Protein AF-A0AAV7DP08-F1 (afdb_monomer)

Structure (mmCIF, N/CA/C/O backbone):
data_AF-A0AAV7DP08-F1
#
_entry.id   AF-A0AAV7DP08-F1
#
loop_
_atom_site.group_PDB
_atom_site.id
_atom_site.type_symbol
_atom_site.label_atom_id
_atom_site.label_alt_id
_atom_site.label_comp_id
_atom_site.label_asym_id
_atom_site.label_entity_id
_atom_site.label_seq_id
_atom_site.pdbx_PDB_ins_code
_atom_site.Cartn_x
_atom_site.Cartn_y
_atom_site.Cartn_z
_atom_site.occupancy
_atom_site.B_iso_or_equiv
_atom_site.auth_seq_id
_atom_site.auth_comp_id
_atom_site.auth_asym_id
_atom_site.auth_atom_id
_atom_site.pdbx_PDB_model_num
ATOM 1 N N . MET A 1 1 ? 11.111 9.403 -28.050 1.00 85.44 1 MET A N 1
ATOM 2 C CA . MET A 1 1 ? 10.026 8.425 -28.291 1.00 85.44 1 MET A CA 1
ATOM 3 C C . MET A 1 1 ? 9.177 9.009 -29.398 1.00 85.44 1 MET A C 1
ATOM 5 O O . MET A 1 1 ? 9.051 10.222 -29.423 1.00 85.44 1 MET A O 1
ATOM 9 N N . TRP A 1 2 ? 8.645 8.198 -30.306 1.00 89.56 2 TRP A N 1
ATOM 10 C CA . TRP A 1 2 ? 7.842 8.691 -31.428 1.00 89.56 2 TRP A CA 1
ATOM 11 C C . TRP A 1 2 ? 6.466 8.032 -31.406 1.00 89.56 2 TRP A C 1
ATOM 13 O O . TRP A 1 2 ? 6.357 6.869 -31.017 1.00 89.56 2 TRP A O 1
ATOM 23 N N . THR A 1 3 ? 5.433 8.765 -31.807 1.00 89.81 3 THR A N 1
ATOM 24 C CA . THR A 1 3 ? 4.057 8.268 -31.930 1.00 89.81 3 THR A CA 1
ATOM 25 C C . THR A 1 3 ? 3.490 8.597 -33.301 1.00 89.81 3 THR A C 1
ATOM 27 O O . THR A 1 3 ? 3.960 9.516 -33.962 1.00 89.81 3 THR A O 1
ATOM 30 N N . ILE A 1 4 ? 2.492 7.838 -33.735 1.00 91.38 4 ILE A N 1
ATOM 31 C CA . ILE A 1 4 ? 1.750 8.084 -34.968 1.00 91.38 4 ILE A CA 1
ATOM 32 C C . ILE A 1 4 ? 0.279 7.757 -34.718 1.00 91.38 4 ILE A C 1
ATOM 34 O O . ILE A 1 4 ? -0.051 6.688 -34.198 1.00 91.38 4 ILE A O 1
ATOM 38 N N . SER A 1 5 ? -0.615 8.684 -35.062 1.00 84.81 5 SER A N 1
ATOM 39 C CA . SER A 1 5 ? -2.055 8.447 -34.948 1.00 84.81 5 SER A CA 1
ATOM 40 C C . SER A 1 5 ? -2.521 7.511 -36.060 1.00 84.81 5 SER A C 1
ATOM 42 O O . SER A 1 5 ? -2.269 7.757 -37.235 1.00 84.81 5 SER A O 1
ATOM 44 N N . LEU A 1 6 ? -3.228 6.440 -35.694 1.00 86.62 6 LEU A N 1
ATOM 45 C CA . LEU A 1 6 ? -3.835 5.508 -36.653 1.00 86.62 6 LEU A CA 1
ATOM 46 C C . LEU A 1 6 ? -5.314 5.820 -36.942 1.00 86.62 6 LEU A C 1
ATOM 48 O O . LEU A 1 6 ? -5.953 5.070 -37.682 1.00 86.62 6 LEU A O 1
ATOM 52 N N . GLN A 1 7 ? -5.869 6.882 -36.342 1.00 82.50 7 GLN A N 1
ATOM 53 C CA . GLN A 1 7 ? -7.281 7.258 -36.502 1.00 82.50 7 GLN A CA 1
ATOM 54 C C . GLN A 1 7 ? -7.562 7.873 -37.875 1.00 82.50 7 GLN A C 1
ATOM 56 O O . GLN A 1 7 ? -8.582 7.557 -38.482 1.00 82.50 7 GLN A O 1
ATOM 61 N N . ASP A 1 8 ? -6.643 8.700 -38.374 1.00 80.56 8 ASP A N 1
ATOM 62 C CA . ASP A 1 8 ? -6.724 9.304 -39.698 1.00 80.56 8 ASP A CA 1
ATOM 63 C C . ASP A 1 8 ? -5.521 8.864 -40.535 1.00 80.56 8 ASP A C 1
ATOM 65 O O . ASP A 1 8 ? -4.389 9.302 -40.333 1.00 80.56 8 ASP A O 1
ATOM 69 N N . ARG A 1 9 ? -5.767 7.935 -41.461 1.00 74.62 9 ARG A N 1
ATOM 70 C CA . ARG A 1 9 ? -4.716 7.325 -42.286 1.00 74.62 9 ARG A CA 1
ATOM 71 C C . ARG A 1 9 ? -4.170 8.269 -43.354 1.00 74.62 9 ARG A C 1
ATOM 73 O O . ARG A 1 9 ? -3.110 7.977 -43.897 1.00 74.62 9 ARG A O 1
ATOM 80 N N . GLU A 1 10 ? -4.873 9.356 -43.666 1.00 78.62 10 GLU A N 1
ATOM 81 C CA . GLU A 1 10 ? -4.465 10.296 -44.716 1.00 78.62 10 GLU A CA 1
ATOM 82 C C . GLU A 1 10 ? -3.517 11.385 -44.189 1.00 78.62 10 GLU A C 1
ATOM 84 O O . GLU A 1 10 ? -2.723 11.925 -44.958 1.00 78.62 10 GLU A O 1
ATOM 89 N N . SER A 1 11 ? -3.538 11.656 -42.878 1.00 78.31 11 SER A N 1
ATOM 90 C CA . SER A 1 11 ? -2.729 12.692 -42.217 1.00 78.31 11 SER A CA 1
ATOM 91 C C . SER A 1 11 ? -1.743 12.154 -41.167 1.00 78.31 11 SER A C 1
ATOM 93 O O . SER A 1 11 ? -1.091 12.932 -40.473 1.00 78.31 11 SER A O 1
ATOM 95 N N . ALA A 1 12 ? -1.595 10.831 -41.051 1.00 84.62 12 ALA A N 1
ATOM 96 C CA . ALA A 1 12 ? -0.745 10.192 -40.051 1.00 84.62 12 ALA A CA 1
ATOM 97 C C . ALA A 1 12 ? 0.746 10.548 -40.223 1.00 84.62 12 ALA A C 1
ATOM 99 O O . ALA A 1 12 ? 1.442 9.997 -41.080 1.00 84.62 12 ALA A O 1
ATOM 100 N N . THR A 1 13 ? 1.262 11.430 -39.366 1.00 88.62 13 THR A N 1
ATOM 101 C CA . THR A 1 13 ? 2.693 11.749 -39.280 1.00 88.62 13 THR A CA 1
ATOM 102 C C . THR A 1 13 ? 3.298 11.240 -37.981 1.00 88.62 13 THR A C 1
ATOM 104 O O . THR A 1 13 ? 2.627 11.150 -36.955 1.00 88.62 13 THR A O 1
ATOM 107 N N . TRP A 1 14 ? 4.585 10.896 -38.029 1.00 91.88 14 TRP A N 1
ATOM 108 C CA . TRP A 1 14 ? 5.342 10.587 -36.822 1.00 91.88 14 TRP A CA 1
ATOM 109 C C . TRP A 1 14 ? 5.627 11.873 -36.052 1.00 91.88 14 TRP A C 1
ATOM 111 O O . TRP A 1 14 ? 6.213 12.808 -36.594 1.00 91.88 14 TRP A O 1
ATOM 121 N N . GLU A 1 15 ? 5.246 11.893 -34.783 1.00 90.75 15 GLU A N 1
ATOM 122 C CA . GLU A 1 15 ? 5.460 13.007 -33.869 1.00 90.75 15 GLU A CA 1
ATOM 123 C C . GLU A 1 15 ? 6.422 12.588 -32.762 1.00 90.75 15 GLU A C 1
ATOM 125 O O . GLU A 1 15 ? 6.305 11.497 -32.191 1.00 90.75 15 GLU A O 1
ATOM 130 N N . GLU A 1 16 ? 7.385 13.452 -32.456 1.00 92.12 16 GLU A N 1
ATOM 131 C CA . GLU A 1 16 ? 8.279 13.233 -31.328 1.00 92.12 16 GLU A CA 1
ATOM 132 C C . GLU A 1 16 ? 7.552 13.562 -30.022 1.00 92.12 16 GLU A C 1
ATOM 134 O O . GLU A 1 16 ? 6.975 14.635 -29.852 1.00 92.12 16 GLU A O 1
ATOM 139 N N . ILE A 1 17 ? 7.588 12.626 -29.077 1.00 90.56 17 ILE A N 1
ATOM 140 C CA . ILE A 1 17 ? 7.079 12.834 -27.726 1.00 90.56 17 ILE A CA 1
ATOM 141 C C . ILE A 1 17 ? 8.211 13.394 -26.869 1.00 90.56 17 ILE A C 1
ATOM 143 O O . ILE A 1 17 ? 9.210 12.708 -26.618 1.00 90.56 17 ILE A O 1
ATOM 147 N N . GLU A 1 18 ? 8.005 14.608 -26.360 1.00 90.44 18 GLU A N 1
ATOM 148 C CA . GLU A 1 18 ? 8.796 15.164 -25.265 1.00 90.44 18 GLU A CA 1
ATOM 149 C C . GLU A 1 18 ? 8.591 14.322 -24.002 1.00 90.44 18 GLU A C 1
ATOM 151 O O . GLU A 1 18 ? 7.468 14.106 -23.546 1.00 90.44 18 GLU A O 1
ATOM 156 N N . GLN A 1 19 ? 9.693 13.807 -23.461 1.00 90.12 19 GLN A N 1
ATOM 157 C CA . GLN 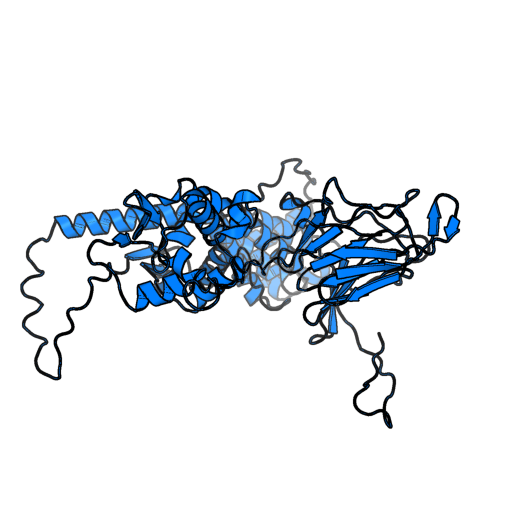A 1 19 ? 9.707 12.911 -22.308 1.00 90.12 19 GLN A CA 1
ATOM 158 C C . GLN A 1 19 ? 10.452 13.580 -21.156 1.00 90.12 19 GLN A C 1
ATOM 160 O O . GLN A 1 19 ? 11.451 14.264 -21.376 1.00 90.12 19 GLN A O 1
ATOM 165 N N . SER A 1 20 ? 10.022 13.319 -19.925 1.00 88.81 20 SER A N 1
ATOM 166 C CA . SER A 1 20 ? 10.685 13.814 -18.712 1.00 88.81 20 SER A CA 1
ATOM 167 C C . SER A 1 20 ? 10.831 12.712 -17.650 1.00 88.81 20 SER A C 1
ATOM 169 O O . SER A 1 20 ? 10.338 11.600 -17.836 1.00 88.81 20 SER A O 1
ATOM 171 N N . GLY A 1 21 ? 11.539 12.987 -16.549 1.00 88.94 21 GLY A N 1
ATOM 172 C CA . GLY A 1 21 ? 11.733 12.040 -15.439 1.00 88.94 21 GLY A CA 1
ATOM 173 C C . GLY A 1 21 ? 12.957 11.122 -15.572 1.00 88.94 21 GLY A C 1
ATOM 174 O O . GLY A 1 21 ? 13.981 11.502 -16.139 1.00 88.94 21 GLY A O 1
ATOM 175 N N . GLU A 1 22 ? 12.870 9.912 -15.010 1.00 85.31 22 GLU A N 1
ATOM 176 C CA . GLU A 1 22 ? 13.949 8.908 -14.982 1.00 85.31 22 GLU A CA 1
ATOM 177 C C . GLU A 1 22 ? 13.991 8.089 -16.281 1.00 85.31 22 GLU A C 1
ATOM 179 O O . GLU A 1 22 ? 13.632 6.911 -16.309 1.00 85.31 22 GLU A O 1
ATOM 184 N N . ILE A 1 23 ? 14.407 8.731 -17.374 1.00 87.44 23 ILE A N 1
ATOM 185 C CA . ILE A 1 23 ? 14.426 8.125 -18.713 1.00 87.44 23 ILE A CA 1
ATOM 186 C C . ILE A 1 23 ? 15.332 6.871 -18.726 1.00 87.44 23 ILE A C 1
ATOM 188 O O . ILE A 1 23 ? 16.482 6.948 -18.274 1.00 87.44 23 ILE A O 1
ATOM 192 N N . PRO A 1 24 ? 14.855 5.720 -19.249 1.00 86.00 24 PRO A N 1
ATOM 193 C CA . PRO A 1 24 ? 15.665 4.513 -19.373 1.00 86.00 24 PRO A CA 1
ATOM 194 C C . PRO A 1 24 ? 16.935 4.759 -20.202 1.00 86.00 24 PRO A C 1
ATOM 196 O O . PRO A 1 24 ? 16.914 5.552 -21.146 1.00 86.00 24 PRO A O 1
ATOM 199 N N . PRO A 1 25 ? 18.045 4.059 -19.909 1.00 81.81 25 PRO A N 1
ATOM 200 C CA . PRO A 1 25 ? 19.247 4.142 -20.732 1.00 81.81 25 PRO A CA 1
ATOM 201 C C . PRO A 1 25 ? 18.988 3.634 -22.159 1.00 81.81 25 PRO A C 1
ATOM 203 O O . PRO A 1 25 ? 18.040 2.888 -22.411 1.00 81.81 25 PRO A O 1
ATOM 206 N N . SER A 1 26 ? 19.857 4.013 -23.099 1.00 78.38 26 SER A N 1
ATOM 207 C CA . SER A 1 26 ? 19.799 3.564 -24.492 1.00 78.38 26 SER A CA 1
ATOM 208 C C . SER A 1 26 ? 20.088 2.062 -24.607 1.00 78.38 26 SER A C 1
ATOM 210 O O . SER A 1 26 ? 21.228 1.629 -24.771 1.00 78.38 26 SER A O 1
ATOM 212 N N . CYS A 1 27 ? 19.033 1.255 -24.510 1.00 76.56 27 CYS A N 1
ATOM 213 C CA . CYS A 1 27 ? 19.101 -0.200 -24.580 1.00 76.56 27 CYS A CA 1
ATOM 214 C C . CYS A 1 27 ? 18.697 -0.743 -25.965 1.00 76.56 27 CYS A C 1
ATOM 216 O O . CYS A 1 27 ? 18.077 -0.059 -26.775 1.00 76.56 27 CYS A O 1
ATOM 218 N N . CYS A 1 28 ? 19.005 -2.010 -26.221 1.00 80.31 28 CYS A N 1
ATOM 219 C CA . CYS A 1 28 ? 18.411 -2.856 -27.251 1.00 80.31 28 CYS A CA 1
ATOM 220 C C . CYS A 1 28 ? 18.081 -4.237 -26.652 1.00 80.31 28 CYS A C 1
ATOM 222 O O . CYS A 1 28 ? 18.471 -4.543 -25.520 1.00 80.31 28 CYS A O 1
ATOM 224 N N . ASN A 1 29 ? 17.343 -5.071 -27.394 1.00 82.50 29 ASN A N 1
ATOM 225 C CA . ASN A 1 29 ? 16.948 -6.422 -26.964 1.00 82.50 29 ASN A CA 1
ATOM 226 C C . ASN A 1 29 ? 16.178 -6.459 -25.626 1.00 82.50 29 ASN A C 1
ATOM 228 O O . ASN A 1 29 ? 16.321 -7.413 -24.853 1.00 82.50 29 ASN A O 1
ATOM 232 N N . PHE A 1 30 ? 15.385 -5.416 -25.363 1.00 83.31 30 PHE A N 1
ATOM 233 C CA . PHE A 1 30 ? 14.438 -5.338 -24.256 1.00 83.31 30 PHE A CA 1
ATOM 234 C C . PHE A 1 30 ? 13.005 -5.455 -24.790 1.00 83.31 30 PHE A C 1
ATOM 236 O O . PHE A 1 30 ? 12.717 -4.947 -25.878 1.00 83.31 30 PHE A O 1
ATOM 243 N N . PRO A 1 31 ? 12.098 -6.102 -24.054 1.00 89.25 31 PRO A N 1
ATOM 244 C CA . PRO A 1 31 ? 10.690 -6.107 -24.385 1.00 89.25 31 PRO A CA 1
ATOM 245 C C . PRO A 1 31 ? 9.984 -4.870 -23.820 1.00 89.25 31 PRO A C 1
ATOM 247 O O . PRO A 1 31 ? 10.416 -4.253 -22.842 1.00 89.25 31 PRO A O 1
ATOM 250 N N . VAL A 1 32 ? 8.851 -4.548 -24.434 1.00 91.94 32 VAL A N 1
ATOM 251 C CA . VAL A 1 32 ? 7.924 -3.512 -23.985 1.00 91.94 32 VAL A CA 1
ATOM 252 C C . VAL A 1 32 ? 6.563 -4.160 -23.798 1.00 91.94 32 VAL A C 1
ATOM 254 O O . VAL A 1 32 ? 6.129 -4.928 -24.653 1.00 91.94 32 VAL A O 1
ATOM 257 N N . ALA A 1 33 ? 5.880 -3.837 -22.704 1.00 94.50 33 ALA A N 1
ATOM 258 C CA . ALA A 1 33 ? 4.500 -4.252 -22.488 1.00 94.50 33 ALA A CA 1
ATOM 259 C C . ALA A 1 33 ? 3.672 -3.067 -21.991 1.00 94.50 33 ALA A C 1
ATOM 261 O O . ALA A 1 33 ? 4.155 -2.248 -21.210 1.00 94.50 33 ALA A O 1
ATOM 262 N N . VAL A 1 34 ? 2.424 -2.974 -22.444 1.00 93.81 34 VAL A N 1
ATOM 263 C CA . VAL A 1 34 ? 1.481 -1.949 -21.989 1.00 93.81 34 VAL A CA 1
ATOM 264 C C . VAL A 1 34 ? 0.489 -2.592 -21.034 1.00 93.81 34 VAL A C 1
ATOM 266 O O . VAL A 1 34 ? -0.143 -3.590 -21.370 1.00 93.81 34 VAL A O 1
ATOM 269 N N . CYS A 1 35 ? 0.355 -2.018 -19.844 1.00 90.25 35 CYS A N 1
ATOM 270 C CA . CYS A 1 35 ? -0.582 -2.460 -18.820 1.00 90.25 35 CYS A CA 1
ATOM 271 C C . CYS A 1 35 ? -1.224 -1.228 -18.172 1.00 90.25 35 CYS A C 1
ATOM 273 O O . CYS A 1 35 ? -0.515 -0.314 -17.759 1.00 90.25 35 CYS A O 1
ATOM 275 N N . ARG A 1 36 ? -2.564 -1.196 -18.102 1.00 83.62 36 ARG A N 1
ATOM 276 C CA . ARG A 1 36 ? -3.361 -0.130 -17.457 1.00 83.62 36 ARG A CA 1
ATOM 277 C C . ARG A 1 36 ? -2.908 1.299 -17.797 1.00 83.62 36 ARG A C 1
ATOM 279 O O . ARG A 1 36 ? -2.656 2.099 -16.900 1.00 83.62 36 ARG A O 1
ATOM 286 N N . ASP A 1 37 ? -2.798 1.595 -19.089 1.00 86.81 37 ASP A N 1
ATOM 287 C CA . ASP A 1 37 ? -2.401 2.921 -19.594 1.00 86.81 37 ASP A CA 1
ATOM 288 C C . ASP A 1 37 ? -0.988 3.370 -19.169 1.00 86.81 37 ASP A C 1
ATOM 290 O O . ASP A 1 37 ? -0.661 4.554 -19.074 1.00 86.81 37 ASP A O 1
ATOM 294 N N . LYS A 1 38 ? -0.115 2.395 -18.905 1.00 92.19 38 LYS A N 1
ATOM 295 C CA . LYS A 1 38 ? 1.304 2.607 -18.632 1.00 92.19 38 LYS A CA 1
ATOM 296 C C . LYS A 1 38 ? 2.129 1.658 -19.477 1.00 92.19 38 LYS A C 1
ATOM 298 O O . LYS A 1 38 ? 1.760 0.500 -19.683 1.00 92.19 38 LYS A O 1
ATOM 303 N N . MET A 1 39 ? 3.257 2.148 -19.967 1.00 93.81 39 MET A N 1
ATOM 304 C CA . MET A 1 39 ? 4.207 1.344 -20.724 1.00 93.81 39 MET A CA 1
ATOM 305 C C . MET A 1 39 ? 5.363 0.932 -19.822 1.00 93.81 39 MET A C 1
ATOM 307 O O . MET A 1 39 ? 5.987 1.773 -19.184 1.00 93.81 39 MET A O 1
ATOM 311 N N . PHE A 1 40 ? 5.665 -0.359 -19.796 1.00 93.62 40 PHE A N 1
ATOM 312 C CA . PHE A 1 40 ? 6.718 -0.938 -18.977 1.00 93.62 40 PHE A CA 1
ATOM 313 C C . PHE A 1 40 ? 7.868 -1.420 -19.848 1.00 93.62 40 PHE A C 1
ATOM 315 O O . PHE A 1 40 ? 7.659 -2.032 -20.898 1.00 93.62 40 PHE A O 1
ATOM 322 N N . VAL A 1 41 ? 9.084 -1.160 -19.377 1.00 92.69 41 VAL A N 1
ATOM 323 C CA . VAL A 1 41 ? 10.333 -1.573 -20.015 1.00 92.69 41 VAL A CA 1
ATOM 324 C C . VAL A 1 41 ? 11.198 -2.254 -18.975 1.00 92.69 41 VAL A C 1
ATOM 326 O O . VAL A 1 41 ? 11.496 -1.663 -17.936 1.00 92.69 41 VAL A O 1
ATOM 329 N N . PHE A 1 42 ? 11.614 -3.487 -19.251 1.00 91.50 42 PHE A N 1
ATOM 330 C CA . PHE A 1 42 ? 12.413 -4.271 -18.320 1.00 91.50 42 PHE A CA 1
ATOM 331 C C . PHE A 1 42 ? 13.739 -4.705 -18.936 1.00 91.50 42 PHE A C 1
ATOM 333 O O . PHE A 1 42 ? 13.773 -5.304 -20.009 1.00 91.50 42 PHE A O 1
ATOM 340 N N . SER A 1 43 ? 14.826 -4.465 -18.199 1.00 89.38 43 SER A N 1
ATOM 341 C CA . SER A 1 43 ? 16.160 -4.987 -18.507 1.00 89.38 43 SER A CA 1
ATOM 342 C C . SER A 1 43 ? 16.624 -4.660 -19.946 1.00 89.38 43 SER A C 1
ATOM 344 O O . SER A 1 43 ? 16.253 -3.630 -20.509 1.00 89.38 43 SER A O 1
ATOM 346 N N . GLY A 1 44 ? 17.513 -5.470 -20.526 1.00 85.31 44 GLY A N 1
ATOM 347 C CA . GLY A 1 44 ? 18.093 -5.253 -21.855 1.00 85.31 44 GLY A CA 1
ATOM 348 C C . GLY A 1 44 ? 19.539 -4.761 -21.848 1.00 85.31 44 GLY A C 1
ATOM 349 O O . GLY A 1 44 ? 20.165 -4.571 -20.800 1.00 85.31 44 GLY A O 1
ATOM 350 N N . GLN A 1 45 ? 20.076 -4.585 -23.054 1.00 81.19 45 GLN A N 1
ATOM 351 C CA . GLN A 1 45 ? 21.495 -4.349 -23.305 1.00 81.19 45 GLN A CA 1
ATOM 352 C C . GLN A 1 45 ? 21.757 -2.903 -23.738 1.00 81.19 45 GLN A C 1
ATOM 354 O O . GLN A 1 45 ? 21.327 -2.488 -24.804 1.00 81.19 45 GLN A O 1
ATOM 359 N N . SER A 1 46 ? 22.520 -2.151 -22.947 1.00 78.81 46 SER A N 1
ATOM 360 C CA . SER A 1 46 ? 23.005 -0.802 -23.259 1.00 78.81 46 SER A CA 1
ATOM 361 C C . SER A 1 46 ? 24.511 -0.855 -23.525 1.00 78.81 46 SER A C 1
ATOM 363 O O . SER A 1 46 ? 25.332 -0.772 -22.604 1.00 78.81 46 SER A O 1
ATOM 365 N N . GLY A 1 47 ? 24.898 -1.030 -24.790 1.00 75.88 47 GLY A N 1
ATOM 366 C CA . GLY A 1 47 ? 26.296 -1.253 -25.173 1.00 75.88 47 GLY A CA 1
ATOM 367 C C . GLY A 1 47 ? 26.847 -2.550 -24.565 1.00 75.88 47 GLY A C 1
ATOM 368 O O . GLY A 1 47 ? 26.326 -3.633 -24.827 1.00 75.88 47 GLY A O 1
ATOM 369 N N . ALA A 1 48 ? 27.891 -2.446 -23.734 1.00 67.88 48 ALA A N 1
ATOM 370 C CA . ALA A 1 48 ? 28.482 -3.588 -23.023 1.00 67.88 48 ALA A CA 1
ATOM 371 C C . ALA A 1 48 ? 27.820 -3.895 -21.662 1.00 67.88 48 ALA A C 1
ATOM 373 O O . ALA A 1 48 ? 28.207 -4.852 -20.996 1.00 67.88 48 ALA A O 1
ATOM 374 N N . LYS A 1 49 ? 26.853 -3.081 -21.209 1.00 75.75 49 LYS A N 1
ATOM 375 C CA . LYS A 1 49 ? 26.200 -3.244 -19.901 1.00 75.75 49 LYS A CA 1
ATOM 376 C C . LYS A 1 49 ? 24.781 -3.775 -20.066 1.00 75.75 49 LYS A C 1
ATOM 378 O O . LYS A 1 49 ? 24.017 -3.259 -20.874 1.00 75.75 49 LYS A O 1
ATOM 383 N N . ILE A 1 50 ? 24.412 -4.761 -19.253 1.00 77.06 50 ILE A N 1
ATOM 384 C CA . ILE A 1 50 ? 23.036 -5.259 -19.150 1.00 77.06 50 ILE A CA 1
ATOM 385 C C . ILE A 1 50 ? 22.407 -4.645 -17.899 1.00 77.06 50 ILE A C 1
ATOM 387 O O . ILE A 1 50 ? 23.015 -4.653 -16.826 1.00 77.06 50 ILE A O 1
ATOM 391 N N . THR A 1 51 ? 21.207 -4.089 -18.035 1.00 80.12 51 THR A N 1
ATOM 392 C CA . THR A 1 51 ? 20.484 -3.459 -16.920 1.00 80.12 51 THR A CA 1
ATOM 393 C C . THR A 1 51 ? 19.542 -4.457 -16.244 1.00 80.12 51 THR A C 1
ATOM 395 O O . THR A 1 51 ? 19.129 -5.432 -16.862 1.00 80.12 51 THR A O 1
ATOM 398 N N . ASN A 1 52 ? 19.188 -4.240 -14.977 1.00 85.31 52 ASN A N 1
ATOM 399 C CA . ASN A 1 52 ? 18.172 -5.032 -14.261 1.00 85.31 52 ASN A CA 1
ATOM 400 C C . ASN A 1 52 ? 16.934 -4.196 -13.889 1.00 85.31 52 ASN A C 1
ATOM 402 O O . ASN A 1 52 ? 16.060 -4.639 -13.160 1.00 85.31 52 ASN A O 1
ATOM 406 N N . ASN A 1 53 ? 16.863 -2.955 -14.359 1.00 87.12 53 ASN A N 1
ATOM 407 C CA . ASN A 1 53 ? 15.857 -2.021 -13.880 1.00 87.12 53 ASN A CA 1
ATOM 408 C C . ASN A 1 53 ? 14.538 -2.208 -14.638 1.00 87.12 53 ASN A C 1
ATOM 410 O O . ASN A 1 53 ? 14.538 -2.437 -15.851 1.00 87.12 53 ASN A O 1
ATOM 414 N N . LEU A 1 54 ? 13.431 -2.065 -13.912 1.00 90.06 54 LEU A N 1
ATOM 415 C CA . LEU A 1 54 ? 12.090 -1.933 -14.466 1.00 90.06 54 LEU A CA 1
ATOM 416 C C . LEU A 1 54 ? 11.733 -0.445 -14.505 1.00 90.06 54 LEU A C 1
ATOM 418 O O . LEU A 1 54 ? 11.819 0.248 -13.492 1.00 90.06 54 LEU A O 1
ATOM 422 N N . PHE A 1 55 ? 11.342 0.046 -15.670 1.00 91.19 55 PHE A N 1
ATOM 423 C CA . PHE A 1 55 ? 10.881 1.413 -15.868 1.00 91.19 55 PHE A CA 1
ATOM 424 C C . PHE A 1 55 ? 9.415 1.407 -16.278 1.00 91.19 55 PHE A C 1
ATOM 426 O O . PHE A 1 55 ? 8.972 0.505 -16.990 1.00 91.19 55 PHE A O 1
ATOM 433 N N . GLN A 1 56 ? 8.686 2.436 -15.858 1.00 92.69 56 GLN A N 1
ATOM 434 C CA . GLN A 1 56 ? 7.325 2.707 -16.301 1.00 92.69 56 GLN A CA 1
ATOM 435 C C . GLN A 1 56 ? 7.234 4.105 -16.913 1.00 92.69 56 GLN A C 1
ATOM 437 O O . GLN A 1 56 ? 7.847 5.051 -16.418 1.00 92.69 56 GLN A O 1
ATOM 442 N N . PHE A 1 57 ? 6.442 4.226 -17.968 1.00 93.56 57 PHE A N 1
ATOM 443 C CA . PHE A 1 57 ? 6.090 5.475 -18.623 1.00 93.56 57 PHE A CA 1
ATOM 444 C C . PHE A 1 57 ? 4.586 5.689 -18.509 1.00 93.56 57 PHE A C 1
ATOM 446 O O . PHE A 1 57 ? 3.803 4.812 -18.882 1.00 93.56 57 PHE A O 1
ATOM 453 N N . GLU A 1 58 ? 4.189 6.842 -17.983 1.00 91.50 58 GLU A N 1
ATOM 454 C CA . GLU A 1 58 ? 2.786 7.239 -17.864 1.00 91.50 58 GLU A CA 1
ATOM 455 C C . GLU A 1 58 ? 2.384 8.066 -19.086 1.00 91.50 58 GLU A C 1
ATOM 457 O O . GLU A 1 58 ? 2.960 9.127 -19.328 1.00 91.50 58 GLU A O 1
ATOM 462 N N . PHE A 1 59 ? 1.415 7.583 -19.873 1.00 89.50 59 PHE A N 1
ATOM 463 C CA . PHE A 1 59 ? 1.049 8.231 -21.139 1.00 89.50 59 PHE A CA 1
ATOM 464 C C . PHE A 1 59 ? 0.440 9.623 -20.944 1.00 89.50 59 PHE A C 1
ATOM 466 O O . PHE A 1 59 ? 0.722 10.517 -21.741 1.00 89.50 59 PHE A O 1
ATOM 473 N N . ALA A 1 60 ? -0.350 9.814 -19.881 1.00 88.25 60 ALA A N 1
ATOM 474 C CA . ALA A 1 60 ? -1.009 11.085 -19.582 1.00 88.25 60 ALA A CA 1
ATOM 475 C C . ALA A 1 60 ? -0.003 12.215 -19.298 1.00 88.25 60 ALA A C 1
ATOM 477 O O . ALA A 1 60 ? -0.070 13.276 -19.914 1.00 88.25 60 ALA A O 1
ATOM 478 N N . GLU A 1 61 ? 0.958 11.961 -18.407 1.00 86.62 61 GLU A N 1
ATOM 479 C CA . GLU A 1 61 ? 1.935 12.962 -17.954 1.00 86.62 61 GLU A CA 1
ATOM 480 C C . GLU A 1 61 ? 3.217 12.979 -18.805 1.00 86.62 61 GLU A C 1
ATOM 482 O O . GLU A 1 61 ? 4.007 13.917 -18.727 1.00 86.62 61 GLU A O 1
ATOM 487 N N . LYS A 1 62 ? 3.450 11.943 -19.624 1.00 90.81 62 LYS A N 1
ATOM 488 C CA . LYS A 1 62 ? 4.672 11.748 -20.429 1.00 90.81 62 LYS A CA 1
ATOM 489 C C . LYS A 1 62 ? 5.954 11.698 -19.580 1.00 90.81 62 LYS A C 1
ATOM 491 O O . LYS A 1 62 ? 7.035 12.122 -20.006 1.00 90.81 62 LYS A O 1
ATOM 496 N N . VAL A 1 63 ? 5.839 11.148 -18.370 1.00 89.62 63 VAL A N 1
ATOM 497 C CA . VAL A 1 63 ? 6.928 11.030 -17.390 1.00 89.62 63 VAL A CA 1
ATOM 498 C C . VAL A 1 63 ? 7.386 9.578 -17.273 1.00 89.62 63 VAL A C 1
ATOM 500 O O . VAL A 1 63 ? 6.577 8.656 -17.152 1.00 89.62 63 VAL A O 1
ATOM 503 N N . TRP A 1 64 ? 8.703 9.383 -17.253 1.00 90.38 64 TRP A N 1
ATOM 504 C CA . TRP A 1 64 ? 9.348 8.129 -16.889 1.00 90.38 64 TRP A CA 1
ATOM 505 C C . TRP A 1 64 ? 9.626 8.053 -15.392 1.00 90.38 64 TRP A C 1
ATOM 507 O O . TRP A 1 64 ? 10.147 8.988 -14.781 1.00 90.38 64 TRP A O 1
ATOM 517 N N . MET A 1 65 ? 9.350 6.890 -14.814 1.00 87.06 65 MET A N 1
ATOM 518 C CA . MET A 1 65 ? 9.707 6.555 -13.443 1.00 87.06 65 MET A CA 1
ATOM 519 C C . MET A 1 65 ? 10.404 5.202 -13.412 1.00 87.06 65 MET A C 1
ATOM 521 O O . MET A 1 65 ? 9.936 4.232 -14.015 1.00 87.06 65 MET A O 1
ATOM 525 N N . ARG A 1 66 ? 11.508 5.110 -12.673 1.00 87.81 66 ARG A N 1
ATOM 526 C CA . ARG A 1 66 ? 12.125 3.823 -12.366 1.00 87.81 66 ARG A CA 1
ATOM 527 C C . ARG A 1 66 ? 11.375 3.188 -11.205 1.00 87.81 66 ARG A C 1
ATOM 529 O O . ARG A 1 66 ? 11.179 3.822 -10.172 1.00 87.81 66 ARG A O 1
ATOM 536 N N . ILE A 1 67 ? 10.981 1.931 -11.363 1.00 84.44 67 ILE A N 1
ATOM 537 C CA . ILE A 1 67 ? 10.368 1.166 -10.283 1.00 84.44 67 ILE A CA 1
ATOM 538 C C . ILE A 1 67 ? 11.491 0.650 -9.376 1.00 84.44 67 ILE A C 1
ATOM 540 O O . ILE A 1 67 ? 12.357 -0.093 -9.851 1.00 84.44 67 ILE A O 1
ATOM 544 N N . PRO A 1 68 ? 11.520 1.045 -8.092 1.00 72.31 68 PRO A N 1
ATOM 545 C CA . PRO A 1 68 ? 12.571 0.624 -7.183 1.00 72.31 68 PRO A CA 1
ATOM 546 C C . PRO A 1 68 ? 12.430 -0.858 -6.807 1.00 72.31 68 PRO A C 1
ATOM 548 O O . PRO A 1 68 ? 11.336 -1.420 -6.735 1.00 72.31 68 PRO A O 1
ATOM 551 N N . THR A 1 69 ? 13.557 -1.503 -6.515 1.00 65.69 69 THR A N 1
ATOM 552 C CA . THR A 1 69 ? 13.639 -2.920 -6.115 1.00 65.69 69 THR A CA 1
ATOM 553 C C . THR A 1 69 ? 13.244 -3.178 -4.654 1.00 65.69 69 THR A C 1
ATOM 555 O O . THR A 1 69 ? 13.492 -4.245 -4.104 1.00 65.69 69 THR A O 1
ATOM 558 N N . GLU A 1 70 ? 12.613 -2.204 -4.004 1.00 55.03 70 GLU A N 1
ATOM 559 C CA . GLU A 1 70 ? 12.294 -2.187 -2.571 1.00 55.03 70 GLU A CA 1
ATOM 560 C C . GLU A 1 70 ? 11.244 -3.225 -2.153 1.00 55.03 70 GLU A C 1
ATOM 562 O O . GLU A 1 70 ? 11.109 -3.527 -0.969 1.00 55.03 70 GLU A O 1
ATOM 567 N N . HIS A 1 71 ? 10.536 -3.842 -3.103 1.00 57.66 71 HIS A N 1
ATOM 568 C CA . HIS A 1 71 ? 9.681 -5.002 -2.835 1.00 57.66 71 HIS A CA 1
ATOM 569 C C . HIS A 1 71 ? 10.445 -6.189 -2.231 1.00 57.66 71 HIS A C 1
ATOM 571 O O . HIS A 1 71 ? 9.843 -6.994 -1.525 1.00 57.66 71 HIS A O 1
ATOM 577 N N . LEU A 1 72 ? 11.768 -6.262 -2.423 1.00 51.00 72 LEU A N 1
ATOM 578 C CA . LEU A 1 72 ? 12.651 -7.218 -1.747 1.00 51.00 72 LEU A CA 1
ATOM 579 C C . LEU A 1 72 ? 12.533 -7.149 -0.214 1.00 51.00 72 LEU A C 1
ATOM 581 O O . LEU A 1 72 ? 12.648 -8.164 0.467 1.00 51.00 72 LEU A O 1
ATOM 585 N N . LEU A 1 73 ? 12.228 -5.969 0.337 1.00 44.84 73 LEU A N 1
ATOM 586 C CA . LEU A 1 73 ? 12.032 -5.754 1.774 1.00 44.84 73 LEU A CA 1
ATOM 587 C C . LEU A 1 73 ? 10.687 -6.311 2.279 1.00 44.84 73 LEU A C 1
ATOM 589 O O . LEU A 1 73 ? 10.474 -6.440 3.478 1.00 44.84 73 LEU A O 1
ATOM 593 N N . ARG A 1 74 ? 9.764 -6.689 1.385 1.00 51.00 74 ARG A N 1
ATOM 594 C CA . ARG A 1 74 ? 8.469 -7.306 1.736 1.00 51.00 74 ARG A CA 1
ATOM 595 C C . ARG A 1 74 ? 8.533 -8.838 1.793 1.00 51.00 74 ARG A C 1
ATOM 597 O O . ARG A 1 74 ? 7.487 -9.481 1.845 1.00 51.00 74 ARG A O 1
ATOM 604 N N . GLY A 1 75 ? 9.735 -9.424 1.742 1.00 53.09 75 GLY A N 1
ATOM 605 C CA . GLY A 1 75 ? 9.933 -10.874 1.633 1.00 53.09 75 GLY A CA 1
ATOM 606 C C . GLY A 1 75 ? 9.516 -11.443 0.272 1.00 53.09 75 GLY A C 1
ATOM 607 O O . GLY A 1 75 ? 9.347 -12.653 0.139 1.00 53.09 75 GLY A O 1
ATOM 608 N N . SER A 1 76 ? 9.313 -10.580 -0.728 1.00 62.25 76 SER A N 1
ATOM 609 C CA . SER A 1 76 ? 8.986 -10.993 -2.090 1.00 62.25 76 SER A CA 1
ATOM 610 C C . SER A 1 76 ? 10.235 -11.527 -2.806 1.00 62.25 76 SER A C 1
ATOM 612 O O . SER A 1 76 ? 11.330 -11.005 -2.572 1.00 62.25 76 SER A O 1
ATOM 614 N N . PRO A 1 77 ? 10.093 -12.534 -3.686 1.00 71.38 77 PRO A N 1
ATOM 615 C CA . PRO A 1 77 ? 11.172 -12.998 -4.550 1.00 71.38 77 PRO A CA 1
ATOM 616 C C . PRO A 1 77 ? 11.882 -11.852 -5.289 1.00 71.38 77 PRO A C 1
ATOM 618 O O . PRO A 1 77 ? 11.247 -10.845 -5.619 1.00 71.38 77 PRO A O 1
ATOM 621 N N . PRO A 1 78 ? 13.191 -11.987 -5.566 1.00 76.88 78 PRO A N 1
ATOM 622 C CA . PRO A 1 78 ? 13.922 -10.983 -6.321 1.00 76.88 78 PRO A CA 1
ATOM 623 C C . PRO A 1 78 ? 13.419 -10.849 -7.759 1.00 76.88 78 PRO A C 1
ATOM 625 O O . PRO A 1 78 ? 12.875 -11.809 -8.315 1.00 76.88 78 PRO A O 1
ATOM 628 N N . PRO A 1 79 ? 13.632 -9.676 -8.390 1.00 85.06 79 PRO A N 1
ATOM 629 C CA . PRO A 1 79 ? 13.372 -9.530 -9.812 1.00 85.06 79 PRO A CA 1
ATOM 630 C C . PRO A 1 79 ? 14.209 -10.538 -10.617 1.00 85.06 79 PRO A C 1
ATOM 632 O O . PRO A 1 79 ? 15.283 -10.961 -10.166 1.00 85.06 79 PRO A O 1
ATOM 635 N N . PRO A 1 80 ? 13.771 -10.881 -11.841 1.00 88.31 80 PRO A N 1
ATOM 636 C CA . PRO A 1 80 ? 14.558 -11.694 -12.751 1.00 88.31 80 PRO A CA 1
ATOM 637 C C . PRO A 1 80 ? 15.963 -11.114 -12.894 1.00 88.31 80 PRO A C 1
ATOM 639 O O . PRO A 1 80 ? 16.124 -9.902 -13.024 1.00 88.31 80 PRO A O 1
ATOM 642 N N . GLN A 1 81 ? 16.987 -11.970 -12.933 1.00 88.00 81 GLN A N 1
ATOM 643 C CA . GLN A 1 81 ? 18.363 -11.532 -13.197 1.00 88.00 81 GLN A CA 1
ATOM 644 C C . GLN A 1 81 ? 18.469 -10.714 -14.495 1.00 88.00 81 GLN A C 1
ATOM 646 O O . GLN A 1 81 ? 17.665 -10.885 -15.416 1.00 88.00 81 GLN A O 1
ATOM 651 N N . ARG A 1 82 ? 19.480 -9.835 -14.568 1.00 88.88 82 ARG A N 1
ATOM 652 C CA . ARG A 1 82 ? 19.745 -8.978 -15.736 1.00 88.88 82 ARG A CA 1
ATOM 653 C C . ARG A 1 82 ? 19.858 -9.843 -16.995 1.00 88.88 82 ARG A C 1
ATOM 655 O O . ARG A 1 82 ? 20.600 -10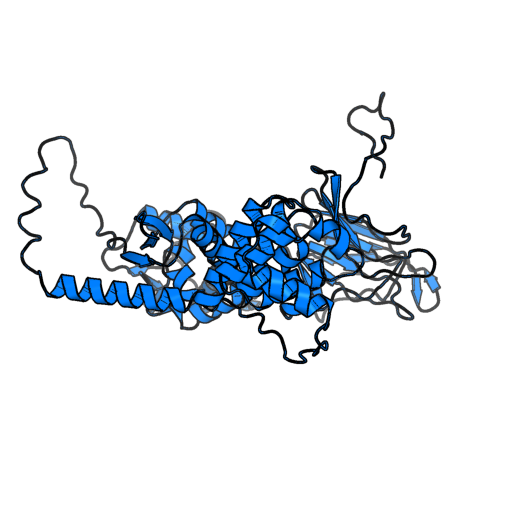.822 -16.998 1.00 88.88 82 ARG A O 1
ATOM 662 N N . ARG A 1 83 ? 19.113 -9.501 -18.045 1.00 90.69 83 ARG A N 1
ATOM 663 C CA . ARG A 1 83 ? 18.991 -10.349 -19.234 1.00 90.69 83 ARG A CA 1
ATOM 664 C C . ARG A 1 83 ? 18.693 -9.562 -20.502 1.00 90.69 83 ARG A C 1
ATOM 666 O O . ARG A 1 83 ? 18.210 -8.435 -20.459 1.00 90.69 83 ARG A O 1
ATOM 673 N N . TYR A 1 84 ? 18.949 -10.171 -21.652 1.00 91.56 84 TYR A N 1
ATOM 674 C CA . TYR A 1 84 ? 18.582 -9.625 -22.961 1.00 91.56 84 TYR A CA 1
ATOM 675 C C . TYR A 1 84 ? 17.949 -10.703 -23.844 1.00 91.56 84 TYR A C 1
ATOM 677 O O . TYR A 1 84 ? 18.096 -11.897 -23.582 1.00 91.56 84 TYR A O 1
ATOM 685 N N . GLY A 1 85 ? 17.197 -10.281 -24.863 1.00 90.31 85 GLY A N 1
ATOM 686 C CA . GLY A 1 85 ? 16.522 -11.203 -25.785 1.00 90.31 85 GLY A CA 1
ATOM 687 C C . GLY A 1 85 ? 15.405 -12.023 -25.127 1.00 90.31 85 GLY A C 1
ATOM 688 O O . GLY A 1 85 ? 15.077 -13.105 -25.607 1.00 90.31 85 GLY A O 1
ATOM 689 N N . HIS A 1 86 ? 14.863 -11.536 -24.012 1.00 94.44 86 HIS A N 1
ATOM 690 C CA . HIS A 1 86 ? 13.703 -12.103 -23.328 1.00 94.44 86 HIS A CA 1
ATOM 691 C C . HIS A 1 86 ? 12.415 -11.475 -23.864 1.00 94.44 86 HIS A C 1
ATOM 693 O O . HIS A 1 86 ? 12.452 -10.425 -24.509 1.00 94.44 86 HIS A O 1
ATOM 699 N N . THR A 1 87 ? 11.277 -12.092 -23.562 1.00 94.81 87 THR A N 1
ATOM 700 C CA . THR A 1 87 ? 9.965 -11.507 -23.848 1.00 94.81 87 THR A CA 1
ATOM 701 C C . THR A 1 87 ? 9.298 -11.042 -22.564 1.00 94.81 87 THR A C 1
ATOM 703 O O . THR A 1 87 ? 9.560 -11.565 -21.479 1.00 94.81 87 THR A O 1
ATOM 706 N N . MET A 1 88 ? 8.451 -10.025 -22.698 1.00 95.38 88 MET A N 1
ATOM 707 C CA . MET A 1 88 ? 7.567 -9.564 -21.639 1.00 95.38 88 MET A CA 1
ATOM 708 C C . MET A 1 88 ? 6.186 -9.361 -22.235 1.00 95.38 88 MET A C 1
ATOM 710 O O . MET A 1 88 ? 6.049 -8.683 -23.253 1.00 95.38 88 MET A O 1
ATOM 714 N N . VAL A 1 89 ? 5.176 -9.944 -21.604 1.00 95.25 89 VAL A N 1
ATOM 715 C CA . VAL A 1 89 ? 3.779 -9.775 -22.002 1.00 95.25 89 VAL A CA 1
ATOM 716 C C . VAL A 1 89 ? 2.958 -9.263 -20.828 1.00 95.25 89 VAL A C 1
ATOM 718 O O . VAL A 1 89 ? 3.251 -9.577 -19.676 1.00 95.25 89 VAL A O 1
ATOM 721 N N . ALA A 1 90 ? 1.932 -8.468 -21.118 1.00 93.38 90 ALA A N 1
ATOM 722 C CA . ALA A 1 90 ? 0.976 -8.009 -20.119 1.00 93.38 90 ALA A CA 1
ATOM 723 C C . ALA A 1 90 ? -0.309 -8.833 -20.212 1.00 93.38 90 ALA A C 1
ATOM 725 O O . ALA A 1 90 ? -0.845 -9.031 -21.303 1.00 93.38 90 ALA A O 1
ATOM 726 N N . PHE A 1 91 ? -0.818 -9.270 -19.063 1.00 88.38 91 PHE A N 1
ATOM 727 C CA . PHE A 1 91 ? -2.156 -9.835 -18.947 1.00 88.38 91 PHE A CA 1
ATOM 728 C C . PHE A 1 91 ? -2.797 -9.379 -17.632 1.00 88.38 91 PHE A C 1
ATOM 730 O O . PHE A 1 91 ? -2.230 -9.554 -16.552 1.00 88.38 91 PHE A O 1
ATOM 737 N N . ASP A 1 92 ? -3.974 -8.757 -17.743 1.00 81.94 92 ASP A N 1
ATOM 738 C CA . ASP A 1 92 ? -4.675 -8.066 -16.653 1.00 81.94 92 ASP A CA 1
ATOM 739 C C . ASP A 1 92 ? -3.786 -7.042 -15.915 1.00 81.94 92 ASP A C 1
ATOM 741 O O . ASP A 1 92 ? -3.524 -5.958 -16.437 1.00 81.94 92 ASP A O 1
ATOM 745 N N . ARG A 1 93 ? -3.318 -7.371 -14.705 1.00 80.12 93 ARG A N 1
ATOM 746 C CA . ARG A 1 93 ? -2.475 -6.516 -13.854 1.00 80.12 93 ARG A CA 1
ATOM 747 C C . ARG A 1 93 ? -1.021 -6.967 -13.769 1.00 80.12 93 ARG A C 1
ATOM 749 O O . ARG A 1 93 ? -0.237 -6.347 -13.054 1.00 80.12 93 ARG A O 1
ATOM 756 N N . HIS A 1 94 ? -0.687 -8.066 -14.434 1.00 87.12 94 HIS A N 1
ATOM 757 C CA . HIS A 1 94 ? 0.594 -8.732 -14.286 1.00 87.12 94 HIS A CA 1
ATOM 758 C C . HIS A 1 94 ? 1.437 -8.577 -15.550 1.00 87.12 94 HIS A C 1
ATOM 760 O O . HIS A 1 94 ? 0.928 -8.628 -16.675 1.00 87.12 94 HIS A O 1
ATOM 766 N N . LEU A 1 95 ? 2.741 -8.409 -15.354 1.00 92.62 95 LEU A N 1
ATOM 767 C CA . LEU A 1 95 ? 3.740 -8.506 -16.410 1.00 92.62 95 LEU A CA 1
ATOM 768 C C . LEU A 1 95 ? 4.451 -9.848 -16.272 1.00 92.62 95 LEU A C 1
ATOM 770 O O . LEU A 1 95 ? 5.015 -10.149 -15.223 1.00 92.62 95 LEU A O 1
ATOM 774 N N . TYR A 1 96 ? 4.440 -10.642 -17.332 1.00 92.44 96 TYR A N 1
ATOM 775 C CA . TYR A 1 96 ? 5.083 -11.948 -17.370 1.00 92.44 96 TYR A CA 1
ATOM 776 C C . TYR A 1 96 ? 6.371 -11.854 -18.170 1.00 92.44 96 TYR A C 1
ATOM 778 O O . TYR A 1 96 ? 6.342 -11.440 -19.328 1.00 92.44 96 TYR A O 1
ATOM 786 N N . VAL A 1 97 ? 7.488 -12.237 -17.556 1.00 94.31 97 VAL A N 1
ATOM 787 C CA . VAL A 1 97 ? 8.826 -12.224 -18.151 1.00 94.31 97 VAL A CA 1
ATOM 788 C C . VAL A 1 97 ? 9.323 -13.652 -18.297 1.00 94.31 97 VAL A C 1
ATOM 790 O O . VAL A 1 97 ? 9.418 -14.382 -17.309 1.00 94.31 97 VAL A O 1
ATOM 793 N N . PHE A 1 98 ? 9.680 -14.032 -19.523 1.00 93.81 98 PHE A N 1
ATOM 794 C CA . PHE A 1 98 ? 10.157 -15.375 -19.834 1.00 93.81 98 PHE A CA 1
ATOM 795 C C . PHE A 1 98 ? 11.443 -15.357 -20.666 1.00 93.81 98 PHE A C 1
ATOM 797 O O . PHE A 1 98 ? 11.614 -14.552 -21.589 1.00 93.81 98 PHE A O 1
ATOM 804 N N . GLY A 1 99 ? 12.341 -16.292 -20.348 1.00 92.88 99 GLY A N 1
ATOM 805 C CA . GLY A 1 99 ? 13.551 -16.561 -21.116 1.00 92.88 99 GLY A CA 1
ATOM 806 C C . GLY A 1 99 ? 14.585 -15.433 -21.089 1.00 92.88 99 GLY A C 1
ATOM 807 O O . GLY A 1 99 ? 14.701 -14.676 -20.119 1.00 92.88 99 GLY A O 1
ATOM 808 N N . GLY A 1 100 ? 15.338 -15.340 -22.183 1.00 92.56 100 GLY A N 1
ATOM 809 C CA . GLY A 1 100 ? 16.489 -14.461 -22.372 1.00 92.56 100 GLY A CA 1
ATOM 810 C C . GLY A 1 100 ? 17.817 -15.140 -22.060 1.00 92.56 100 GLY A C 1
ATOM 811 O O . GLY A 1 100 ? 17.861 -16.296 -21.653 1.00 92.56 100 GLY A O 1
ATOM 812 N N . ALA A 1 101 ? 18.903 -14.399 -22.256 1.00 90.94 101 ALA A N 1
ATOM 813 C CA . ALA A 1 101 ? 20.233 -14.772 -21.788 1.00 90.94 101 ALA A CA 1
ATOM 814 C C . ALA A 1 101 ? 20.582 -13.948 -20.544 1.00 90.94 101 ALA A C 1
ATOM 816 O O . ALA A 1 101 ? 20.597 -12.714 -20.609 1.00 90.94 101 ALA A O 1
ATOM 817 N N . ALA A 1 102 ? 20.836 -14.630 -19.427 1.00 89.25 102 ALA A N 1
ATOM 818 C CA . ALA A 1 102 ? 21.278 -14.041 -18.168 1.00 89.25 102 ALA A CA 1
ATOM 819 C C . ALA A 1 102 ? 22.704 -14.519 -17.872 1.00 89.25 102 ALA A C 1
ATOM 821 O O . ALA A 1 102 ? 22.934 -15.703 -17.612 1.00 89.25 102 ALA A O 1
ATOM 822 N N . ASP A 1 103 ? 23.664 -13.597 -17.954 1.00 83.81 103 ASP A N 1
ATOM 823 C CA . ASP A 1 103 ? 25.098 -13.893 -17.905 1.00 83.81 103 ASP A CA 1
ATOM 824 C C . ASP A 1 103 ? 25.474 -15.045 -18.875 1.00 83.81 103 ASP A C 1
ATOM 826 O O . ASP A 1 103 ? 25.366 -14.864 -20.087 1.00 83.81 103 ASP A O 1
ATOM 830 N N . ASN A 1 104 ? 25.866 -16.224 -18.370 1.00 82.38 104 ASN A N 1
ATOM 831 C CA . ASN A 1 104 ? 26.230 -17.406 -19.176 1.00 82.38 104 ASN A CA 1
ATOM 832 C C . ASN A 1 104 ? 25.135 -18.492 -19.215 1.00 82.38 104 ASN A C 1
ATOM 834 O O . ASN A 1 104 ? 25.425 -19.645 -19.529 1.00 82.38 104 ASN A O 1
ATOM 838 N N . THR A 1 105 ? 23.896 -18.156 -18.855 1.00 89.06 105 THR A N 1
ATOM 839 C CA . THR A 1 105 ? 22.795 -19.123 -18.727 1.00 89.06 105 THR A CA 1
ATOM 840 C C . THR A 1 105 ? 21.562 -18.706 -19.521 1.00 89.06 105 THR A C 1
ATOM 842 O O . THR A 1 105 ? 21.324 -17.517 -19.760 1.00 89.06 105 THR A O 1
ATOM 845 N N . LEU A 1 106 ? 20.762 -19.700 -19.911 1.00 90.31 106 LEU A N 1
ATOM 846 C CA . LEU A 1 106 ? 19.439 -19.514 -20.499 1.00 90.31 106 LEU A CA 1
ATOM 847 C C . LEU A 1 106 ? 18.371 -19.858 -19.450 1.00 90.31 106 LEU A C 1
ATOM 849 O O . LEU A 1 106 ? 18.011 -21.027 -19.313 1.00 90.31 106 LEU A O 1
ATOM 853 N N . PRO A 1 107 ? 17.870 -18.879 -18.678 1.00 90.44 107 PRO A N 1
ATOM 854 C CA . PRO A 1 107 ? 16.788 -19.118 -17.731 1.00 90.44 107 PRO A CA 1
ATOM 855 C C . PRO A 1 107 ? 15.512 -19.594 -18.438 1.00 90.44 107 PRO A C 1
ATOM 857 O O . PRO A 1 107 ? 15.150 -19.095 -19.503 1.00 90.44 107 PRO A O 1
ATOM 860 N N . ASN A 1 108 ? 14.806 -20.529 -17.808 1.00 89.75 108 ASN A N 1
ATOM 861 C CA . ASN A 1 108 ? 13.491 -21.034 -18.220 1.00 89.75 108 ASN A CA 1
ATOM 862 C C . ASN A 1 108 ? 12.396 -20.770 -17.172 1.00 89.75 108 ASN A C 1
ATOM 864 O O . ASN A 1 108 ? 11.295 -21.304 -17.270 1.00 89.75 108 ASN A O 1
ATOM 868 N N . GLU A 1 109 ? 12.699 -19.954 -16.166 1.00 89.88 109 GLU A N 1
ATOM 869 C CA . GLU A 1 109 ? 11.743 -19.527 -15.150 1.00 89.88 109 GLU A CA 1
ATOM 870 C C . GLU A 1 109 ? 10.781 -18.480 -15.723 1.00 89.88 109 GLU A C 1
ATOM 872 O O . GLU A 1 109 ? 11.187 -17.577 -16.467 1.00 89.88 109 GLU A O 1
ATOM 877 N N . LEU A 1 110 ? 9.504 -18.588 -15.348 1.00 90.19 110 LEU A N 1
ATOM 878 C CA . LEU A 1 110 ? 8.499 -17.573 -15.631 1.00 90.19 110 LEU A CA 1
ATOM 879 C C . LEU A 1 110 ? 8.352 -16.661 -14.416 1.00 90.19 110 LEU A C 1
ATOM 881 O O . LEU A 1 110 ? 7.873 -17.076 -13.360 1.00 90.19 110 LEU A O 1
ATOM 885 N N . HIS A 1 111 ? 8.732 -15.402 -14.587 1.00 91.00 111 HIS A N 1
ATOM 886 C CA . HIS A 1 111 ? 8.564 -14.394 -13.552 1.00 91.00 111 HIS A CA 1
ATOM 887 C C . HIS A 1 111 ? 7.296 -13.587 -13.804 1.00 91.00 111 HIS A C 1
ATOM 889 O O . HIS A 1 111 ? 7.012 -13.199 -14.936 1.00 91.00 111 HIS A O 1
ATOM 895 N N . CYS A 1 112 ? 6.565 -13.301 -12.738 1.00 89.25 112 CYS A N 1
ATOM 896 C CA . CYS A 1 112 ? 5.367 -12.481 -12.738 1.00 89.25 112 CYS A CA 1
ATOM 897 C C . CYS A 1 112 ? 5.627 -11.233 -11.894 1.00 89.25 112 CYS A C 1
ATOM 899 O O . CYS A 1 112 ? 6.082 -11.342 -10.758 1.00 89.25 112 CYS A O 1
ATOM 901 N N . TYR A 1 113 ? 5.351 -10.055 -12.439 1.00 88.31 113 TYR A N 1
ATOM 902 C CA . TYR A 1 113 ? 5.367 -8.796 -11.707 1.00 88.31 113 TYR A CA 1
ATOM 903 C C . TYR A 1 113 ? 3.943 -8.267 -11.569 1.00 88.31 113 TYR A C 1
ATOM 905 O O . TYR A 1 113 ? 3.289 -7.980 -12.573 1.00 88.31 113 TYR A O 1
ATOM 913 N N . ASP A 1 114 ? 3.466 -8.121 -10.335 1.00 83.25 114 ASP A N 1
ATOM 914 C CA . ASP A 1 114 ? 2.167 -7.519 -10.033 1.00 83.25 114 ASP A CA 1
ATOM 915 C C . ASP A 1 114 ? 2.318 -5.992 -9.940 1.00 83.25 114 ASP A C 1
ATOM 917 O O . ASP A 1 114 ? 3.036 -5.468 -9.085 1.00 83.25 114 ASP A O 1
ATOM 921 N N . VAL A 1 115 ? 1.635 -5.265 -10.831 1.00 83.75 115 VAL A N 1
ATOM 922 C CA . VAL A 1 115 ? 1.700 -3.797 -10.911 1.00 83.75 115 VAL A CA 1
ATOM 923 C C . VAL A 1 115 ? 1.065 -3.120 -9.684 1.00 83.75 115 VAL A C 1
ATOM 925 O O . VAL A 1 115 ? 1.466 -2.012 -9.323 1.00 83.75 115 VAL A O 1
ATOM 928 N N . ASP A 1 116 ? 0.113 -3.772 -9.008 1.00 74.38 116 ASP A N 1
ATOM 929 C CA . ASP A 1 116 ? -0.602 -3.216 -7.853 1.00 74.38 116 ASP A CA 1
ATOM 930 C C . ASP A 1 116 ? 0.198 -3.334 -6.558 1.00 74.38 116 ASP A C 1
ATOM 932 O O . ASP A 1 116 ? 0.286 -2.368 -5.786 1.00 74.38 116 ASP A O 1
ATOM 936 N N . SER A 1 117 ? 0.750 -4.518 -6.289 1.00 69.75 117 SER A N 1
ATOM 937 C CA . SER A 1 117 ? 1.591 -4.764 -5.109 1.00 69.75 117 SER A CA 1
ATOM 938 C C . SER A 1 117 ? 3.048 -4.358 -5.329 1.00 69.75 117 SER A C 1
ATOM 940 O O . SER A 1 117 ? 3.783 -4.214 -4.348 1.00 69.75 117 SER A O 1
ATOM 942 N N . GLN A 1 118 ? 3.440 -4.140 -6.588 1.00 77.69 118 GLN A N 1
ATOM 943 C CA . GLN A 1 118 ? 4.804 -3.867 -7.036 1.00 77.69 118 GLN A CA 1
ATOM 944 C C . GLN A 1 118 ? 5.795 -4.967 -6.641 1.00 77.69 118 GLN A C 1
ATOM 946 O O . GLN A 1 118 ? 6.939 -4.680 -6.305 1.00 77.69 118 GLN A O 1
ATOM 951 N N . SER A 1 119 ? 5.361 -6.228 -6.650 1.00 77.81 119 SER A N 1
ATOM 952 C CA . SER A 1 119 ? 6.167 -7.375 -6.217 1.00 77.81 119 SER A CA 1
ATOM 953 C C . SER A 1 119 ? 6.371 -8.389 -7.335 1.00 77.81 119 SER A C 1
ATOM 955 O O . SER A 1 119 ? 5.482 -8.596 -8.161 1.00 77.81 119 SER A O 1
ATOM 957 N N . TRP A 1 120 ? 7.526 -9.053 -7.316 1.00 84.19 120 TRP A N 1
ATOM 958 C CA . TRP A 1 120 ? 7.814 -10.188 -8.187 1.00 84.19 120 TRP A CA 1
ATOM 959 C C . TRP A 1 120 ? 7.430 -11.512 -7.537 1.00 84.19 120 TRP A C 1
ATOM 961 O O . TRP A 1 120 ? 7.496 -11.665 -6.320 1.00 84.19 120 TRP A O 1
ATOM 971 N N . GLU A 1 121 ? 7.090 -12.478 -8.377 1.00 83.25 121 GLU A N 1
ATOM 972 C CA . GLU A 1 121 ? 6.860 -13.872 -8.032 1.00 83.25 121 GLU A CA 1
ATOM 973 C C . GLU A 1 121 ? 7.460 -14.768 -9.122 1.00 83.25 121 GLU A C 1
ATOM 975 O O . GLU A 1 121 ? 7.480 -14.402 -10.300 1.00 83.25 121 GLU A O 1
ATOM 980 N N . VAL A 1 122 ? 7.961 -15.943 -8.738 1.00 86.19 122 VAL A N 1
ATOM 981 C CA . VAL A 1 122 ? 8.339 -16.996 -9.689 1.00 86.19 122 VAL A CA 1
ATOM 982 C C . VAL A 1 122 ? 7.185 -17.980 -9.763 1.00 86.19 122 VAL A C 1
ATOM 984 O O . VAL A 1 122 ? 6.854 -18.620 -8.765 1.00 86.19 122 VAL A O 1
ATOM 987 N N . ILE A 1 123 ? 6.580 -18.098 -10.942 1.00 83.38 123 ILE A N 1
ATOM 988 C CA . ILE A 1 123 ? 5.453 -18.999 -11.145 1.00 83.38 123 ILE A CA 1
ATOM 989 C C . ILE A 1 123 ? 5.962 -20.437 -11.147 1.00 83.38 123 ILE A C 1
ATOM 991 O O . ILE A 1 123 ? 6.786 -20.812 -11.981 1.00 83.38 123 ILE A O 1
ATOM 995 N N . GLN A 1 124 ? 5.441 -21.239 -10.220 1.00 78.00 124 GLN A N 1
ATOM 996 C CA . GLN A 1 124 ? 5.736 -22.664 -10.143 1.00 78.00 124 GLN A CA 1
ATOM 997 C C . GLN A 1 124 ? 4.771 -23.437 -11.056 1.00 78.00 124 GLN A C 1
ATOM 999 O O . GLN A 1 124 ? 3.558 -23.391 -10.836 1.00 78.00 124 GLN A O 1
ATOM 1004 N N . PRO A 1 125 ? 5.271 -24.120 -12.097 1.00 71.44 125 PRO A N 1
ATOM 1005 C CA . PRO A 1 125 ? 4.441 -24.920 -12.990 1.00 71.44 125 PRO A CA 1
ATOM 1006 C C . PRO A 1 125 ? 3.931 -26.192 -12.296 1.00 71.44 125 PRO A C 1
ATOM 1008 O O . PRO A 1 125 ? 4.550 -26.694 -11.357 1.00 71.44 125 PRO A O 1
ATOM 1011 N N . SER A 1 126 ? 2.807 -26.735 -12.779 1.00 69.38 126 SER A N 1
ATOM 1012 C CA . SER A 1 126 ? 2.300 -28.031 -12.306 1.00 69.38 126 SER A CA 1
ATOM 1013 C C . SER A 1 126 ? 3.310 -29.154 -12.606 1.00 69.38 126 SER A C 1
ATOM 1015 O O . SER A 1 126 ? 3.928 -29.107 -13.672 1.00 69.38 126 SER A O 1
ATOM 1017 N N . PRO A 1 127 ? 3.450 -30.186 -11.747 1.00 68.44 127 PRO A N 1
ATOM 1018 C CA . PRO A 1 127 ? 4.322 -31.338 -12.005 1.00 68.44 127 PRO A CA 1
ATOM 1019 C C . PRO A 1 127 ? 4.074 -32.031 -13.354 1.00 68.44 127 PRO A C 1
ATOM 1021 O O . PRO A 1 127 ? 5.002 -32.593 -13.926 1.00 68.44 127 PRO A O 1
ATOM 1024 N N . ASP A 1 128 ? 2.848 -31.945 -13.878 1.00 72.81 128 ASP A N 1
ATOM 1025 C CA . ASP A 1 128 ? 2.442 -32.550 -15.154 1.00 72.81 128 ASP A CA 1
ATOM 1026 C C . ASP A 1 128 ? 2.724 -31.653 -16.382 1.00 72.81 128 ASP A C 1
ATOM 1028 O O . ASP A 1 128 ? 2.304 -31.968 -17.494 1.00 72.81 128 ASP A O 1
ATOM 1032 N N . SER A 1 129 ? 3.381 -30.502 -16.199 1.00 74.69 129 SER A N 1
ATOM 1033 C CA . SER A 1 129 ? 3.612 -29.512 -17.262 1.00 74.69 129 SER A CA 1
ATOM 1034 C C . SER A 1 129 ? 4.865 -29.794 -18.089 1.00 74.69 129 SER A C 1
ATOM 1036 O O . SER A 1 129 ? 5.946 -30.017 -17.544 1.00 74.69 129 SER A O 1
ATOM 1038 N N . GLU A 1 130 ? 4.764 -29.639 -19.412 1.00 80.50 130 GLU A N 1
ATOM 1039 C CA . GLU A 1 130 ? 5.934 -29.614 -20.295 1.00 80.50 130 GLU A CA 1
ATOM 1040 C C . GLU A 1 130 ? 6.549 -28.211 -20.344 1.00 80.50 130 GLU A C 1
ATOM 1042 O O . GLU A 1 130 ? 6.011 -27.283 -20.955 1.00 80.50 130 GLU A O 1
ATOM 1047 N N . LEU A 1 131 ? 7.693 -28.042 -19.680 1.00 81.94 131 LEU A N 1
ATOM 1048 C CA . LEU A 1 131 ? 8.358 -26.746 -19.591 1.00 81.94 131 LEU A CA 1
ATOM 1049 C C . LEU A 1 131 ? 9.189 -26.441 -20.843 1.00 81.94 131 LEU A C 1
ATOM 1051 O O . LEU A 1 131 ? 10.030 -27.259 -21.228 1.00 81.94 131 LEU A O 1
ATOM 1055 N N . PRO A 1 132 ? 9.049 -25.242 -21.441 1.00 86.56 132 PRO A N 1
ATOM 1056 C CA . PRO A 1 132 ? 9.983 -24.795 -22.460 1.00 86.56 132 PRO A CA 1
ATOM 1057 C C . PRO A 1 132 ? 11.400 -24.737 -21.887 1.00 86.56 132 PRO A C 1
ATOM 1059 O O . PRO A 1 132 ? 11.640 -24.173 -20.820 1.00 86.56 132 PRO A O 1
ATOM 1062 N N . SER A 1 133 ? 12.365 -25.274 -22.631 1.00 88.75 133 SER A N 1
ATOM 1063 C CA . SER A 1 133 ? 13.784 -25.073 -22.328 1.00 88.75 133 SER A CA 1
ATOM 1064 C C . SER A 1 133 ? 14.156 -23.585 -22.346 1.00 88.75 133 SER A C 1
ATOM 1066 O O . SER A 1 133 ? 13.509 -22.778 -23.032 1.00 88.75 133 SER A O 1
ATOM 1068 N N . GLY A 1 134 ? 15.243 -23.244 -21.649 1.00 90.00 134 GLY A N 1
ATOM 1069 C CA . GLY A 1 134 ? 15.823 -21.904 -21.666 1.00 90.00 134 GLY A CA 1
ATOM 1070 C C . GLY A 1 134 ? 16.085 -21.433 -23.094 1.00 90.00 134 GLY A C 1
ATOM 1071 O O . GLY A 1 134 ? 16.594 -22.193 -23.923 1.00 90.00 134 GLY A O 1
ATOM 1072 N N . ARG A 1 135 ? 15.676 -20.198 -23.406 1.00 93.12 135 ARG A N 1
ATOM 1073 C CA . ARG A 1 135 ? 15.722 -19.662 -24.774 1.00 93.12 135 ARG A CA 1
ATOM 1074 C C . ARG A 1 135 ? 15.785 -18.144 -24.824 1.00 93.12 135 ARG A C 1
ATOM 1076 O O . ARG A 1 135 ? 15.155 -17.468 -24.013 1.00 93.12 135 ARG A O 1
ATOM 1083 N N . LEU A 1 136 ? 16.442 -17.599 -25.844 1.00 93.25 136 LEU A N 1
ATOM 1084 C CA . LEU A 1 136 ? 16.447 -16.164 -26.157 1.00 93.25 136 LEU A CA 1
ATOM 1085 C C . LEU A 1 136 ? 15.971 -15.887 -27.591 1.00 93.25 136 LEU A C 1
ATOM 1087 O O . LEU A 1 136 ? 15.885 -16.800 -28.407 1.00 93.25 136 LEU A O 1
ATOM 1091 N N . PHE A 1 137 ? 15.646 -14.629 -27.896 1.00 92.38 137 PHE A N 1
ATOM 1092 C CA . PHE A 1 137 ? 15.139 -14.177 -29.202 1.00 92.38 137 PHE A CA 1
ATOM 1093 C C . PHE A 1 137 ? 13.894 -14.942 -29.691 1.00 92.38 137 PHE A C 1
ATOM 1095 O O . PHE A 1 137 ? 13.687 -15.115 -30.892 1.00 92.38 137 PHE A O 1
ATOM 1102 N N . HIS A 1 138 ? 13.075 -15.422 -28.755 1.00 94.38 138 HIS A N 1
ATOM 1103 C CA . HIS A 1 138 ? 11.769 -16.011 -29.035 1.00 94.38 138 HIS A CA 1
ATOM 1104 C C . HIS A 1 138 ? 10.706 -14.911 -29.149 1.00 94.38 138 HIS A C 1
ATOM 1106 O O . HIS A 1 138 ? 10.904 -13.792 -28.673 1.00 94.38 138 HIS A O 1
ATOM 1112 N N . ALA A 1 139 ? 9.571 -15.237 -29.763 1.00 93.94 139 ALA A N 1
ATOM 1113 C CA . ALA A 1 139 ? 8.396 -14.374 -29.765 1.00 93.94 139 ALA A CA 1
ATOM 1114 C C . ALA A 1 139 ? 7.417 -14.828 -28.680 1.00 93.94 139 ALA A C 1
ATOM 1116 O O . ALA A 1 139 ? 7.300 -16.027 -28.415 1.00 93.94 139 ALA A O 1
ATOM 1117 N N . ALA A 1 140 ? 6.698 -13.879 -28.083 1.00 94.75 140 ALA A N 1
ATOM 1118 C CA . ALA A 1 140 ? 5.580 -14.185 -27.207 1.00 94.75 140 ALA A CA 1
ATOM 1119 C C . ALA A 1 140 ? 4.396 -13.259 -27.475 1.00 94.75 140 ALA A C 1
ATOM 1121 O O . ALA A 1 140 ? 4.580 -12.072 -27.747 1.00 94.75 140 ALA A O 1
ATOM 1122 N N . ALA A 1 141 ? 3.188 -13.806 -27.392 1.00 94.88 141 ALA A N 1
ATOM 1123 C CA . ALA A 1 141 ? 1.947 -13.062 -27.561 1.00 94.88 141 ALA A CA 1
ATOM 1124 C C . ALA A 1 141 ? 0.871 -13.591 -26.615 1.00 94.88 141 ALA A C 1
ATOM 1126 O O . ALA A 1 141 ? 0.850 -14.774 -26.280 1.00 94.88 141 ALA A O 1
ATOM 1127 N N . VAL A 1 142 ? -0.036 -12.709 -26.205 1.00 92.94 142 VAL A N 1
ATOM 1128 C CA . VAL A 1 142 ? -1.204 -13.074 -25.400 1.00 92.94 142 VAL A CA 1
ATOM 1129 C C . VAL A 1 142 ? -2.409 -13.195 -26.312 1.00 92.94 142 VAL A C 1
ATOM 1131 O O . VAL A 1 142 ? -2.716 -12.273 -27.065 1.00 92.94 142 VAL A O 1
ATOM 1134 N N . ILE A 1 143 ? -3.089 -14.334 -26.235 1.00 87.25 143 ILE A N 1
ATOM 1135 C CA . ILE A 1 143 ? -4.345 -14.580 -26.936 1.00 87.25 143 ILE A CA 1
ATOM 1136 C C . ILE A 1 143 ? -5.347 -15.065 -25.896 1.00 87.25 143 ILE A C 1
ATOM 1138 O O . ILE A 1 143 ? -5.144 -16.108 -25.276 1.00 87.25 143 ILE A O 1
ATOM 1142 N N . ALA A 1 144 ? -6.424 -14.295 -25.726 1.00 83.75 144 ALA A N 1
ATOM 1143 C CA . ALA A 1 144 ? -7.411 -14.493 -24.671 1.00 83.75 144 ALA A CA 1
ATOM 1144 C C . ALA A 1 144 ? -6.742 -14.576 -23.287 1.00 83.75 144 ALA A C 1
ATOM 1146 O O . ALA A 1 144 ? -6.194 -13.584 -22.819 1.00 83.75 144 ALA A O 1
ATOM 1147 N N . ASP A 1 145 ? -6.786 -15.740 -22.654 1.00 79.12 145 ASP A N 1
ATOM 1148 C CA . ASP A 1 145 ? -6.310 -16.039 -21.307 1.00 79.12 145 ASP A CA 1
ATOM 1149 C C . ASP A 1 145 ? -5.040 -16.906 -21.297 1.00 79.12 145 ASP A C 1
ATOM 1151 O O . ASP A 1 145 ? -4.707 -17.518 -20.283 1.00 79.12 145 ASP A O 1
ATOM 1155 N N . ALA A 1 146 ? -4.293 -16.938 -22.403 1.00 86.31 146 ALA A N 1
ATOM 1156 C CA . ALA A 1 146 ? -3.035 -17.668 -22.488 1.00 86.31 146 ALA A CA 1
ATOM 1157 C C . ALA A 1 146 ? -1.925 -16.869 -23.184 1.00 86.31 146 ALA A C 1
ATOM 1159 O O . ALA A 1 146 ? -2.154 -16.105 -24.125 1.00 86.31 146 ALA A O 1
ATOM 1160 N N . MET A 1 147 ? -0.694 -17.099 -22.736 1.00 91.44 147 MET A N 1
ATOM 1161 C CA . MET A 1 147 ? 0.534 -16.685 -23.402 1.00 91.44 147 MET A CA 1
ATOM 1162 C C . MET A 1 147 ? 1.010 -17.799 -24.329 1.00 91.44 147 MET A C 1
ATOM 1164 O O . MET A 1 147 ? 1.098 -18.958 -23.934 1.00 91.44 147 MET A O 1
ATOM 1168 N N . TYR A 1 148 ? 1.373 -17.435 -25.549 1.00 92.81 148 TYR A N 1
ATOM 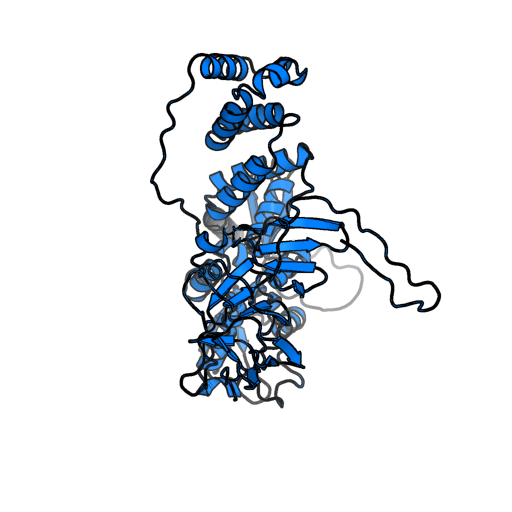1169 C CA . TYR A 1 148 ? 1.994 -18.321 -26.521 1.00 92.81 148 TYR A CA 1
ATOM 1170 C C . TYR A 1 148 ? 3.443 -17.903 -26.695 1.00 92.81 148 TYR A C 1
ATOM 1172 O O . TYR A 1 148 ? 3.712 -16.726 -26.926 1.00 92.81 148 TYR A O 1
ATOM 1180 N N . ILE A 1 149 ? 4.363 -18.856 -26.592 1.00 94.00 149 ILE A N 1
ATOM 1181 C CA . ILE A 1 149 ? 5.796 -18.673 -26.827 1.00 94.00 149 ILE A CA 1
ATOM 1182 C C . ILE A 1 149 ? 6.155 -19.461 -28.077 1.00 94.00 149 ILE A C 1
ATOM 1184 O O . ILE A 1 149 ? 5.859 -20.649 -28.155 1.00 94.00 149 ILE A O 1
ATOM 1188 N N . PHE A 1 150 ? 6.802 -18.819 -29.045 1.00 94.50 150 PHE A N 1
ATOM 1189 C CA . PHE A 1 150 ? 7.184 -19.463 -30.296 1.00 94.50 150 PHE A CA 1
ATOM 1190 C C . PHE A 1 150 ? 8.660 -19.249 -30.625 1.00 94.50 150 PHE A C 1
ATOM 1192 O O . PHE A 1 150 ? 9.175 -18.125 -30.626 1.00 94.50 150 PHE A O 1
ATOM 1199 N N . GLY A 1 151 ? 9.319 -20.360 -30.944 1.00 93.50 151 GLY A N 1
ATOM 1200 C CA . GLY A 1 151 ? 10.679 -20.419 -31.450 1.00 93.50 151 GLY A CA 1
ATOM 1201 C C . GLY A 1 151 ? 11.748 -19.941 -30.466 1.00 93.50 151 GLY A C 1
ATOM 1202 O O . GLY A 1 151 ? 11.690 -20.231 -29.267 1.00 93.50 151 GLY A O 1
ATOM 1203 N N . GLY A 1 152 ? 12.746 -19.235 -31.000 1.00 93.00 152 GLY A N 1
ATOM 1204 C CA . GLY A 1 152 ? 13.927 -18.755 -30.280 1.00 93.00 152 GLY A CA 1
ATOM 1205 C C . GLY A 1 152 ? 15.159 -19.642 -30.447 1.00 93.00 152 GLY A C 1
ATOM 1206 O O . GLY A 1 152 ? 15.142 -20.661 -31.140 1.00 93.00 152 GLY A O 1
ATOM 1207 N N . THR A 1 153 ? 16.242 -19.221 -29.806 1.00 93.12 153 THR A N 1
ATOM 1208 C CA . THR A 1 153 ? 17.523 -19.924 -29.766 1.00 93.12 153 THR A CA 1
ATOM 1209 C C . THR A 1 153 ? 17.690 -20.580 -28.402 1.00 93.12 153 THR A C 1
ATOM 1211 O O . THR A 1 153 ? 17.616 -19.890 -27.383 1.00 93.12 153 THR A O 1
ATOM 1214 N N . VAL A 1 154 ? 17.897 -21.894 -28.396 1.00 89.94 154 VAL A N 1
ATOM 1215 C CA . VAL A 1 154 ? 18.180 -22.706 -27.201 1.00 89.94 154 VAL A CA 1
ATOM 1216 C C . VAL A 1 154 ? 19.684 -23.001 -27.108 1.00 89.94 154 VAL A C 1
ATOM 1218 O O . VAL A 1 154 ? 20.473 -22.467 -27.897 1.00 89.94 154 VAL A O 1
ATOM 1221 N N . ASP A 1 155 ? 20.094 -23.842 -26.156 1.00 85.25 155 ASP A N 1
ATOM 1222 C CA . ASP A 1 155 ? 21.495 -24.236 -25.971 1.00 85.25 155 ASP A CA 1
ATOM 1223 C C . ASP A 1 155 ? 22.171 -24.688 -27.276 1.00 85.25 155 ASP A C 1
ATOM 1225 O O . ASP A 1 155 ? 21.545 -25.221 -28.196 1.00 85.25 155 ASP A O 1
ATOM 1229 N N . ASN A 1 156 ? 23.484 -24.452 -27.361 1.00 81.88 156 ASN A N 1
ATOM 1230 C CA . ASN A 1 156 ? 24.304 -24.698 -28.553 1.00 81.88 156 ASN A CA 1
ATOM 1231 C C . ASN A 1 156 ? 23.851 -23.930 -29.810 1.00 81.88 156 ASN A C 1
ATOM 1233 O O . ASN A 1 156 ? 24.116 -24.362 -30.932 1.00 81.88 156 ASN A O 1
ATOM 1237 N N . ASN A 1 157 ? 23.194 -22.776 -29.636 1.00 83.88 157 ASN A N 1
ATOM 1238 C CA . ASN A 1 157 ? 22.704 -21.919 -30.721 1.00 83.88 157 ASN A CA 1
ATOM 1239 C C . ASN A 1 157 ? 21.716 -22.613 -31.677 1.00 83.88 157 ASN A C 1
ATOM 1241 O O . ASN A 1 157 ? 21.587 -22.227 -32.844 1.00 83.88 157 ASN A O 1
ATOM 1245 N N . VAL A 1 158 ? 20.990 -23.624 -31.196 1.00 91.06 158 VAL A N 1
ATOM 1246 C CA . VAL A 1 158 ? 19.976 -24.313 -31.999 1.00 91.06 158 VAL A CA 1
ATOM 1247 C C . VAL A 1 158 ? 18.724 -23.442 -32.090 1.00 91.06 158 VAL A C 1
ATOM 1249 O O . VAL A 1 158 ? 18.199 -22.972 -31.082 1.00 91.06 158 VAL A O 1
ATOM 1252 N N . ARG A 1 159 ? 18.225 -23.222 -33.311 1.00 92.44 159 ARG A N 1
ATOM 1253 C CA . ARG A 1 159 ? 16.968 -22.497 -33.546 1.00 92.44 159 ARG A CA 1
ATOM 1254 C C . ARG A 1 159 ? 15.806 -23.474 -33.408 1.00 92.44 159 ARG A C 1
ATOM 1256 O O . ARG A 1 159 ? 15.742 -24.452 -34.148 1.00 92.44 159 ARG A O 1
ATOM 1263 N N . SER A 1 160 ? 14.906 -23.210 -32.470 1.00 90.06 160 SER A N 1
ATOM 1264 C CA . SER A 1 160 ? 13.714 -24.025 -32.241 1.00 90.06 160 SER A CA 1
ATOM 1265 C C . SER A 1 160 ? 12.531 -23.496 -33.057 1.00 90.06 160 SER A C 1
ATOM 1267 O O . SER A 1 160 ? 12.394 -22.288 -33.250 1.00 90.06 160 SER A O 1
ATOM 1269 N N . GLY A 1 161 ? 11.684 -24.408 -33.538 1.00 89.94 161 GLY A N 1
ATOM 1270 C CA . GLY A 1 161 ? 10.376 -24.113 -34.139 1.00 89.94 161 GLY A CA 1
ATOM 1271 C C . GLY A 1 161 ? 9.206 -24.506 -33.235 1.00 89.94 161 GLY A C 1
ATOM 1272 O O . GLY A 1 161 ? 8.076 -24.591 -33.702 1.00 89.94 161 GLY A O 1
ATOM 1273 N N . GLU A 1 162 ? 9.480 -24.810 -31.967 1.00 91.19 162 GLU A N 1
ATOM 1274 C CA . GLU A 1 162 ? 8.462 -25.239 -31.011 1.00 91.19 162 GLU A CA 1
ATOM 1275 C C . GLU A 1 162 ? 7.562 -24.075 -30.590 1.00 91.19 162 GLU A C 1
ATOM 1277 O O . GLU A 1 162 ? 8.010 -22.928 -30.469 1.00 91.19 162 GLU A O 1
ATOM 1282 N N . MET A 1 163 ? 6.302 -24.404 -30.320 1.00 91.12 163 MET A N 1
ATOM 1283 C CA . MET A 1 163 ? 5.330 -23.519 -29.701 1.00 91.12 163 MET A CA 1
ATOM 1284 C C . MET A 1 163 ? 5.024 -24.044 -28.302 1.00 91.12 163 MET A C 1
ATOM 1286 O O . MET A 1 163 ? 5.012 -25.245 -28.086 1.00 91.12 163 MET A O 1
ATOM 1290 N N . TYR A 1 164 ? 4.797 -23.145 -27.357 1.00 90.94 164 TYR A N 1
ATOM 1291 C CA . TYR A 1 164 ? 4.344 -23.491 -26.018 1.00 90.94 164 TYR A CA 1
ATOM 1292 C C . TYR A 1 164 ? 3.179 -22.587 -25.661 1.00 90.94 164 TYR A C 1
ATOM 1294 O O . TYR A 1 164 ? 3.218 -21.384 -25.936 1.00 90.94 164 TYR A O 1
ATOM 1302 N N . ARG A 1 165 ? 2.152 -23.155 -25.036 1.00 88.44 165 ARG A N 1
ATOM 1303 C CA . ARG A 1 165 ? 1.020 -22.410 -24.491 1.00 88.44 165 ARG A CA 1
ATOM 1304 C C . ARG A 1 165 ? 1.087 -22.438 -22.975 1.00 88.44 165 ARG A C 1
ATOM 1306 O O . ARG A 1 165 ? 0.980 -23.498 -22.368 1.00 88.44 165 ARG A O 1
ATOM 1313 N N . PHE A 1 166 ? 1.195 -21.261 -22.382 1.00 83.88 166 PHE A N 1
ATOM 1314 C CA . PHE A 1 166 ? 1.078 -21.032 -20.955 1.00 83.88 166 PHE A CA 1
ATOM 1315 C C . PHE A 1 166 ? -0.306 -20.457 -20.646 1.00 83.88 166 PHE A C 1
ATOM 1317 O O . PHE A 1 166 ? -0.628 -19.340 -21.052 1.00 83.88 166 PHE A O 1
ATOM 1324 N N . GLN A 1 167 ? -1.140 -21.220 -19.943 1.00 81.25 167 GLN A N 1
ATOM 1325 C CA . GLN A 1 167 ? -2.446 -20.749 -19.491 1.00 81.25 167 GLN A CA 1
ATOM 1326 C C . GLN A 1 167 ? -2.272 -19.790 -18.308 1.00 81.25 167 GLN A C 1
ATOM 1328 O O . GLN A 1 167 ? -1.717 -20.177 -17.279 1.00 81.25 167 GLN A O 1
ATOM 1333 N N . PHE A 1 168 ? -2.779 -18.560 -18.417 1.00 77.75 168 PHE A N 1
ATOM 1334 C CA . PHE A 1 168 ? -2.826 -17.679 -17.259 1.00 77.75 168 PHE A CA 1
ATOM 1335 C C . PHE A 1 168 ? -3.864 -18.202 -16.272 1.00 77.75 168 PHE A C 1
ATOM 1337 O O . PHE A 1 168 ? -5.015 -18.471 -16.630 1.00 77.75 168 PHE A O 1
ATOM 1344 N N . SER A 1 169 ? -3.491 -18.276 -14.999 1.00 59.69 169 SER A N 1
ATOM 1345 C CA . SER A 1 169 ? -4.482 -18.274 -13.933 1.00 59.69 169 SER A CA 1
ATOM 1346 C C . SER A 1 169 ? -5.217 -16.935 -14.008 1.00 59.69 169 SER A C 1
ATOM 1348 O O . SER A 1 169 ? -4.607 -15.879 -13.821 1.00 59.69 169 SER A O 1
ATOM 1350 N N . CYS A 1 170 ? -6.522 -16.946 -14.288 1.00 47.03 170 CYS A N 1
ATOM 1351 C CA . CYS A 1 170 ? -7.358 -15.772 -14.058 1.00 47.03 170 CYS A CA 1
ATOM 1352 C C . CYS A 1 170 ? -7.464 -15.561 -12.549 1.00 47.03 170 CYS A C 1
ATOM 1354 O O . CYS A 1 170 ? -8.450 -15.957 -11.932 1.00 47.03 170 CYS A O 1
ATOM 1356 N N . TYR A 1 171 ? -6.448 -14.949 -11.944 1.00 49.31 171 TYR A N 1
ATOM 1357 C CA . TYR A 1 171 ? -6.602 -14.427 -10.603 1.00 49.31 171 TYR A CA 1
ATOM 1358 C C . TYR A 1 171 ? -7.663 -13.327 -10.699 1.00 49.31 171 TYR A C 1
ATOM 1360 O O . TYR A 1 171 ? -7.432 -12.347 -11.414 1.00 49.31 171 TYR A O 1
ATOM 1368 N N . PRO A 1 172 ? -8.828 -13.435 -10.031 1.00 48.34 172 PRO A N 1
ATOM 1369 C CA . PRO A 1 172 ? -9.562 -12.222 -9.692 1.00 48.34 172 PRO A CA 1
ATOM 1370 C C . PRO A 1 172 ? -8.571 -11.191 -9.169 1.00 48.34 172 PRO A C 1
ATOM 1372 O O . PRO A 1 172 ? -7.738 -11.514 -8.316 1.00 48.34 172 PRO A O 1
ATOM 1375 N N . LYS A 1 173 ? -8.686 -9.947 -9.633 1.00 50.34 173 LYS A N 1
ATOM 1376 C CA . LYS A 1 173 ? -8.003 -8.826 -8.999 1.00 50.34 173 LYS A CA 1
ATOM 1377 C C . LYS A 1 173 ? -8.243 -8.937 -7.489 1.00 50.34 173 LYS A C 1
ATOM 1379 O O . LYS A 1 173 ? -9.383 -8.850 -7.036 1.00 50.34 173 LYS A O 1
ATOM 1384 N N . CYS A 1 174 ? -7.198 -9.194 -6.699 1.00 60.59 174 CYS A N 1
ATOM 1385 C CA . CYS A 1 174 ? -7.316 -9.093 -5.251 1.00 60.59 174 CYS A CA 1
ATOM 1386 C C . CYS A 1 174 ? -7.461 -7.606 -4.939 1.00 60.59 174 CYS A C 1
ATOM 1388 O O . CYS A 1 174 ? -6.479 -6.875 -4.832 1.00 60.59 174 CYS A O 1
ATOM 1390 N N . THR A 1 175 ? -8.707 -7.149 -4.863 1.00 72.12 175 THR A N 1
ATOM 1391 C CA . THR A 1 175 ? -9.060 -5.754 -4.612 1.00 72.12 175 THR A CA 1
ATOM 1392 C C . THR A 1 175 ? -8.976 -5.402 -3.131 1.00 72.12 175 THR A C 1
ATOM 1394 O O . THR A 1 175 ? -9.486 -4.366 -2.753 1.00 72.12 175 THR A O 1
ATOM 1397 N N . LEU A 1 176 ? -8.333 -6.207 -2.271 1.00 82.69 176 LEU A N 1
ATOM 1398 C CA . LEU A 1 176 ? -8.328 -6.009 -0.812 1.00 82.69 176 LEU A CA 1
ATOM 1399 C C . LEU A 1 176 ? -8.018 -4.556 -0.408 1.00 82.69 176 LEU A C 1
ATOM 1401 O O . LEU A 1 176 ? -8.799 -3.924 0.297 1.00 82.69 176 LEU A O 1
ATOM 1405 N N . HIS A 1 177 ? -6.904 -4.017 -0.910 1.00 84.94 177 HIS A N 1
ATOM 1406 C CA . HIS A 1 177 ? -6.466 -2.647 -0.628 1.00 84.94 177 HIS A CA 1
ATOM 1407 C C . HIS A 1 177 ? -7.444 -1.598 -1.185 1.00 84.94 177 HIS A C 1
ATOM 1409 O O . HIS A 1 177 ? -7.660 -0.559 -0.567 1.00 84.94 177 HIS A O 1
ATOM 1415 N N . GLU A 1 178 ? -8.038 -1.863 -2.350 1.00 83.69 178 GLU A N 1
ATOM 1416 C CA . GLU A 1 178 ? -8.997 -0.965 -3.003 1.00 83.69 178 GLU A CA 1
ATOM 1417 C C . GLU A 1 178 ? -10.363 -1.000 -2.319 1.00 83.69 178 GLU A C 1
ATOM 1419 O O . GLU A 1 178 ? -10.995 0.033 -2.165 1.00 83.69 178 GLU A O 1
ATOM 1424 N N . ASP A 1 179 ? -10.814 -2.164 -1.867 1.00 86.69 179 ASP A N 1
ATOM 1425 C CA . ASP A 1 179 ? -12.093 -2.374 -1.200 1.00 86.69 179 ASP A CA 1
ATOM 1426 C C . ASP A 1 179 ? -12.093 -1.751 0.189 1.00 86.69 179 ASP A C 1
ATOM 1428 O O . ASP A 1 179 ? -13.040 -1.053 0.543 1.00 86.69 179 ASP A O 1
ATOM 1432 N N . TYR A 1 180 ? -11.011 -1.919 0.953 1.00 91.38 180 TYR A N 1
ATOM 1433 C CA . TYR A 1 180 ? -10.846 -1.191 2.210 1.00 91.38 180 TYR A CA 1
ATOM 1434 C C . TYR A 1 180 ? -10.659 0.311 1.969 1.00 91.38 180 TYR A C 1
ATOM 1436 O O . TYR A 1 180 ? -11.238 1.113 2.699 1.00 91.38 180 TYR A O 1
ATOM 1444 N N . GLY A 1 181 ? -9.941 0.717 0.917 1.00 89.56 181 GLY A N 1
ATOM 1445 C CA . GLY A 1 181 ? -9.879 2.123 0.507 1.00 89.56 181 GLY A CA 1
ATOM 1446 C C . GLY A 1 181 ? -11.266 2.717 0.224 1.00 89.56 181 GLY A C 1
ATOM 1447 O O . GLY A 1 181 ? -11.619 3.747 0.792 1.00 89.56 181 GLY A O 1
ATOM 1448 N N . ARG A 1 182 ? -12.090 2.023 -0.572 1.00 88.69 182 ARG A N 1
ATOM 1449 C CA . ARG A 1 182 ? -13.479 2.407 -0.875 1.00 88.69 182 ARG A CA 1
ATOM 1450 C C . ARG A 1 182 ? -14.358 2.430 0.371 1.00 88.69 182 ARG A C 1
ATOM 1452 O O . ARG A 1 182 ? -15.183 3.327 0.508 1.00 88.69 182 ARG A O 1
ATOM 1459 N N . LEU A 1 183 ? -14.184 1.477 1.289 1.00 91.88 183 LEU A N 1
ATOM 1460 C CA . LEU A 1 183 ? -14.901 1.464 2.566 1.00 91.88 183 LEU A CA 1
ATOM 1461 C C . LEU A 1 183 ? -14.600 2.732 3.383 1.00 91.88 183 LEU A C 1
ATOM 1463 O O . LEU A 1 183 ? -15.518 3.327 3.945 1.00 91.88 183 LEU A O 1
ATOM 1467 N N . PHE A 1 184 ? -13.334 3.157 3.432 1.00 92.56 184 PHE A N 1
ATOM 1468 C CA . PHE A 1 184 ? -12.939 4.390 4.113 1.00 92.56 184 PHE A CA 1
ATOM 1469 C C . PHE A 1 184 ? -13.532 5.636 3.441 1.00 92.56 184 PHE A C 1
ATOM 1471 O O . PHE A 1 184 ? -14.106 6.479 4.124 1.00 92.56 184 PHE A O 1
ATOM 1478 N N . GLU A 1 185 ? -13.454 5.723 2.111 1.00 90.56 185 GLU A N 1
ATOM 1479 C CA . GLU A 1 185 ? -13.979 6.858 1.338 1.00 90.56 185 GLU A CA 1
ATOM 1480 C C . GLU A 1 185 ? -15.511 6.982 1.451 1.00 90.56 185 GLU A C 1
ATOM 1482 O O . GLU A 1 185 ? -16.035 8.085 1.591 1.00 90.56 185 GLU A O 1
ATOM 1487 N N . ASN A 1 186 ? -16.234 5.858 1.469 1.00 88.94 186 ASN A N 1
ATOM 1488 C CA . ASN A 1 186 ? -17.698 5.843 1.540 1.00 88.94 186 ASN A CA 1
ATOM 1489 C C . ASN A 1 186 ? -18.262 6.021 2.960 1.00 88.94 186 ASN A C 1
ATOM 1491 O O . ASN A 1 186 ? -19.463 6.253 3.100 1.00 88.94 186 ASN A O 1
ATOM 1495 N N . GLN A 1 187 ? -17.436 5.867 4.004 1.00 89.12 187 GLN A N 1
ATOM 1496 C CA . GLN A 1 187 ? -17.816 5.987 5.423 1.00 89.12 187 GLN A CA 1
ATOM 1497 C C . GLN A 1 187 ? -19.026 5.126 5.852 1.00 89.12 187 GLN A C 1
ATOM 1499 O O . GLN A 1 187 ? -19.772 5.465 6.775 1.00 89.12 187 GLN A O 1
ATOM 1504 N N . GLN A 1 188 ? -19.257 4.003 5.174 1.00 86.19 188 GLN A N 1
ATOM 1505 C CA . GLN A 1 188 ? -20.378 3.109 5.465 1.00 86.19 188 GLN A CA 1
ATOM 1506 C C . GLN A 1 188 ? -20.015 2.139 6.576 1.00 86.19 188 GLN A C 1
ATOM 1508 O O . GLN A 1 188 ? -18.961 1.529 6.516 1.00 86.19 188 GLN A O 1
ATOM 1513 N N . PHE A 1 189 ? -20.933 1.922 7.521 1.00 87.31 189 PHE A N 1
ATOM 1514 C CA . PHE A 1 189 ? -20.723 1.056 8.691 1.00 87.31 189 PHE A CA 1
ATOM 1515 C C . PHE A 1 189 ? -19.653 1.556 9.674 1.00 87.31 189 PHE A C 1
ATOM 1517 O O . PHE A 1 189 ? -19.158 0.761 10.471 1.00 87.31 189 PHE A O 1
ATOM 1524 N N . CYS A 1 190 ? -19.319 2.853 9.660 1.00 92.75 190 CYS A N 1
ATOM 1525 C CA . CYS A 1 190 ? -18.442 3.434 10.676 1.00 92.75 190 CYS A CA 1
ATOM 1526 C C . CYS A 1 190 ? -19.041 3.267 12.078 1.00 92.75 190 CYS A C 1
ATOM 1528 O O . CYS A 1 190 ? -20.218 3.546 12.304 1.00 92.75 190 CYS A O 1
ATOM 1530 N N . ASP A 1 191 ? -18.206 2.829 13.011 1.00 92.69 191 ASP A N 1
ATOM 1531 C CA . ASP A 1 191 ? -18.554 2.491 14.394 1.00 92.69 191 ASP A CA 1
ATOM 1532 C C . ASP A 1 191 ? -17.702 3.272 15.417 1.00 92.69 191 ASP A C 1
ATOM 1534 O O . ASP A 1 191 ? -17.895 3.138 16.627 1.00 92.69 191 ASP A O 1
ATOM 1538 N N . VAL A 1 192 ? -16.787 4.125 14.941 1.00 95.00 192 VAL A N 1
ATOM 1539 C CA . VAL A 1 192 ? -15.947 5.006 15.760 1.00 95.00 192 VAL A CA 1
ATOM 1540 C C . VAL A 1 192 ? -15.749 6.374 15.103 1.00 95.00 192 VAL A C 1
ATOM 1542 O O . VAL A 1 192 ? -15.552 6.475 13.888 1.00 95.00 192 VAL A O 1
ATOM 1545 N N . GLU A 1 193 ? -15.751 7.423 15.923 1.00 95.44 193 GLU A N 1
ATOM 1546 C CA . GLU A 1 193 ? -15.407 8.796 15.553 1.00 95.44 193 GLU A CA 1
ATOM 1547 C C . GLU A 1 193 ? -14.238 9.283 16.425 1.00 95.44 193 GLU A C 1
ATOM 1549 O O . GLU A 1 193 ? -14.272 9.218 17.656 1.00 95.44 193 GLU A O 1
ATOM 1554 N N . PHE A 1 194 ? -13.161 9.736 15.784 1.00 95.94 194 PHE A N 1
ATOM 1555 C CA . PHE A 1 194 ? -12.006 10.314 16.463 1.00 95.94 194 PHE A CA 1
ATOM 1556 C C . PHE A 1 194 ? -12.146 11.824 16.528 1.00 95.94 194 PHE A C 1
ATOM 1558 O O . PHE A 1 194 ? -12.298 12.462 15.491 1.00 95.94 194 PHE A O 1
ATOM 1565 N N . ILE A 1 195 ? -12.048 12.379 17.734 1.00 94.88 195 ILE A N 1
ATOM 1566 C CA . ILE A 1 195 ? -12.067 13.821 17.986 1.00 94.88 195 ILE A CA 1
ATOM 1567 C C . ILE A 1 195 ? -10.619 14.278 18.177 1.00 94.88 195 ILE A C 1
ATOM 1569 O O . ILE A 1 195 ? -9.937 13.821 19.104 1.00 94.88 195 ILE A O 1
ATOM 1573 N N . LEU A 1 196 ? -10.151 15.135 17.271 1.00 94.69 196 LEU A N 1
ATOM 1574 C CA . LEU A 1 196 ? -8.743 15.451 17.054 1.00 94.69 196 LEU A CA 1
ATOM 1575 C C . LEU A 1 196 ? -8.418 16.910 17.383 1.00 94.69 196 LEU A C 1
ATOM 1577 O O . LEU A 1 196 ? -9.154 17.831 17.020 1.00 94.69 196 LEU A O 1
ATOM 1581 N N . GLY A 1 197 ? -7.268 17.101 18.031 1.00 88.69 197 GLY A N 1
ATOM 1582 C CA . GLY A 1 197 ? -6.708 18.414 18.341 1.00 88.69 197 GLY A CA 1
ATOM 1583 C C . GLY A 1 197 ? -7.584 19.276 19.255 1.00 88.69 197 GLY A C 1
ATOM 1584 O O . GLY A 1 197 ? -8.565 18.827 19.846 1.00 88.69 197 GLY A O 1
ATOM 1585 N N . GLU A 1 198 ? -7.216 20.552 19.372 1.00 84.38 198 GLU A N 1
ATOM 1586 C CA . GLU A 1 198 ? -7.990 21.554 20.124 1.00 84.38 198 GLU A CA 1
ATOM 1587 C C . GLU A 1 198 ? -9.218 22.054 19.353 1.00 84.38 198 GLU A C 1
ATOM 1589 O O . GLU A 1 198 ? -10.153 22.584 19.944 1.00 84.38 198 GLU A O 1
ATOM 1594 N N . LYS A 1 199 ? -9.218 21.875 18.026 1.00 86.06 199 LYS A N 1
ATOM 1595 C CA . LYS A 1 199 ? -10.313 22.276 17.133 1.00 86.06 199 LYS A CA 1
ATOM 1596 C C . LYS A 1 199 ? -11.467 21.268 17.096 1.00 86.06 199 LYS A C 1
ATOM 1598 O O . LYS A 1 199 ? -12.448 21.522 16.407 1.00 86.06 199 LYS A O 1
ATOM 1603 N N . GLU A 1 200 ? -11.337 20.147 17.811 1.00 89.75 200 GLU A N 1
ATOM 1604 C CA . GLU A 1 200 ? -12.317 19.054 17.870 1.00 89.75 200 GLU A CA 1
ATOM 1605 C C . GLU A 1 200 ? -12.767 18.560 16.485 1.00 89.75 200 GLU A C 1
ATOM 1607 O O . GLU A 1 200 ? -13.936 18.242 16.254 1.00 89.75 200 GLU A O 1
ATOM 1612 N N . GLU A 1 201 ? -11.824 18.484 15.545 1.00 94.25 201 GLU A N 1
ATOM 1613 C CA . GLU A 1 201 ? -12.088 17.960 14.206 1.00 94.25 201 GLU A CA 1
ATOM 1614 C C . GLU A 1 201 ? -12.380 16.457 14.274 1.00 94.25 201 GLU A C 1
ATOM 1616 O O . GLU A 1 201 ? -11.805 15.734 15.090 1.00 94.25 201 GLU A O 1
ATOM 1621 N N . ARG A 1 202 ? -13.295 15.977 13.427 1.00 93.50 202 ARG A N 1
ATOM 1622 C CA . ARG A 1 202 ? -13.846 14.620 13.523 1.00 93.50 202 ARG A CA 1
ATOM 1623 C C . ARG A 1 202 ? -13.448 13.772 12.329 1.00 93.50 202 ARG A C 1
ATOM 1625 O O . ARG A 1 202 ? -13.747 14.132 11.194 1.00 93.50 202 ARG A O 1
ATOM 1632 N N . VAL A 1 203 ? -12.846 12.615 12.595 1.00 94.50 203 VAL A N 1
ATOM 1633 C CA . VAL A 1 203 ? -12.503 11.616 11.571 1.00 94.50 203 VAL A CA 1
ATOM 1634 C C . VAL A 1 203 ? -13.174 10.293 11.908 1.00 94.50 203 VAL A C 1
ATOM 1636 O O . VAL A 1 203 ? -12.961 9.730 12.981 1.00 94.50 203 VAL A O 1
ATOM 1639 N N . ARG A 1 204 ? -13.986 9.777 10.985 1.00 95.19 204 ARG A N 1
ATOM 1640 C CA . ARG A 1 204 ? -14.710 8.511 11.157 1.00 95.19 204 ARG A CA 1
ATOM 1641 C C . ARG A 1 204 ? -13.887 7.316 10.702 1.00 95.19 204 ARG A C 1
ATOM 1643 O O . ARG A 1 204 ? -13.014 7.427 9.842 1.00 95.19 204 ARG A O 1
ATOM 1650 N N . GLY A 1 205 ? -14.182 6.150 11.264 1.00 94.69 205 GLY A N 1
ATOM 1651 C CA . GLY A 1 205 ? -13.553 4.910 10.838 1.00 94.69 205 GLY A CA 1
ATOM 1652 C C . GLY A 1 205 ? -14.239 3.653 11.355 1.00 94.69 205 GLY A C 1
ATOM 1653 O O . GLY A 1 205 ? -15.349 3.694 11.881 1.00 94.69 205 GLY A O 1
ATOM 1654 N N . HIS A 1 206 ? -13.535 2.536 11.181 1.00 95.56 206 HIS A N 1
ATOM 1655 C CA . HIS A 1 206 ? -13.989 1.190 11.495 1.00 95.56 206 HIS A CA 1
ATOM 1656 C C . HIS A 1 206 ? -13.059 0.567 12.535 1.00 95.56 206 HIS A C 1
ATOM 1658 O O . HIS A 1 206 ? -11.874 0.347 12.261 1.00 95.56 206 HIS A O 1
ATOM 1664 N N . ILE A 1 207 ? -13.585 0.249 13.717 1.00 95.44 207 ILE A N 1
ATOM 1665 C CA . ILE A 1 207 ? -12.845 -0.347 14.833 1.00 95.44 207 ILE A CA 1
ATOM 1666 C C . ILE A 1 207 ? -12.122 -1.611 14.368 1.00 95.44 207 ILE A C 1
ATOM 1668 O O . ILE A 1 207 ? -10.945 -1.790 14.678 1.00 95.44 207 ILE A O 1
ATOM 1672 N N . SER A 1 208 ? -12.788 -2.460 13.584 1.00 94.44 208 SER A N 1
ATOM 1673 C CA . SER A 1 208 ? -12.211 -3.708 13.067 1.00 94.44 208 SER A CA 1
ATOM 1674 C C . SER A 1 208 ? -10.888 -3.488 12.320 1.00 94.44 208 SER A C 1
ATOM 1676 O O . SER A 1 208 ? -9.875 -4.093 12.666 1.00 94.44 208 SER A O 1
ATOM 1678 N N . ILE A 1 209 ? -10.850 -2.555 11.365 1.00 95.00 209 ILE A N 1
ATOM 1679 C CA . ILE A 1 209 ? -9.646 -2.278 10.567 1.00 95.00 209 ILE A CA 1
ATOM 1680 C C . ILE A 1 209 ? -8.580 -1.563 11.401 1.00 95.00 209 ILE A C 1
ATOM 1682 O O . ILE A 1 209 ? -7.405 -1.925 11.371 1.00 95.00 209 ILE A O 1
ATOM 1686 N N . ILE A 1 210 ? -8.979 -0.577 12.201 1.00 96.31 210 ILE A N 1
ATOM 1687 C CA . ILE A 1 210 ? -8.040 0.238 12.980 1.00 96.31 210 ILE A CA 1
ATOM 1688 C C . ILE A 1 210 ? -7.342 -0.597 14.055 1.00 96.31 210 ILE A C 1
ATOM 1690 O O . ILE A 1 210 ? -6.130 -0.487 14.244 1.00 96.31 210 ILE A O 1
ATOM 1694 N N . THR A 1 211 ? -8.089 -1.440 14.766 1.00 95.94 211 THR A N 1
ATOM 1695 C CA . THR A 1 211 ? -7.538 -2.258 15.855 1.00 95.94 211 THR A CA 1
ATOM 1696 C C . THR A 1 211 ? -6.692 -3.423 15.359 1.00 95.94 211 THR A C 1
ATOM 1698 O O . THR A 1 211 ? -5.808 -3.861 16.098 1.00 95.94 211 THR A O 1
ATOM 1701 N N . ALA A 1 212 ? -6.914 -3.880 14.121 1.00 95.00 212 ALA A N 1
ATOM 1702 C CA . ALA A 1 212 ? -6.038 -4.832 13.447 1.00 95.00 212 ALA A CA 1
ATOM 1703 C C . ALA A 1 212 ? -4.669 -4.212 13.130 1.00 95.00 212 ALA A C 1
ATOM 1705 O O . ALA A 1 212 ? -3.640 -4.844 13.347 1.00 95.00 212 ALA A O 1
ATOM 1706 N N . ARG A 1 213 ? -4.656 -2.959 12.658 1.00 94.94 213 ARG A N 1
ATOM 1707 C CA . ARG A 1 213 ? -3.461 -2.314 12.089 1.00 94.94 213 ARG A CA 1
ATOM 1708 C C . ARG A 1 213 ? -2.684 -1.428 13.061 1.00 94.94 213 ARG A C 1
ATOM 1710 O O . ARG A 1 213 ? -1.503 -1.174 12.853 1.00 94.94 213 ARG A O 1
ATOM 1717 N N . CYS A 1 214 ? -3.319 -0.925 14.120 1.00 95.69 214 CYS A N 1
ATOM 1718 C CA . CYS A 1 214 ? -2.696 0.029 15.034 1.00 95.69 214 CYS A CA 1
ATOM 1719 C C . CYS A 1 214 ? -2.913 -0.347 16.505 1.00 95.69 214 CYS A C 1
ATOM 1721 O O . CYS A 1 214 ? -3.975 -0.130 17.094 1.00 95.69 214 CYS A O 1
ATOM 1723 N N . LYS A 1 215 ? -1.847 -0.839 17.150 1.00 94.00 215 LYS A N 1
ATOM 1724 C CA . LYS A 1 215 ? -1.856 -1.211 18.577 1.00 94.00 215 LYS A CA 1
ATOM 1725 C C . LYS A 1 215 ? -2.146 -0.022 19.499 1.00 94.00 215 LYS A C 1
ATOM 1727 O O . LYS A 1 215 ? -2.790 -0.202 20.533 1.00 94.00 215 LYS A O 1
ATOM 1732 N N . TYR A 1 216 ? -1.672 1.179 19.155 1.00 95.56 216 TYR A N 1
ATOM 1733 C CA . TYR A 1 216 ? -1.951 2.396 19.923 1.00 95.56 216 TYR A CA 1
ATOM 1734 C C . TYR A 1 216 ? -3.449 2.726 19.907 1.00 95.56 216 TYR A C 1
ATOM 1736 O O . TYR A 1 216 ? -4.067 2.846 20.968 1.00 95.56 216 TYR A O 1
ATOM 1744 N N . LEU A 1 217 ? -4.053 2.783 18.715 1.00 95.88 217 LEU A N 1
ATOM 1745 C CA . LEU A 1 217 ? -5.480 3.069 18.562 1.00 95.88 217 LEU A CA 1
ATOM 1746 C C . LEU A 1 217 ? -6.349 1.946 19.144 1.00 95.88 217 LEU A C 1
ATOM 1748 O O . LEU A 1 217 ? -7.355 2.248 19.781 1.00 95.88 217 LEU A O 1
ATOM 1752 N N . ARG A 1 218 ? -5.917 0.676 19.067 1.00 95.69 218 ARG A N 1
ATOM 1753 C CA . ARG A 1 218 ? -6.550 -0.444 19.794 1.00 95.69 218 ARG A CA 1
ATOM 1754 C C . ARG A 1 218 ? -6.692 -0.146 21.280 1.00 95.69 218 ARG A C 1
ATOM 1756 O O . ARG A 1 218 ? -7.788 -0.268 21.814 1.00 95.69 218 ARG A O 1
ATOM 1763 N N . LYS A 1 219 ? -5.620 0.299 21.943 1.00 95.50 219 LYS A N 1
ATOM 1764 C CA . LYS A 1 219 ? -5.668 0.654 23.373 1.00 95.50 219 LYS A CA 1
ATOM 1765 C C . LYS A 1 219 ? -6.628 1.814 23.645 1.00 95.50 219 LYS A C 1
ATOM 1767 O O . LYS A 1 219 ? -7.385 1.747 24.609 1.00 95.50 219 LYS A O 1
ATOM 1772 N N . LYS A 1 220 ? -6.623 2.854 22.803 1.00 95.25 220 LYS A N 1
ATOM 1773 C CA . LYS A 1 220 ? -7.523 4.013 22.944 1.00 95.25 220 LYS A CA 1
ATOM 1774 C C . LYS A 1 220 ? -8.996 3.626 22.787 1.00 95.25 220 LYS A C 1
ATOM 1776 O O . LYS A 1 220 ? -9.813 4.036 23.605 1.00 95.25 220 LYS A O 1
ATOM 1781 N N . ILE A 1 221 ? -9.315 2.787 21.802 1.00 95.38 221 ILE A N 1
ATOM 1782 C CA . ILE A 1 221 ? -10.668 2.261 21.577 1.00 95.38 221 ILE A CA 1
ATOM 1783 C C . ILE A 1 221 ? -11.114 1.391 22.758 1.00 95.38 221 ILE A C 1
ATOM 1785 O O . ILE A 1 221 ? -12.227 1.561 23.252 1.00 95.38 221 ILE A O 1
ATOM 1789 N N . THR A 1 222 ? -10.256 0.493 23.258 1.00 94.62 222 THR A N 1
ATOM 1790 C CA . THR A 1 222 ? -10.576 -0.329 24.438 1.00 94.62 222 THR A CA 1
ATOM 1791 C C . THR A 1 222 ? -10.889 0.545 25.657 1.00 94.62 222 THR A C 1
ATOM 1793 O O . THR A 1 222 ? -11.918 0.346 26.296 1.00 94.62 222 THR A O 1
ATOM 1796 N N . GLN A 1 223 ? -10.074 1.571 25.923 1.00 94.12 223 GLN A N 1
ATOM 1797 C CA . GLN A 1 223 ? -10.308 2.521 27.019 1.00 94.12 223 GLN A CA 1
ATOM 1798 C C . GLN A 1 223 ? -11.616 3.308 26.852 1.00 94.12 223 GLN A C 1
ATOM 1800 O O . GLN A 1 223 ? -12.322 3.547 27.830 1.00 94.12 223 GLN A O 1
ATOM 1805 N N . ALA A 1 224 ? -11.953 3.724 25.629 1.00 93.06 224 ALA A N 1
ATOM 1806 C CA . ALA A 1 224 ? -13.205 4.425 25.354 1.00 93.06 224 ALA A CA 1
ATOM 1807 C C . ALA A 1 224 ? -14.427 3.519 25.593 1.00 93.06 224 ALA A C 1
ATOM 1809 O O . ALA A 1 224 ? -15.356 3.929 26.291 1.00 93.06 224 ALA A O 1
ATOM 1810 N N . ARG A 1 225 ? -14.387 2.260 25.125 1.00 91.50 225 ARG A N 1
ATOM 1811 C CA . ARG A 1 225 ? -15.445 1.262 25.381 1.00 91.50 225 ARG A CA 1
ATOM 1812 C C . ARG A 1 225 ? -15.639 0.989 26.874 1.00 91.50 225 ARG A C 1
ATOM 1814 O O . ARG A 1 225 ? -16.770 0.867 27.336 1.00 91.50 225 ARG A O 1
ATOM 1821 N N . GLU A 1 226 ? -14.555 0.898 27.644 1.00 90.69 226 GLU A N 1
ATOM 1822 C CA . GLU A 1 226 ? -14.624 0.705 29.100 1.00 90.69 226 GLU A CA 1
ATOM 1823 C C . GLU A 1 226 ? -15.295 1.886 29.809 1.00 90.69 226 GLU A C 1
ATOM 1825 O O . GLU A 1 226 ? -16.158 1.678 30.661 1.00 90.69 226 GLU A O 1
ATOM 1830 N N . ARG A 1 227 ? -14.955 3.123 29.424 1.00 89.69 227 ARG A N 1
ATOM 1831 C CA . ARG A 1 227 ? -15.580 4.339 29.973 1.00 89.69 227 ARG A CA 1
ATOM 1832 C C . ARG A 1 227 ? -17.068 4.413 29.649 1.00 89.69 227 ARG A C 1
ATOM 1834 O O . ARG A 1 227 ? -17.853 4.780 30.516 1.00 89.69 227 ARG A O 1
ATOM 1841 N N . GLN A 1 228 ? -17.455 4.047 28.429 1.00 87.12 228 GLN A N 1
ATOM 1842 C CA . GLN A 1 228 ? -18.860 4.009 28.026 1.00 87.12 228 GLN A CA 1
ATOM 1843 C C . GLN A 1 228 ? -19.655 3.000 28.868 1.00 87.12 228 GLN A C 1
ATOM 1845 O O . GLN A 1 228 ? -20.669 3.362 29.455 1.00 87.12 228 GLN A O 1
ATOM 1850 N N . ARG A 1 229 ? -19.124 1.782 29.054 1.00 85.56 229 ARG A N 1
ATOM 1851 C CA . ARG A 1 229 ? -19.738 0.759 29.922 1.00 85.56 229 ARG A CA 1
ATOM 1852 C C . ARG A 1 229 ? -19.838 1.179 31.391 1.00 85.56 229 ARG A C 1
ATOM 1854 O O . ARG A 1 229 ? -20.716 0.698 32.099 1.00 85.56 229 ARG A O 1
ATOM 1861 N N . GLN A 1 230 ? -18.913 2.002 31.887 1.00 84.44 230 GLN A N 1
ATOM 1862 C CA . GLN A 1 230 ? -18.975 2.528 33.257 1.00 84.44 230 GLN A CA 1
ATOM 1863 C C . GLN A 1 230 ? -20.078 3.578 33.413 1.00 84.44 230 GLN A C 1
ATOM 1865 O O . GLN A 1 230 ? -20.791 3.536 34.411 1.00 84.44 230 GLN A O 1
ATOM 1870 N N . LYS A 1 231 ? -20.257 4.458 32.418 1.00 81.50 231 LYS A N 1
ATOM 1871 C CA . LYS A 1 231 ? -21.350 5.443 32.395 1.00 81.50 231 LYS A CA 1
ATOM 1872 C C . LYS A 1 231 ? -22.724 4.770 32.347 1.00 81.50 231 LYS A C 1
ATOM 1874 O O . LYS A 1 231 ? -23.575 5.083 33.166 1.00 81.50 231 LYS A O 1
ATOM 1879 N N . GLU A 1 232 ? -22.897 3.764 31.488 1.00 77.44 232 GLU A N 1
ATOM 1880 C CA . GLU A 1 232 ? -24.148 2.986 31.382 1.00 77.44 232 GLU A CA 1
ATOM 1881 C C . GLU A 1 232 ? -24.525 2.253 32.683 1.00 77.44 232 GLU A C 1
ATOM 1883 O O . GLU A 1 232 ? -25.693 1.966 32.925 1.00 77.44 232 GLU A O 1
ATOM 1888 N N . LYS A 1 233 ? -23.546 1.938 33.541 1.00 72.88 233 LYS A N 1
ATOM 1889 C CA . LYS A 1 233 ? -23.787 1.309 34.850 1.00 72.88 233 LYS A CA 1
ATOM 1890 C C . LYS A 1 233 ? -24.093 2.309 35.968 1.00 72.88 233 LYS A C 1
ATOM 1892 O O . LYS A 1 233 ? -24.546 1.872 37.023 1.00 72.88 233 LYS A O 1
ATOM 1897 N N . GLN A 1 234 ? -23.791 3.594 35.779 1.00 62.44 234 GLN A N 1
ATOM 1898 C CA . GLN A 1 234 ? -23.976 4.639 36.790 1.00 62.44 234 GLN A CA 1
ATOM 1899 C C . GLN A 1 234 ? -25.303 5.396 36.633 1.00 62.44 234 GLN A C 1
ATOM 1901 O O . GLN A 1 234 ? -25.823 5.831 37.654 1.00 62.44 234 GLN A O 1
ATOM 1906 N N . ASP A 1 235 ? -25.899 5.436 35.433 1.00 53.12 235 ASP A N 1
ATOM 1907 C CA . ASP A 1 235 ? -27.201 6.079 35.173 1.00 53.12 235 ASP A CA 1
ATOM 1908 C C . ASP A 1 235 ? -28.238 5.111 34.553 1.00 53.12 235 ASP A C 1
ATOM 1910 O O . ASP A 1 235 ? -28.406 5.083 33.333 1.00 53.12 235 ASP A O 1
ATOM 1914 N N . PRO A 1 236 ? -28.976 4.309 35.349 1.00 52.72 236 PRO A N 1
ATOM 1915 C CA . PRO A 1 236 ? -30.077 3.490 34.832 1.00 52.72 236 PRO A CA 1
ATOM 1916 C C . PRO A 1 236 ? -31.402 4.257 34.631 1.00 52.72 236 PRO A C 1
ATOM 1918 O O . PRO A 1 236 ? -32.320 3.698 34.033 1.00 52.72 236 PRO A O 1
ATOM 1921 N N . GLU A 1 237 ? -31.550 5.484 35.158 1.00 44.38 237 GLU A N 1
ATOM 1922 C CA . GLU A 1 237 ? -32.870 6.121 35.368 1.00 44.38 237 GLU A CA 1
ATOM 1923 C C . GLU A 1 237 ? -33.236 7.311 34.452 1.00 44.38 237 GLU A C 1
ATOM 1925 O O . GLU A 1 237 ? -34.405 7.695 34.438 1.00 44.38 237 GLU A O 1
ATOM 1930 N N . GLU A 1 238 ? -32.344 7.868 33.623 1.00 40.53 238 GLU A N 1
ATOM 1931 C CA . GLU A 1 238 ? -32.715 9.034 32.782 1.00 40.53 238 GLU A CA 1
ATOM 1932 C C . GLU A 1 238 ? -33.316 8.692 31.402 1.00 40.53 238 GLU A C 1
ATOM 1934 O O . GLU A 1 238 ? -33.943 9.545 30.766 1.00 40.53 238 GLU A O 1
ATOM 1939 N N . ASP A 1 239 ? -33.244 7.437 30.948 1.00 39.50 239 ASP A N 1
ATOM 1940 C CA . ASP A 1 239 ? -33.667 7.066 29.584 1.00 39.50 239 ASP A CA 1
ATOM 1941 C C . ASP A 1 239 ? -35.193 6.870 29.415 1.00 39.50 239 ASP A C 1
ATOM 1943 O O . ASP A 1 239 ? -35.680 6.608 28.314 1.00 39.50 239 ASP A O 1
ATOM 1947 N N . CYS A 1 240 ? -35.987 7.026 30.485 1.00 35.66 240 CYS A N 1
ATOM 1948 C CA . CYS A 1 240 ? -37.454 6.915 30.423 1.00 35.66 240 CYS A CA 1
ATOM 1949 C C . CYS A 1 240 ? -38.214 8.251 30.343 1.00 35.66 240 CYS A C 1
ATOM 1951 O O . CYS A 1 240 ? -39.428 8.222 30.145 1.00 35.66 240 CYS A O 1
ATOM 1953 N N . GLN A 1 241 ? -37.560 9.415 30.461 1.00 35.06 241 GLN A N 1
ATOM 1954 C CA . GLN A 1 241 ? -38.273 10.710 30.477 1.00 35.06 241 GLN A CA 1
ATOM 1955 C C . GLN A 1 241 ? -37.925 11.673 29.333 1.00 35.06 241 GLN A C 1
ATOM 1957 O O . GLN A 1 241 ? -38.661 12.632 29.109 1.00 35.06 241 GLN A O 1
ATOM 1962 N N . SER A 1 242 ? -36.902 11.400 28.519 1.00 32.44 242 SER A N 1
ATOM 1963 C CA . SER A 1 242 ? -36.551 12.252 27.369 1.00 32.44 242 SER A CA 1
ATOM 1964 C C . SER A 1 242 ? -37.284 11.898 26.059 1.00 32.44 242 SER A C 1
ATOM 1966 O O . SER A 1 242 ? -37.196 12.645 25.084 1.00 32.44 242 SER A O 1
ATOM 1968 N N . ILE A 1 243 ? -38.075 10.814 26.026 1.00 40.34 243 ILE A N 1
ATOM 1969 C CA . ILE A 1 243 ? -38.772 10.343 24.808 1.00 40.34 243 ILE A CA 1
ATOM 1970 C C . ILE A 1 243 ? -40.186 10.946 24.633 1.00 40.34 243 ILE A C 1
ATOM 1972 O O . ILE A 1 243 ? -40.747 10.882 23.542 1.00 40.34 243 ILE A O 1
ATOM 1976 N N . GLN A 1 244 ? -40.769 11.619 25.632 1.00 32.06 244 GLN A N 1
ATOM 1977 C CA . GLN A 1 244 ? -42.171 12.078 25.547 1.00 32.06 244 GLN A CA 1
ATOM 1978 C C . GLN A 1 244 ? -42.415 13.510 25.030 1.00 32.06 244 GLN A C 1
ATOM 1980 O O . GLN A 1 244 ? -43.570 13.915 24.959 1.00 32.06 244 GLN A O 1
ATOM 1985 N N . GLN A 1 245 ? -41.402 14.279 24.605 1.00 32.28 245 GLN A N 1
ATOM 1986 C CA . GLN A 1 245 ? -41.631 15.671 24.150 1.00 32.28 245 GLN A CA 1
ATOM 1987 C C . GLN A 1 245 ? -41.200 16.023 22.716 1.00 32.28 245 GLN A C 1
ATOM 1989 O O . GLN A 1 245 ? -41.212 17.194 22.345 1.00 32.28 245 GLN A O 1
ATOM 1994 N N . LYS A 1 246 ? -40.899 15.045 21.851 1.00 33.78 246 LYS A N 1
ATOM 1995 C CA . LYS A 1 246 ? -40.672 15.306 20.411 1.00 33.78 246 LYS A CA 1
ATOM 1996 C C . LYS A 1 246 ? -41.417 14.337 19.490 1.00 33.78 246 LYS A C 1
ATOM 1998 O O . LYS A 1 246 ? -40.831 13.771 18.573 1.00 33.78 246 LYS A O 1
ATOM 2003 N N . GLN A 1 247 ? -42.718 14.161 19.710 1.00 33.53 247 GLN A N 1
ATOM 2004 C CA . GLN A 1 247 ? -43.582 13.437 18.773 1.00 33.53 247 GLN A CA 1
ATOM 2005 C C . GLN A 1 247 ? -44.931 14.138 18.576 1.00 33.53 247 GLN A C 1
ATOM 2007 O O . GLN A 1 247 ? -45.975 13.617 18.929 1.00 33.53 247 GLN A O 1
ATOM 2012 N N . GLU A 1 248 ? -44.907 15.307 17.936 1.00 30.12 248 GLU A N 1
ATOM 2013 C CA . GLU A 1 248 ? -46.046 15.790 17.150 1.00 30.12 248 GLU A CA 1
ATOM 2014 C C . GLU A 1 248 ? -45.518 16.456 15.877 1.00 30.12 248 GLU A C 1
ATOM 2016 O O . GLU A 1 248 ? -45.254 17.653 15.847 1.00 30.12 248 GLU A O 1
ATOM 2021 N N . THR A 1 249 ? -45.264 15.648 14.842 1.00 27.03 249 THR A N 1
ATOM 2022 C CA . THR A 1 249 ? -45.720 15.854 13.449 1.00 27.03 249 THR A CA 1
ATOM 2023 C C . THR A 1 249 ? -45.081 14.821 12.498 1.00 27.03 249 THR A C 1
ATOM 2025 O O . THR A 1 249 ? -43.867 14.686 12.431 1.00 27.03 249 THR A O 1
ATOM 2028 N N . ALA A 1 250 ? -45.952 14.140 11.736 1.00 27.36 250 ALA A N 1
ATOM 2029 C CA . ALA A 1 250 ? -45.723 13.329 10.525 1.00 27.36 250 ALA A CA 1
ATOM 2030 C C . ALA A 1 250 ? -45.207 11.858 10.626 1.00 27.36 250 ALA A C 1
ATOM 2032 O O . ALA A 1 250 ? -44.017 11.584 10.646 1.00 27.36 250 ALA A O 1
ATOM 2033 N N . CYS A 1 251 ? -46.181 10.933 10.519 1.00 26.20 251 CYS A N 1
ATOM 2034 C CA . CYS A 1 251 ? -46.204 9.614 9.840 1.00 26.20 251 CYS A CA 1
ATOM 2035 C C . CYS A 1 251 ? -45.214 8.465 10.182 1.00 26.20 251 CYS A C 1
ATOM 2037 O O . CYS A 1 251 ? -44.078 8.452 9.724 1.00 26.20 251 CYS A O 1
ATOM 2039 N N . GLY A 1 252 ? -45.775 7.374 10.745 1.00 26.14 252 GLY A N 1
ATOM 2040 C CA . GLY A 1 252 ? -45.409 5.965 10.464 1.00 26.14 252 GLY A CA 1
ATOM 2041 C C . GLY A 1 252 ? -44.602 5.214 11.547 1.00 26.14 252 GLY A C 1
ATOM 2042 O O . GLY A 1 252 ? -43.560 5.710 11.966 1.00 26.14 252 GLY A O 1
ATOM 2043 N N . PRO A 1 253 ? -45.005 4.000 11.998 1.00 30.44 253 PRO A N 1
ATOM 2044 C CA . PRO A 1 253 ? -44.273 3.258 13.020 1.00 30.44 253 PRO A CA 1
ATOM 2045 C C . PRO A 1 253 ? -43.164 2.413 12.374 1.00 30.44 253 PRO A C 1
ATOM 2047 O O . PRO A 1 253 ? -43.377 1.258 12.015 1.00 30.44 253 PRO A O 1
ATOM 2050 N N . GLN A 1 254 ? -41.962 2.968 12.244 1.00 30.72 254 GLN A N 1
ATOM 2051 C CA . GLN A 1 254 ? -40.749 2.173 12.048 1.00 30.72 254 GLN A CA 1
ATOM 2052 C C . GLN A 1 254 ? -39.958 2.192 13.354 1.00 30.72 254 GLN A C 1
ATOM 2054 O O . GLN A 1 254 ? -39.328 3.187 13.703 1.00 30.72 254 GLN A O 1
ATOM 2059 N N . LYS A 1 255 ? -40.031 1.089 14.108 1.00 29.59 255 LYS A N 1
ATOM 2060 C CA . LYS A 1 255 ? -39.135 0.837 15.239 1.00 29.59 255 LYS A CA 1
ATOM 2061 C C . LYS A 1 255 ? -37.718 0.740 14.681 1.00 29.59 255 LYS A C 1
ATOM 2063 O O . LYS A 1 255 ? -37.378 -0.216 13.991 1.00 29.59 255 LYS A O 1
ATOM 2068 N N . THR A 1 256 ? -36.928 1.774 14.925 1.00 29.45 256 THR A N 1
ATOM 2069 C CA . THR A 1 256 ? -35.537 1.867 14.509 1.00 29.45 256 THR A CA 1
ATOM 2070 C C . THR A 1 256 ? -34.710 0.837 15.277 1.00 29.45 256 THR A C 1
ATOM 2072 O O . THR A 1 256 ? -34.660 0.833 16.505 1.00 29.45 256 THR A O 1
ATOM 2075 N N . SER A 1 257 ? -34.082 -0.063 14.519 1.00 36.06 257 SER A N 1
ATOM 2076 C CA . SER A 1 257 ? -33.011 -0.962 14.953 1.00 36.06 257 SER A CA 1
ATOM 2077 C C . SER A 1 257 ? -32.050 -0.225 15.892 1.00 36.06 257 SER A C 1
ATOM 2079 O O . SER A 1 257 ? -31.573 0.854 15.533 1.00 36.06 257 SER A O 1
ATOM 2081 N N . ARG A 1 258 ? -31.740 -0.786 17.073 1.00 40.00 258 ARG A N 1
ATOM 2082 C CA . ARG A 1 258 ? -30.682 -0.273 17.963 1.00 40.00 258 ARG A CA 1
ATOM 2083 C C . ARG A 1 258 ? -29.333 -0.394 17.247 1.00 40.00 258 ARG A C 1
ATOM 2085 O O . ARG A 1 258 ? -28.618 -1.379 17.394 1.00 40.00 258 ARG A O 1
ATOM 2092 N N . CYS A 1 259 ? -29.007 0.598 16.426 1.00 43.25 259 CYS A N 1
ATOM 2093 C CA . CYS A 1 259 ? -27.657 0.827 15.943 1.00 43.25 259 CYS A CA 1
ATOM 2094 C C . CYS A 1 259 ? -26.799 1.061 17.190 1.00 43.25 259 CYS A C 1
ATOM 2096 O O . CYS A 1 259 ? -27.140 1.929 17.997 1.00 43.25 259 CYS A O 1
ATOM 2098 N N . LEU A 1 260 ? -25.756 0.254 17.403 1.00 53.53 260 LEU A N 1
ATOM 2099 C CA . LEU A 1 260 ? -24.823 0.497 18.502 1.00 53.53 260 LEU A CA 1
ATOM 2100 C C . LEU A 1 260 ? -24.343 1.956 18.404 1.00 53.53 260 LEU A C 1
ATOM 2102 O O . LEU A 1 260 ? -23.990 2.393 17.305 1.00 53.53 260 LEU A O 1
ATOM 2106 N N . PRO A 1 261 ? -24.382 2.729 19.501 1.00 66.44 261 PRO A N 1
ATOM 2107 C CA . PRO A 1 261 ? -23.975 4.126 19.469 1.00 66.44 261 PRO A CA 1
ATOM 2108 C C . PRO A 1 261 ? -22.521 4.234 18.999 1.00 66.44 261 PRO A C 1
ATOM 2110 O O . PRO A 1 261 ? -21.661 3.462 19.428 1.00 66.44 261 PRO A O 1
ATOM 2113 N N . MET A 1 262 ? -22.274 5.184 18.097 1.00 84.12 262 MET A N 1
ATOM 2114 C CA . MET A 1 262 ? -20.946 5.496 17.571 1.00 84.12 262 MET A CA 1
ATOM 2115 C C . MET A 1 262 ? -19.991 5.806 18.731 1.00 84.12 262 MET A C 1
ATOM 2117 O O . MET A 1 262 ? -20.330 6.585 19.622 1.00 84.12 262 MET A O 1
ATOM 2121 N N . LEU A 1 263 ? -18.823 5.162 18.752 1.00 92.19 263 LEU A N 1
ATOM 2122 C CA . LEU A 1 263 ? -17.858 5.324 19.835 1.00 92.19 263 LEU A CA 1
ATOM 2123 C C . LEU A 1 263 ? -16.997 6.572 19.613 1.00 92.19 263 LEU A C 1
ATOM 2125 O O . LEU A 1 263 ? -16.249 6.628 18.640 1.00 92.19 263 LEU A O 1
ATOM 2129 N N . ASP A 1 264 ? -17.004 7.503 20.563 1.00 93.38 264 ASP A N 1
ATOM 2130 C CA . ASP A 1 264 ? -16.143 8.687 20.505 1.00 93.38 264 ASP A CA 1
ATOM 2131 C C . ASP A 1 264 ? -14.774 8.424 21.154 1.00 93.38 264 ASP A C 1
ATOM 2133 O O . ASP A 1 264 ? -14.669 8.011 22.317 1.00 93.38 264 ASP A O 1
ATOM 2137 N N . VAL A 1 265 ? -13.694 8.697 20.417 1.00 94.56 265 VAL A N 1
ATOM 2138 C CA . VAL A 1 265 ? -12.310 8.529 20.884 1.00 94.56 265 VAL A CA 1
ATOM 2139 C C . VAL A 1 265 ? -11.536 9.836 20.739 1.00 94.56 265 VAL A C 1
ATOM 2141 O O . VAL A 1 265 ? -11.292 10.318 19.641 1.00 94.56 265 VAL A O 1
ATOM 2144 N N . ILE A 1 266 ? -11.078 10.396 21.858 1.00 93.44 266 ILE A N 1
ATOM 2145 C CA . ILE A 1 266 ? -10.378 11.689 21.871 1.00 93.44 266 ILE A CA 1
ATOM 2146 C C . ILE A 1 266 ? -8.860 11.490 21.744 1.00 93.44 266 ILE A C 1
ATOM 2148 O O . ILE A 1 266 ? -8.247 10.782 22.556 1.00 93.44 266 ILE A O 1
ATOM 2152 N N . ILE A 1 267 ? -8.244 12.168 20.770 1.00 93.31 267 ILE A N 1
ATOM 2153 C CA . ILE A 1 267 ? -6.791 12.222 20.557 1.00 93.31 267 ILE A CA 1
ATOM 2154 C C . ILE A 1 267 ? -6.369 13.690 20.419 1.00 93.31 267 ILE A C 1
ATOM 2156 O O . ILE A 1 267 ? -6.462 14.287 19.354 1.00 93.31 267 ILE A O 1
ATOM 2160 N N . ARG A 1 268 ? -5.880 14.276 21.517 1.00 89.00 268 ARG A N 1
ATOM 2161 C CA . ARG A 1 268 ? -5.498 15.700 21.560 1.00 89.00 268 ARG A CA 1
ATOM 2162 C C . ARG A 1 268 ? -4.195 16.007 20.822 1.00 89.00 268 ARG A C 1
ATOM 2164 O O . ARG A 1 268 ? -4.035 17.103 20.309 1.00 89.00 268 ARG A O 1
ATOM 2171 N N . ASP A 1 269 ? -3.300 15.029 20.738 1.00 86.62 269 ASP A N 1
ATOM 2172 C CA . ASP A 1 269 ? -1.933 15.223 20.238 1.00 86.62 269 ASP A CA 1
ATOM 2173 C C . ASP A 1 269 ? -1.803 15.021 18.713 1.00 86.62 269 ASP A C 1
ATOM 2175 O O . ASP A 1 269 ? -0.693 14.868 18.202 1.00 86.62 269 ASP A O 1
ATOM 2179 N N . ALA A 1 270 ? -2.923 14.969 17.986 1.00 90.69 270 ALA A N 1
ATOM 2180 C CA . ALA A 1 270 ? -2.964 14.742 16.544 1.00 90.69 270 ALA A CA 1
ATOM 2181 C C . ALA A 1 270 ? -3.879 15.757 15.850 1.00 90.69 270 ALA A C 1
ATOM 2183 O O . ALA A 1 270 ? -4.976 16.039 16.328 1.00 90.69 270 ALA A O 1
ATOM 2184 N N . GLU A 1 271 ? -3.430 16.269 14.707 1.00 91.50 271 GLU A N 1
ATOM 2185 C CA . GLU A 1 271 ? -4.224 17.122 13.819 1.00 91.50 271 GLU A CA 1
ATOM 2186 C C . GLU A 1 271 ? -5.019 16.282 12.811 1.00 91.50 271 GLU A C 1
ATOM 2188 O O . GLU A 1 271 ? -4.610 15.168 12.471 1.00 91.50 271 GLU A O 1
ATOM 2193 N N . ALA A 1 272 ? -6.125 16.822 12.287 1.00 92.19 272 ALA A N 1
ATOM 2194 C CA . ALA A 1 272 ? -7.020 16.079 11.400 1.00 92.19 272 ALA A CA 1
ATOM 2195 C C . ALA A 1 272 ? -6.354 15.619 10.103 1.00 92.19 272 ALA A C 1
ATOM 2197 O O . ALA A 1 272 ? -6.375 14.433 9.785 1.00 92.19 272 ALA A O 1
ATOM 2198 N N . ARG A 1 273 ? -5.700 16.528 9.376 1.00 91.56 273 ARG A N 1
ATOM 2199 C CA . ARG A 1 273 ? -5.158 16.230 8.042 1.00 91.56 273 ARG A CA 1
ATOM 2200 C C . ARG A 1 273 ? -4.036 15.170 8.049 1.00 91.56 273 ARG A C 1
ATOM 2202 O O . ARG A 1 273 ? -4.115 14.237 7.248 1.00 91.56 273 ARG A O 1
ATOM 2209 N N . PRO A 1 274 ? -3.018 15.226 8.935 1.00 93.56 274 PRO A N 1
ATOM 2210 C CA . PRO A 1 274 ? -2.049 14.134 9.066 1.00 93.56 274 PRO A CA 1
ATOM 2211 C C . PRO A 1 274 ? -2.702 12.823 9.530 1.00 93.56 274 PRO A C 1
ATOM 2213 O O . PRO A 1 274 ? -2.323 11.740 9.079 1.00 93.56 274 PRO A O 1
ATOM 2216 N N . PHE A 1 275 ? -3.706 12.903 10.410 1.00 95.38 275 PHE A N 1
ATOM 2217 C CA . PHE A 1 275 ? -4.418 11.725 10.896 1.00 95.38 275 PHE A CA 1
ATOM 2218 C C . PHE A 1 275 ? -5.254 11.051 9.798 1.00 95.38 275 PHE A C 1
ATOM 2220 O O . PHE A 1 275 ? -5.287 9.827 9.740 1.00 95.38 275 PHE A O 1
ATOM 2227 N N . GLU A 1 276 ? -5.869 11.803 8.884 1.00 93.62 276 GLU A N 1
ATOM 2228 C CA . GLU A 1 276 ? -6.583 11.259 7.720 1.00 93.62 276 GLU A CA 1
ATOM 2229 C C . GLU A 1 276 ? -5.660 10.473 6.783 1.00 93.62 276 GLU A C 1
ATOM 2231 O O . GLU A 1 276 ? -6.025 9.388 6.329 1.00 93.62 276 GLU A O 1
ATOM 2236 N N . LEU A 1 277 ? -4.442 10.967 6.531 1.00 93.62 277 LEU A N 1
ATOM 2237 C CA . LEU A 1 277 ? -3.442 10.233 5.747 1.00 93.62 277 LEU A CA 1
ATOM 2238 C C . LEU A 1 277 ? -2.973 8.965 6.465 1.00 93.62 277 LEU A C 1
ATOM 2240 O O . LEU A 1 27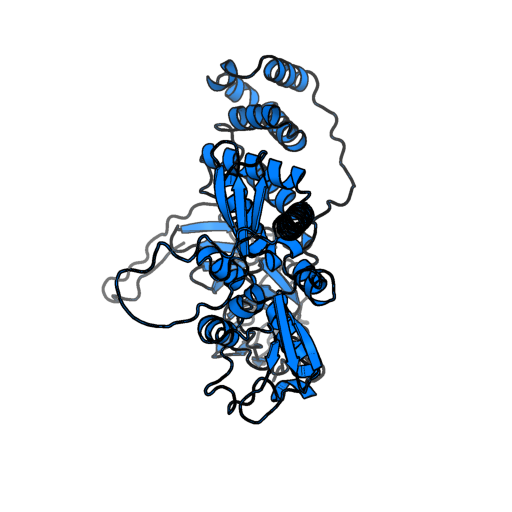7 ? -2.838 7.912 5.836 1.00 93.62 277 LEU A O 1
ATOM 2244 N N . LEU A 1 278 ? -2.771 9.038 7.784 1.00 95.50 278 LEU A N 1
ATOM 2245 C CA . LEU A 1 278 ? -2.477 7.863 8.601 1.00 95.50 278 LEU A CA 1
ATOM 2246 C C . LEU A 1 278 ? -3.618 6.845 8.513 1.00 95.50 278 LEU A C 1
ATOM 2248 O O . LEU A 1 278 ? -3.367 5.660 8.309 1.00 95.50 278 LEU A O 1
ATOM 2252 N N . MET A 1 279 ? -4.869 7.297 8.613 1.00 95.06 279 MET A N 1
ATOM 2253 C CA . MET A 1 279 ? -6.050 6.454 8.455 1.00 95.06 279 MET A CA 1
ATOM 2254 C C . MET A 1 279 ? -6.081 5.818 7.068 1.00 95.06 279 MET A C 1
ATOM 2256 O O . MET A 1 279 ? -6.172 4.601 6.977 1.00 95.06 279 MET A O 1
ATOM 2260 N N . GLN A 1 280 ? -5.891 6.578 5.990 1.00 93.38 280 GLN A N 1
ATOM 2261 C CA . GLN A 1 280 ? -5.813 6.027 4.635 1.00 93.38 280 GLN A CA 1
ATOM 2262 C C . GLN A 1 280 ? -4.732 4.943 4.505 1.00 93.38 280 GLN A C 1
ATOM 2264 O O . GLN A 1 280 ? -4.976 3.905 3.878 1.00 93.38 280 GLN A O 1
ATOM 2269 N N . PHE A 1 281 ? -3.572 5.128 5.141 1.00 94.56 281 PHE A N 1
ATOM 2270 C CA . PHE A 1 281 ? -2.532 4.104 5.205 1.00 94.56 281 PHE A CA 1
ATOM 2271 C C . PHE A 1 281 ? -3.007 2.834 5.934 1.00 94.56 281 PHE A C 1
ATOM 2273 O O . PHE A 1 281 ? -2.774 1.731 5.438 1.00 94.56 281 PHE A O 1
ATOM 2280 N N . LEU A 1 282 ? -3.729 2.944 7.058 1.00 95.12 282 LEU A N 1
ATOM 2281 C CA . LEU A 1 282 ? -4.256 1.765 7.764 1.00 95.12 282 LEU A CA 1
ATOM 2282 C C . LEU A 1 282 ? -5.186 0.917 6.874 1.00 95.12 282 LEU A C 1
ATOM 2284 O O . LEU A 1 282 ? -5.168 -0.309 6.980 1.00 95.12 282 LEU A O 1
ATOM 2288 N N . TYR A 1 283 ? -5.954 1.529 5.969 1.00 94.19 283 TYR A N 1
ATOM 2289 C CA . TYR A 1 283 ? -6.866 0.799 5.074 1.00 94.19 283 TYR A CA 1
ATOM 2290 C C . TYR A 1 283 ? -6.179 0.278 3.810 1.00 94.19 283 TYR A C 1
ATOM 2292 O O . TYR A 1 283 ? -6.515 -0.802 3.333 1.00 94.19 283 TYR A O 1
ATOM 2300 N N . THR A 1 284 ? -5.226 1.031 3.259 1.00 89.56 284 THR A N 1
ATOM 2301 C CA . THR A 1 284 ? -4.683 0.769 1.914 1.00 89.56 284 THR A CA 1
ATOM 2302 C C . THR A 1 284 ? -3.242 0.271 1.900 1.00 89.56 284 THR A C 1
ATOM 2304 O O . THR A 1 284 ? -2.759 -0.122 0.842 1.00 89.56 284 THR A O 1
ATOM 2307 N N . ASP A 1 285 ? -2.547 0.296 3.042 1.00 88.25 285 ASP A N 1
ATOM 2308 C CA . ASP A 1 285 ? -1.105 0.021 3.173 1.00 88.25 285 ASP A CA 1
ATOM 2309 C C . ASP A 1 285 ? -0.212 0.906 2.281 1.00 88.25 285 ASP A C 1
ATOM 2311 O O . ASP A 1 285 ? 0.939 0.572 1.999 1.00 88.25 285 ASP A O 1
ATOM 2315 N N . LYS A 1 286 ? -0.761 2.029 1.802 1.00 83.19 286 LYS A N 1
ATOM 2316 C CA . LYS A 1 286 ? -0.143 2.955 0.852 1.00 83.19 286 LYS A CA 1
ATOM 2317 C C . LYS A 1 286 ? -0.349 4.387 1.335 1.00 83.19 286 LYS A C 1
ATOM 2319 O O . LYS A 1 286 ? -1.391 4.719 1.894 1.00 83.19 286 LYS A O 1
ATOM 2324 N N . ILE A 1 287 ? 0.635 5.243 1.080 1.00 81.88 287 ILE A N 1
ATOM 2325 C CA . ILE A 1 287 ? 0.502 6.690 1.262 1.00 81.88 287 ILE A CA 1
ATOM 2326 C C . ILE A 1 287 ? 0.260 7.293 -0.116 1.00 81.88 287 ILE A C 1
ATOM 2328 O O . ILE A 1 287 ? 1.039 7.059 -1.042 1.00 81.88 287 ILE A O 1
ATOM 2332 N N . LYS A 1 288 ? -0.819 8.064 -0.272 1.00 73.69 288 LYS A N 1
ATOM 2333 C CA . LYS A 1 288 ? -0.990 8.903 -1.460 1.00 73.69 288 LYS A CA 1
ATOM 2334 C C . LYS A 1 288 ? -0.083 10.116 -1.296 1.00 73.69 288 LYS A C 1
ATOM 2336 O O . LYS A 1 288 ? -0.393 11.031 -0.538 1.00 73.69 288 LYS A O 1
ATOM 2341 N N . TYR A 1 289 ? 1.059 10.089 -1.973 1.00 71.06 289 TYR A N 1
ATOM 2342 C CA . TYR A 1 289 ? 1.987 11.207 -1.949 1.00 71.06 289 TYR A CA 1
ATOM 2343 C C . TYR A 1 289 ? 1.383 12.404 -2.687 1.00 71.06 289 TYR A C 1
ATOM 2345 O O . TYR A 1 289 ? 0.903 12.245 -3.815 1.00 71.06 289 TYR A O 1
ATOM 2353 N N . PRO A 1 290 ? 1.401 13.596 -2.082 1.00 67.12 290 PRO A N 1
ATOM 2354 C CA . PRO A 1 290 ? 1.085 14.812 -2.809 1.00 67.12 290 PRO A CA 1
ATOM 2355 C C . PRO A 1 290 ? 2.137 15.095 -3.902 1.00 67.12 290 PRO A C 1
ATOM 2357 O O . PRO A 1 290 ? 3.149 14.402 -4.019 1.00 67.12 290 PRO A O 1
ATOM 2360 N N . ARG A 1 291 ? 1.908 16.113 -4.736 1.00 62.88 291 ARG A N 1
ATOM 2361 C CA . ARG A 1 291 ? 2.786 16.427 -5.878 1.00 62.88 291 ARG A CA 1
ATOM 2362 C C . ARG A 1 291 ? 4.211 16.761 -5.401 1.00 62.88 291 ARG A C 1
ATOM 2364 O O . ARG A 1 291 ? 4.392 17.580 -4.503 1.00 62.88 291 ARG A O 1
ATOM 2371 N N . LYS A 1 292 ? 5.231 16.163 -6.034 1.00 58.25 292 LYS A N 1
ATOM 2372 C CA . LYS A 1 292 ? 6.650 16.417 -5.713 1.00 58.25 292 LYS A CA 1
ATOM 2373 C C . LYS A 1 292 ? 6.983 17.913 -5.829 1.00 58.25 292 LYS A C 1
ATOM 2375 O O . LYS A 1 292 ? 6.651 18.537 -6.833 1.00 58.25 292 LYS A O 1
ATOM 2380 N N . GLY A 1 293 ? 7.681 18.453 -4.827 1.00 54.91 293 GLY A N 1
ATOM 2381 C CA . GLY A 1 293 ? 8.278 19.797 -4.855 1.00 54.91 293 GLY A CA 1
ATOM 2382 C C . GLY A 1 293 ? 7.536 20.885 -4.067 1.00 54.91 293 GLY A C 1
ATOM 2383 O O . GLY A 1 293 ? 8.106 21.946 -3.823 1.00 54.91 293 GLY A O 1
ATOM 2384 N N . HIS A 1 294 ? 6.306 20.650 -3.600 1.00 76.12 294 HIS A N 1
ATOM 2385 C CA . HIS A 1 294 ? 5.625 21.613 -2.728 1.00 76.12 294 HIS A CA 1
ATOM 2386 C C . HIS A 1 294 ? 6.047 21.432 -1.265 1.00 76.12 294 HIS A C 1
ATOM 2388 O O . HIS A 1 294 ? 5.807 20.393 -0.654 1.00 76.12 294 HIS A O 1
ATOM 2394 N N . VAL A 1 295 ? 6.623 22.479 -0.665 1.00 81.38 295 VAL A N 1
ATOM 2395 C CA . VAL A 1 295 ? 7.092 22.464 0.736 1.00 81.38 295 VAL A CA 1
ATOM 2396 C C . VAL A 1 295 ? 5.985 22.042 1.708 1.00 81.38 295 VAL A C 1
ATOM 2398 O O . VAL A 1 295 ? 6.235 21.256 2.614 1.00 81.38 295 VAL A O 1
ATOM 2401 N N . GLN A 1 296 ? 4.749 22.507 1.497 1.00 85.19 296 GLN A N 1
ATOM 2402 C CA . GLN A 1 296 ? 3.601 22.177 2.356 1.00 85.19 296 GLN A CA 1
ATOM 2403 C C . GLN A 1 296 ? 3.305 20.676 2.410 1.00 85.19 296 GLN A C 1
ATOM 2405 O O . GLN A 1 296 ? 2.911 20.161 3.452 1.00 85.19 296 GLN A O 1
ATOM 2410 N N . ASP A 1 297 ? 3.525 19.975 1.303 1.00 85.50 297 ASP A N 1
ATOM 2411 C CA . ASP A 1 297 ? 3.282 18.544 1.212 1.00 85.50 297 ASP A CA 1
ATOM 2412 C C . ASP A 1 297 ? 4.364 17.747 1.942 1.00 85.50 297 ASP A C 1
ATOM 2414 O O . ASP A 1 297 ? 4.066 16.758 2.608 1.00 85.50 297 ASP A O 1
ATOM 2418 N N . VAL A 1 298 ? 5.618 18.207 1.884 1.00 87.94 298 VAL A N 1
ATOM 2419 C CA . VAL A 1 298 ? 6.710 17.629 2.678 1.00 87.94 298 VAL A CA 1
ATOM 2420 C C . VAL A 1 298 ? 6.442 17.825 4.170 1.00 87.94 298 VAL A C 1
ATOM 2422 O O . VAL A 1 298 ? 6.561 16.869 4.931 1.00 87.94 298 VAL A O 1
ATOM 2425 N N . LEU A 1 299 ? 6.008 19.023 4.580 1.00 90.50 299 LEU A N 1
ATOM 2426 C CA . LEU A 1 299 ? 5.645 19.311 5.973 1.00 90.50 299 LEU A CA 1
ATOM 2427 C C . LEU A 1 299 ? 4.495 18.423 6.461 1.00 90.50 299 LEU A C 1
ATOM 2429 O O . LEU A 1 299 ? 4.593 17.839 7.535 1.00 90.50 299 LEU A O 1
ATOM 2433 N N . LEU A 1 300 ? 3.463 18.225 5.637 1.00 91.50 300 LEU A N 1
ATOM 2434 C CA . LEU A 1 300 ? 2.366 17.316 5.963 1.00 91.50 300 LEU A CA 1
ATOM 2435 C C . LEU A 1 300 ? 2.862 15.881 6.203 1.00 91.50 300 LEU A C 1
ATOM 2437 O O . LEU A 1 300 ? 2.455 15.240 7.170 1.00 91.50 300 LEU A O 1
ATOM 2441 N N . ILE A 1 301 ? 3.764 15.369 5.358 1.00 91.56 301 ILE A N 1
ATOM 2442 C CA . ILE A 1 301 ? 4.334 14.025 5.547 1.00 91.56 301 ILE A CA 1
ATOM 2443 C C . ILE A 1 301 ? 5.262 13.964 6.772 1.00 91.56 301 ILE A C 1
ATOM 2445 O O . ILE A 1 301 ? 5.336 12.918 7.416 1.00 91.56 301 ILE A O 1
ATOM 2449 N N . MET A 1 302 ? 5.910 15.065 7.169 1.00 92.69 302 MET A N 1
ATOM 2450 C CA . MET A 1 302 ? 6.654 15.134 8.436 1.00 92.69 302 MET A CA 1
ATOM 2451 C C . MET A 1 302 ? 5.735 15.015 9.658 1.00 92.69 302 MET A C 1
ATOM 2453 O O . MET A 1 302 ? 6.082 14.326 10.620 1.00 92.69 302 MET A O 1
ATOM 2457 N N . ASP A 1 303 ? 4.546 15.617 9.617 1.00 93.31 303 ASP A N 1
ATOM 2458 C CA . ASP A 1 303 ? 3.550 15.454 10.681 1.00 93.31 303 ASP A CA 1
ATOM 2459 C C . ASP A 1 303 ? 3.011 14.016 10.729 1.00 93.31 303 ASP A C 1
ATOM 2461 O O . ASP A 1 303 ? 2.881 13.429 11.807 1.00 93.31 303 ASP A O 1
ATOM 2465 N N . VAL A 1 304 ? 2.782 13.392 9.565 1.00 94.31 304 VAL A N 1
ATOM 2466 C CA . VAL A 1 304 ? 2.435 11.960 9.477 1.00 94.31 304 VAL A CA 1
ATOM 2467 C C . VAL A 1 304 ? 3.564 11.090 10.038 1.00 94.31 304 VAL A C 1
ATOM 2469 O O . VAL A 1 304 ? 3.297 10.140 10.772 1.00 94.31 304 VAL A O 1
ATOM 2472 N N . TYR A 1 305 ? 4.826 11.418 9.751 1.00 94.56 305 TYR A N 1
ATOM 2473 C CA . TYR A 1 305 ? 5.996 10.719 10.288 1.00 94.56 305 TYR A CA 1
ATOM 2474 C C . TYR A 1 305 ? 6.069 10.802 11.818 1.00 94.56 305 TYR A C 1
ATOM 2476 O O . TYR A 1 305 ? 6.266 9.787 12.487 1.00 94.56 305 TYR A O 1
ATOM 2484 N N . LYS A 1 306 ? 5.813 11.981 12.397 1.00 94.94 306 LYS A N 1
ATOM 2485 C CA . LYS A 1 306 ? 5.701 12.151 13.852 1.00 94.94 306 LYS A CA 1
ATOM 2486 C C . LYS A 1 306 ? 4.610 11.256 14.445 1.00 94.94 306 LYS A C 1
ATOM 2488 O O . LYS A 1 306 ? 4.839 10.606 15.468 1.00 94.94 306 LYS A O 1
ATOM 2493 N N . LEU A 1 307 ? 3.435 11.191 13.813 1.00 94.81 307 LEU A N 1
ATOM 2494 C CA . LEU A 1 307 ? 2.363 10.291 14.248 1.00 94.81 307 LEU A CA 1
ATOM 2495 C C . LEU A 1 307 ? 2.767 8.817 14.120 1.00 94.81 307 LEU A C 1
ATOM 2497 O O . LEU A 1 307 ? 2.474 8.032 15.020 1.00 94.81 307 LEU A O 1
ATOM 2501 N N . ALA A 1 308 ? 3.473 8.442 13.051 1.00 94.25 308 ALA A N 1
ATOM 2502 C CA . ALA A 1 308 ? 3.961 7.083 12.837 1.00 94.25 308 ALA A CA 1
ATOM 2503 C C . ALA A 1 308 ? 4.913 6.634 13.956 1.00 94.25 308 ALA A C 1
ATOM 2505 O O . ALA A 1 308 ? 4.718 5.554 14.519 1.00 94.25 308 ALA A O 1
ATOM 2506 N N . LEU A 1 309 ? 5.862 7.493 14.345 1.00 92.94 309 LEU A N 1
ATOM 2507 C CA . LEU A 1 309 ? 6.760 7.257 15.479 1.00 92.94 309 LEU A CA 1
ATOM 2508 C C . LEU A 1 309 ? 5.982 7.127 16.794 1.00 92.94 309 LEU A C 1
ATOM 2510 O O . LEU A 1 309 ? 6.186 6.183 17.560 1.00 92.94 309 LEU A O 1
ATOM 2514 N N . HIS A 1 310 ? 5.038 8.040 17.046 1.00 93.06 310 HIS A N 1
ATOM 2515 C CA . HIS A 1 310 ? 4.248 8.026 18.277 1.00 93.06 310 HIS A CA 1
ATOM 2516 C C . HIS A 1 310 ? 3.353 6.778 18.383 1.00 93.06 310 HIS A C 1
ATOM 2518 O O . HIS A 1 310 ? 3.241 6.167 19.450 1.00 93.06 310 HIS A O 1
ATOM 2524 N N . PHE A 1 311 ? 2.734 6.364 17.275 1.00 94.06 311 PHE A N 1
ATOM 2525 C CA . PHE A 1 311 ? 1.843 5.202 17.217 1.00 94.06 311 PHE A CA 1
ATOM 2526 C C . PHE A 1 311 ? 2.597 3.877 17.016 1.00 94.06 311 PHE A C 1
ATOM 2528 O O . PHE A 1 311 ? 1.974 2.815 17.117 1.00 94.06 311 PHE A O 1
ATOM 2535 N N . LYS A 1 312 ? 3.922 3.930 16.806 1.00 92.56 312 LYS A N 1
ATOM 2536 C CA . LYS A 1 312 ? 4.820 2.791 16.554 1.00 92.56 312 LYS A CA 1
ATOM 2537 C C . LYS A 1 312 ? 4.441 1.997 15.302 1.00 92.56 312 LYS A C 1
ATOM 2539 O O . LYS A 1 312 ? 4.255 0.781 15.356 1.00 92.56 312 LYS A O 1
ATOM 2544 N N . LEU A 1 313 ? 4.274 2.706 14.190 1.00 93.12 313 LEU A N 1
ATOM 2545 C CA . LEU A 1 313 ? 3.952 2.142 12.881 1.00 93.12 313 LEU A CA 1
ATOM 2546 C C . LEU A 1 313 ? 5.222 2.077 12.012 1.00 93.12 313 LEU A C 1
ATOM 2548 O O . LEU A 1 313 ? 5.404 2.934 11.150 1.00 93.12 313 LEU A O 1
ATOM 2552 N N . SER A 1 314 ? 6.072 1.057 12.204 1.00 90.69 314 SER A N 1
ATOM 2553 C CA . SER A 1 314 ? 7.402 0.956 11.559 1.00 90.69 314 SER A CA 1
ATOM 2554 C C . SER A 1 314 ? 7.344 1.053 10.025 1.00 90.69 314 SER A C 1
ATOM 2556 O O . SER A 1 314 ? 8.165 1.702 9.385 1.00 90.69 314 SER A O 1
ATOM 2558 N N . ARG A 1 315 ? 6.319 0.457 9.406 1.00 88.69 315 ARG A N 1
ATOM 2559 C CA . ARG A 1 315 ? 6.130 0.506 7.948 1.00 88.69 315 ARG A CA 1
ATOM 2560 C C . ARG A 1 315 ? 5.791 1.910 7.440 1.00 88.69 315 ARG A C 1
ATOM 2562 O O . ARG A 1 315 ? 6.302 2.332 6.408 1.00 88.69 315 ARG A O 1
ATOM 2569 N N . LEU A 1 316 ? 4.931 2.632 8.162 1.00 91.50 316 LEU A N 1
ATOM 2570 C CA . LEU A 1 316 ? 4.569 4.013 7.830 1.00 91.50 316 LEU A CA 1
ATOM 2571 C C . LEU A 1 316 ? 5.760 4.952 8.051 1.00 91.50 316 LEU A C 1
ATOM 2573 O O . LEU A 1 316 ? 6.014 5.821 7.225 1.00 91.50 316 LEU A O 1
ATOM 2577 N N . GLU A 1 317 ? 6.506 4.732 9.134 1.00 90.94 317 GLU A N 1
ATOM 2578 C CA . GLU A 1 317 ? 7.741 5.445 9.461 1.00 90.94 317 GLU A CA 1
ATOM 2579 C C . GLU A 1 317 ? 8.717 5.424 8.275 1.00 90.94 317 GLU A C 1
ATOM 2581 O O . GLU A 1 317 ? 9.112 6.481 7.781 1.00 90.94 317 GLU A O 1
ATOM 2586 N N . GLN A 1 318 ? 9.012 4.236 7.741 1.00 86.44 318 GLN A N 1
ATOM 2587 C CA . GLN A 1 318 ? 9.908 4.068 6.594 1.00 86.44 318 GLN A CA 1
ATOM 2588 C C . GLN A 1 318 ? 9.399 4.748 5.321 1.00 86.44 318 GLN A C 1
ATOM 2590 O O . GLN A 1 318 ? 10.163 5.442 4.651 1.00 86.44 318 GLN A O 1
ATOM 2595 N N . LEU A 1 319 ? 8.113 4.578 4.995 1.00 86.88 319 LEU A N 1
ATOM 2596 C CA . LEU A 1 319 ? 7.512 5.187 3.804 1.00 86.88 319 LEU A CA 1
ATOM 2597 C C . LEU A 1 319 ? 7.554 6.719 3.852 1.00 86.88 319 LEU A C 1
ATOM 2599 O O . LEU A 1 319 ? 7.714 7.362 2.810 1.00 86.88 319 LEU A O 1
ATOM 2603 N N . CYS A 1 320 ? 7.415 7.306 5.043 1.00 89.94 320 CYS A N 1
ATOM 2604 C CA . CYS A 1 320 ? 7.557 8.743 5.234 1.00 89.94 320 CYS A CA 1
ATOM 2605 C C . CYS A 1 320 ? 9.015 9.190 5.087 1.00 89.94 320 CYS A C 1
ATOM 2607 O O . CYS A 1 320 ? 9.267 10.135 4.343 1.00 89.94 320 CYS A O 1
ATOM 2609 N N . VAL A 1 321 ? 9.971 8.514 5.742 1.00 87.94 321 VAL A N 1
ATOM 2610 C CA . VAL A 1 321 ? 11.407 8.848 5.634 1.00 87.94 321 VAL A CA 1
ATOM 2611 C C . VAL A 1 321 ? 11.844 8.815 4.179 1.00 87.94 321 VAL A C 1
ATOM 2613 O O . VAL A 1 321 ? 12.362 9.806 3.678 1.00 87.94 321 VAL A O 1
ATOM 2616 N N . GLN A 1 322 ? 11.549 7.725 3.476 1.00 83.50 322 GLN A N 1
ATOM 2617 C CA . GLN A 1 322 ? 11.924 7.551 2.080 1.00 83.50 322 GLN A CA 1
ATOM 2618 C C . GLN A 1 322 ? 11.382 8.676 1.189 1.00 83.50 322 GLN A C 1
ATOM 2620 O O . GLN A 1 322 ? 12.107 9.222 0.357 1.00 83.50 322 GLN A O 1
ATOM 2625 N N . TYR A 1 323 ? 10.111 9.047 1.365 1.00 85.12 323 TYR A N 1
ATOM 2626 C CA . TYR A 1 323 ? 9.517 10.134 0.594 1.00 85.12 323 TYR A CA 1
ATOM 2627 C C . TYR A 1 323 ? 10.159 11.482 0.906 1.00 85.12 323 TYR A C 1
ATOM 2629 O O . TYR A 1 323 ? 10.458 12.240 -0.018 1.00 85.12 323 TYR A O 1
ATOM 2637 N N . ILE A 1 324 ? 10.369 11.786 2.190 1.00 86.62 324 ILE A N 1
ATOM 2638 C CA . ILE A 1 324 ? 10.947 13.063 2.604 1.00 86.62 324 ILE A CA 1
ATOM 2639 C C . ILE A 1 324 ? 12.388 13.159 2.092 1.00 86.62 324 ILE A C 1
ATOM 2641 O O . ILE A 1 324 ? 12.719 14.141 1.439 1.00 86.62 324 ILE A O 1
ATOM 2645 N N . GLU A 1 325 ? 13.216 12.132 2.287 1.00 85.62 325 GLU A N 1
ATOM 2646 C CA . GLU A 1 325 ? 14.597 12.096 1.786 1.00 85.62 325 GLU A CA 1
ATOM 2647 C C . GLU A 1 325 ? 14.672 12.255 0.259 1.00 85.62 325 GLU A C 1
ATOM 2649 O O . GLU A 1 325 ? 15.551 12.950 -0.247 1.00 85.62 325 GLU A O 1
ATOM 2654 N N . ALA A 1 326 ? 13.730 11.666 -0.485 1.00 84.62 326 ALA A N 1
ATOM 2655 C CA . ALA A 1 326 ? 13.657 11.810 -1.939 1.00 84.62 326 ALA A CA 1
ATOM 2656 C C . ALA A 1 326 ? 13.121 13.181 -2.399 1.00 84.62 326 ALA A C 1
ATOM 2658 O O . ALA A 1 326 ? 13.294 13.542 -3.565 1.00 84.62 326 ALA A O 1
ATOM 2659 N N . SER A 1 327 ? 12.445 13.917 -1.513 1.00 85.44 327 SER A N 1
ATOM 2660 C CA . SER A 1 327 ? 11.812 15.211 -1.805 1.00 85.44 327 SER A CA 1
ATOM 2661 C C . SER A 1 327 ? 12.626 16.410 -1.312 1.00 85.44 327 SER A C 1
ATOM 2663 O O . SER A 1 327 ? 12.310 17.541 -1.681 1.00 85.44 327 SER A O 1
ATOM 2665 N N . VAL A 1 328 ? 13.649 16.194 -0.478 1.00 86.38 328 VAL A N 1
ATOM 2666 C CA . VAL A 1 328 ? 14.526 17.260 0.020 1.00 86.38 328 VAL A CA 1
ATOM 2667 C C . VAL A 1 328 ? 15.438 17.768 -1.099 1.00 86.38 328 VAL A C 1
ATOM 2669 O O . VAL A 1 328 ? 16.197 17.012 -1.706 1.00 86.38 328 VAL A O 1
ATOM 2672 N N . ASP A 1 329 ? 15.393 19.076 -1.337 1.00 87.75 329 ASP A N 1
ATOM 2673 C CA . ASP A 1 329 ? 16.193 19.779 -2.337 1.00 87.75 329 ASP A CA 1
ATOM 2674 C C . ASP A 1 329 ? 16.779 21.090 -1.782 1.00 87.75 329 ASP A C 1
ATOM 2676 O O . ASP A 1 329 ? 16.595 21.447 -0.619 1.00 87.75 329 ASP A O 1
ATOM 2680 N N . LEU A 1 330 ? 17.520 21.826 -2.617 1.00 86.56 330 LEU A N 1
ATOM 2681 C CA . LEU A 1 330 ? 18.140 23.094 -2.215 1.00 86.56 330 LEU A CA 1
ATOM 2682 C C . LEU A 1 330 ? 17.120 24.155 -1.777 1.00 86.56 330 LEU A C 1
ATOM 2684 O O . LEU A 1 330 ? 17.458 24.980 -0.937 1.00 86.56 330 LEU A O 1
ATOM 2688 N N . GLN A 1 331 ? 15.904 24.149 -2.329 1.00 86.00 331 GLN A N 1
ATOM 2689 C CA . GLN A 1 331 ? 14.893 25.173 -2.059 1.00 86.00 331 GLN A CA 1
ATOM 2690 C C . GLN A 1 331 ? 14.179 24.927 -0.728 1.00 86.00 331 GLN A C 1
ATOM 2692 O O . GLN A 1 331 ? 13.797 25.877 -0.048 1.00 86.00 331 GLN A O 1
ATOM 2697 N N . ASN A 1 332 ? 13.992 23.661 -0.346 1.00 89.06 332 ASN A N 1
ATOM 2698 C CA . ASN A 1 332 ? 13.183 23.299 0.815 1.00 89.06 332 ASN A CA 1
ATOM 2699 C C . ASN A 1 332 ? 13.987 22.822 2.039 1.00 89.06 332 ASN A C 1
ATOM 2701 O O . ASN A 1 332 ? 13.448 22.844 3.149 1.00 89.06 332 ASN A O 1
ATOM 2705 N N . VAL A 1 333 ? 15.266 22.448 1.883 1.00 90.31 333 VAL A N 1
ATOM 2706 C CA . VAL A 1 333 ? 16.047 21.781 2.942 1.00 90.31 333 VAL A CA 1
ATOM 2707 C C . VAL A 1 333 ? 16.095 22.557 4.258 1.00 90.31 333 VAL A C 1
ATOM 2709 O O . VAL A 1 333 ? 16.019 21.950 5.323 1.00 90.31 333 VAL A O 1
ATOM 2712 N N . LEU A 1 334 ? 16.181 23.890 4.218 1.00 91.00 334 LEU A N 1
ATOM 2713 C CA . LEU A 1 334 ? 16.241 24.723 5.424 1.00 91.00 334 LEU A CA 1
ATOM 2714 C C . LEU A 1 334 ? 14.933 24.675 6.218 1.00 91.00 334 LEU A C 1
ATOM 2716 O O . LEU A 1 334 ? 14.948 24.502 7.437 1.00 91.00 334 LEU A O 1
ATOM 2720 N N . VAL A 1 335 ? 13.802 24.756 5.516 1.00 91.50 335 VAL A N 1
ATOM 2721 C CA . VAL A 1 335 ? 12.468 24.682 6.120 1.00 91.50 335 VAL A CA 1
ATOM 2722 C C . VAL A 1 335 ? 12.222 23.286 6.688 1.00 91.50 335 VAL A C 1
ATOM 2724 O O . VAL A 1 335 ? 11.735 23.159 7.812 1.00 91.50 335 VAL A O 1
ATOM 2727 N N . VAL A 1 336 ? 12.597 22.236 5.952 1.00 91.00 336 VAL A N 1
ATOM 2728 C CA . VAL A 1 336 ? 12.485 20.844 6.414 1.00 91.00 336 VAL A CA 1
ATOM 2729 C C . VAL A 1 336 ? 13.379 20.607 7.636 1.00 91.00 336 VAL A C 1
ATOM 2731 O O . VAL A 1 336 ? 12.930 20.012 8.612 1.00 91.00 336 VAL A O 1
ATOM 2734 N N . CYS A 1 337 ? 14.609 21.127 7.648 1.00 91.75 337 CYS A N 1
ATOM 2735 C CA . CYS A 1 337 ? 15.542 20.972 8.766 1.00 91.75 337 CYS A CA 1
ATOM 2736 C C . CYS A 1 337 ? 15.041 21.658 10.048 1.00 91.75 337 CYS A C 1
ATOM 2738 O O . CYS A 1 337 ? 15.049 21.050 11.121 1.00 91.75 337 CYS A O 1
ATOM 2740 N N . GLU A 1 338 ? 14.544 22.893 9.940 1.00 92.50 338 GLU A N 1
ATOM 2741 C CA . GLU A 1 338 ? 13.971 23.630 11.072 1.00 92.50 338 GLU A CA 1
ATOM 2742 C C . GLU A 1 338 ? 12.730 22.921 11.632 1.00 92.50 338 GLU A C 1
ATOM 2744 O O . GLU A 1 338 ? 12.592 22.774 12.848 1.00 92.50 338 GLU A O 1
ATOM 2749 N N . ASN A 1 339 ? 11.846 22.417 10.766 1.00 91.94 339 ASN A N 1
ATOM 2750 C CA . ASN A 1 339 ? 10.679 21.656 11.211 1.00 91.94 339 ASN A CA 1
ATOM 2751 C C . ASN A 1 339 ? 11.068 20.307 11.827 1.00 91.94 339 ASN A C 1
ATOM 2753 O O . ASN A 1 339 ? 10.502 19.927 12.848 1.00 91.94 339 ASN A O 1
ATOM 2757 N N . ALA A 1 340 ? 12.075 19.615 11.288 1.00 93.38 340 ALA A N 1
ATOM 2758 C CA . ALA A 1 340 ? 12.573 18.370 11.868 1.00 93.38 340 ALA A CA 1
ATOM 2759 C C . ALA A 1 340 ? 13.120 18.609 13.282 1.00 93.38 340 ALA A C 1
ATOM 2761 O O . ALA A 1 340 ? 12.870 17.814 14.183 1.00 93.38 340 ALA A O 1
ATOM 2762 N N . ASN A 1 341 ? 13.788 19.744 13.508 1.00 92.62 341 ASN A N 1
ATOM 2763 C CA . ASN A 1 341 ? 14.247 20.153 14.832 1.00 92.62 341 ASN A CA 1
ATOM 2764 C C . ASN A 1 341 ? 13.079 20.468 15.788 1.00 92.62 341 ASN A C 1
ATOM 2766 O O . ASN A 1 341 ? 13.075 19.995 16.922 1.00 92.62 341 ASN A O 1
ATOM 2770 N N . LYS A 1 342 ? 12.057 21.209 15.332 1.00 91.25 342 LYS A N 1
ATOM 2771 C CA . LYS A 1 342 ? 10.856 21.522 16.135 1.00 91.25 342 LYS A CA 1
ATOM 2772 C C . LYS A 1 342 ? 10.067 20.275 16.531 1.00 91.25 342 LYS A C 1
ATOM 2774 O O . LYS A 1 342 ? 9.594 20.182 17.660 1.00 91.25 342 LYS A O 1
ATOM 2779 N N . LEU A 1 343 ? 9.932 19.326 15.608 1.00 90.25 343 LEU A N 1
ATOM 2780 C CA . LEU A 1 343 ? 9.217 18.069 15.820 1.00 90.25 343 LEU A CA 1
ATOM 2781 C C . LEU A 1 343 ? 10.075 16.989 16.507 1.00 90.25 343 LEU A C 1
ATOM 2783 O O . LEU A 1 343 ? 9.554 15.908 16.768 1.00 90.25 343 LEU A O 1
ATOM 2787 N N . GLN A 1 344 ? 11.348 17.278 16.816 1.00 91.75 344 GLN A N 1
ATOM 2788 C CA . GLN A 1 344 ? 12.309 16.349 17.433 1.00 91.75 344 GLN A CA 1
ATOM 2789 C C . GLN A 1 344 ? 12.512 15.058 16.614 1.00 91.75 344 GLN A C 1
ATOM 2791 O O . GLN A 1 344 ? 12.551 13.949 17.139 1.00 91.75 344 GLN A O 1
ATOM 2796 N N . LEU A 1 345 ? 12.620 15.210 15.294 1.00 91.44 345 LEU A N 1
ATOM 2797 C CA . LEU A 1 345 ? 12.808 14.129 14.329 1.00 91.44 345 LEU A CA 1
ATOM 2798 C C . LEU A 1 345 ? 14.299 13.954 14.006 1.00 91.44 345 LEU A C 1
ATOM 2800 O O . LEU A 1 345 ? 14.768 14.381 12.948 1.00 91.44 345 LEU A O 1
ATOM 2804 N N . ASP A 1 346 ? 15.048 13.328 14.915 1.00 88.69 346 ASP A N 1
ATOM 2805 C CA . ASP A 1 346 ? 16.520 13.292 14.869 1.00 88.69 346 ASP A CA 1
ATOM 2806 C C . ASP A 1 346 ? 17.088 12.684 13.579 1.00 88.69 346 ASP A C 1
ATOM 2808 O O . ASP A 1 346 ? 17.988 13.260 12.969 1.00 88.69 346 ASP A O 1
ATOM 2812 N N . GLN A 1 347 ? 16.531 11.563 13.108 1.00 88.25 347 GLN A N 1
ATOM 2813 C CA . GLN A 1 347 ? 16.986 10.900 11.878 1.00 88.25 347 GLN A CA 1
ATOM 2814 C C . GLN A 1 347 ? 16.836 11.799 10.643 1.00 88.25 347 GLN A C 1
ATOM 2816 O O . GLN A 1 347 ? 17.730 11.877 9.800 1.00 88.25 347 GLN A O 1
ATOM 2821 N N . LEU A 1 348 ? 15.714 12.515 10.542 1.00 89.31 348 LEU A N 1
ATOM 2822 C CA . LEU A 1 348 ? 15.460 13.406 9.417 1.00 89.31 348 LEU A CA 1
ATOM 2823 C C . LEU A 1 348 ? 16.298 14.686 9.516 1.00 89.31 348 LEU A C 1
ATOM 2825 O O . LEU A 1 348 ? 16.826 15.168 8.512 1.00 89.31 348 LEU A O 1
ATOM 2829 N N . LYS A 1 349 ? 16.458 15.220 10.731 1.00 91.12 349 LYS A N 1
ATOM 2830 C CA . LYS A 1 349 ? 17.340 16.357 11.002 1.00 91.12 349 LYS A CA 1
ATOM 2831 C C . LYS A 1 349 ? 18.772 16.033 10.575 1.00 91.12 349 LYS A C 1
ATOM 2833 O O . LYS A 1 349 ? 19.385 16.819 9.857 1.00 91.12 349 LYS A O 1
ATOM 2838 N N . GLU A 1 350 ? 19.269 14.857 10.940 1.00 89.19 350 GLU A N 1
ATOM 2839 C CA . GLU A 1 350 ? 20.583 14.338 10.556 1.00 89.19 350 GLU A CA 1
ATOM 2840 C C . GLU A 1 350 ? 20.750 14.262 9.027 1.00 89.19 350 GLU A C 1
ATOM 2842 O O . GLU A 1 350 ? 21.760 14.726 8.486 1.00 89.19 350 GLU A O 1
ATOM 2847 N N . HIS A 1 351 ? 19.742 13.752 8.309 1.00 88.94 351 HIS A N 1
ATOM 2848 C CA . HIS A 1 351 ? 19.729 13.727 6.843 1.00 88.94 351 HIS A CA 1
ATOM 2849 C C . HIS A 1 351 ? 19.826 15.138 6.242 1.00 88.94 351 HIS A C 1
ATOM 2851 O O . HIS A 1 351 ? 20.675 15.398 5.384 1.00 88.94 351 HIS A O 1
ATOM 2857 N N . CYS A 1 352 ? 19.003 16.074 6.726 1.00 90.56 352 CYS A N 1
ATOM 2858 C CA . CYS A 1 352 ? 18.991 17.457 6.246 1.00 90.56 352 CYS A CA 1
ATOM 2859 C C . CYS A 1 352 ? 20.331 18.155 6.502 1.00 90.56 352 CYS A C 1
ATOM 2861 O O . CYS A 1 352 ? 20.894 18.782 5.605 1.00 90.56 352 CYS A O 1
ATOM 2863 N N . LEU A 1 353 ? 20.893 17.994 7.701 1.00 90.19 353 LEU A N 1
ATOM 2864 C CA . LEU A 1 353 ? 22.199 18.545 8.048 1.00 90.19 353 LEU A CA 1
ATOM 2865 C C . LEU A 1 353 ? 23.298 17.996 7.129 1.00 90.19 353 LEU A C 1
ATOM 2867 O O . LEU A 1 353 ? 24.116 18.764 6.624 1.00 90.19 353 LEU A O 1
ATOM 2871 N N . ASN A 1 354 ? 23.290 16.687 6.855 1.00 88.44 354 ASN A N 1
ATOM 2872 C CA . ASN A 1 354 ? 24.219 16.052 5.918 1.00 88.44 354 ASN A CA 1
ATOM 2873 C C . ASN A 1 354 ? 24.058 16.564 4.482 1.00 88.44 354 ASN A C 1
ATOM 2875 O O . ASN A 1 354 ? 25.047 16.646 3.753 1.00 88.44 354 ASN A O 1
ATOM 2879 N N . PHE A 1 355 ? 22.845 16.924 4.065 1.00 88.56 355 PHE A N 1
ATOM 2880 C CA . PHE A 1 355 ? 22.596 17.539 2.765 1.00 88.56 355 PHE A CA 1
ATOM 2881 C C . PHE A 1 355 ? 23.159 18.964 2.685 1.00 88.56 355 PHE A C 1
ATOM 2883 O O . PHE A 1 355 ? 23.808 19.298 1.692 1.00 88.56 355 PHE A O 1
ATOM 2890 N N . VAL A 1 356 ? 22.948 19.776 3.728 1.00 88.94 356 VAL A N 1
ATOM 2891 C CA . VAL A 1 356 ? 23.378 21.185 3.796 1.00 88.94 356 VAL A CA 1
ATOM 2892 C C . VAL A 1 356 ? 24.901 21.323 3.806 1.00 88.94 356 VAL A C 1
ATOM 2894 O O . VAL A 1 356 ? 25.443 22.171 3.103 1.00 88.94 356 VAL A O 1
ATOM 2897 N N . VAL A 1 357 ? 25.619 20.489 4.567 1.00 87.31 357 VAL A N 1
ATOM 2898 C CA . VAL A 1 357 ? 27.085 20.624 4.727 1.00 87.31 357 VAL A CA 1
ATOM 2899 C C . VAL A 1 357 ? 27.906 20.136 3.522 1.00 87.31 357 VAL A C 1
ATOM 2901 O O . VAL A 1 357 ? 29.127 20.361 3.485 1.00 87.31 357 VAL A O 1
ATOM 2904 N N . LYS A 1 358 ? 27.268 19.499 2.523 1.00 85.75 358 LYS A N 1
ATOM 2905 C CA . LYS A 1 358 ? 27.915 19.104 1.258 1.00 85.75 358 LYS A CA 1
ATOM 2906 C C . LYS A 1 358 ? 28.536 20.325 0.583 1.00 85.75 358 LYS A C 1
ATOM 2908 O O . LYS A 1 358 ? 27.904 21.373 0.478 1.00 85.75 358 LYS A O 1
ATOM 2913 N N . GLU A 1 359 ? 29.766 20.182 0.090 1.00 76.69 359 GLU A N 1
ATOM 2914 C CA . GLU A 1 359 ? 30.521 21.293 -0.514 1.00 76.69 359 GLU A CA 1
ATOM 2915 C C . GLU A 1 359 ? 29.786 21.965 -1.677 1.00 76.69 359 GLU A C 1
ATOM 2917 O O . GLU A 1 359 ? 29.817 23.186 -1.793 1.00 76.69 359 GLU A O 1
ATOM 2922 N N . SER A 1 360 ? 29.064 21.187 -2.486 1.00 82.62 360 SER A N 1
ATOM 2923 C CA . SER A 1 360 ? 28.272 21.690 -3.611 1.00 82.62 360 SER A CA 1
ATOM 2924 C C . SER A 1 360 ? 27.072 22.549 -3.197 1.00 82.62 360 SER A C 1
ATOM 2926 O O . SER A 1 360 ? 26.605 23.356 -3.998 1.00 82.62 360 SER A O 1
ATOM 2928 N N . HIS A 1 361 ? 26.551 22.374 -1.979 1.00 85.25 361 HIS A N 1
ATOM 2929 C CA . HIS A 1 361 ? 25.288 22.974 -1.533 1.00 85.25 361 HIS A CA 1
ATOM 2930 C C . HIS A 1 361 ? 25.504 24.106 -0.527 1.00 85.25 361 HIS A C 1
ATOM 2932 O O . HIS A 1 361 ? 24.824 25.125 -0.597 1.00 85.25 361 HIS A O 1
ATOM 2938 N N . PHE A 1 362 ? 26.478 23.960 0.374 1.00 86.81 362 PHE A N 1
ATOM 2939 C CA . PHE A 1 362 ? 26.667 24.827 1.540 1.00 86.81 362 PHE A CA 1
ATOM 2940 C C . PHE A 1 362 ? 26.725 26.325 1.207 1.00 86.81 362 PHE A C 1
ATOM 2942 O O . PHE A 1 362 ? 26.023 27.124 1.823 1.00 86.81 362 PHE A O 1
ATOM 2949 N N . ASN A 1 363 ? 27.512 26.703 0.194 1.00 85.50 363 ASN A N 1
ATOM 2950 C CA . ASN A 1 363 ? 27.652 28.104 -0.213 1.00 85.50 363 ASN A CA 1
ATOM 2951 C C . ASN A 1 363 ? 26.341 28.691 -0.749 1.00 85.50 363 ASN A C 1
ATOM 2953 O O . ASN A 1 363 ? 26.073 29.867 -0.537 1.00 85.50 363 ASN A O 1
ATOM 2957 N N . GLN A 1 364 ? 25.526 27.884 -1.433 1.00 86.00 364 GLN A N 1
ATOM 2958 C CA . GLN A 1 364 ? 24.232 28.331 -1.949 1.00 86.00 364 GLN A CA 1
ATOM 2959 C C . GLN A 1 364 ? 23.229 28.486 -0.806 1.00 86.00 364 GLN A C 1
ATOM 2961 O O . GLN A 1 364 ? 22.535 29.491 -0.733 1.00 86.00 364 GLN A O 1
ATOM 2966 N N . VAL A 1 365 ? 23.218 27.524 0.120 1.00 86.88 365 VAL A N 1
ATOM 2967 C CA . VAL A 1 365 ? 22.285 27.473 1.250 1.00 86.88 365 VAL A CA 1
ATOM 2968 C C . VAL A 1 365 ? 22.497 28.627 2.238 1.00 86.88 365 VAL A C 1
ATOM 2970 O O . VAL A 1 365 ? 21.524 29.187 2.722 1.00 86.88 365 VAL A O 1
ATOM 2973 N N . ILE A 1 366 ? 23.739 29.039 2.519 1.00 85.38 366 ILE A N 1
ATOM 2974 C CA . ILE A 1 366 ? 24.004 30.180 3.424 1.00 85.38 366 ILE A CA 1
ATOM 2975 C C . ILE A 1 366 ? 23.559 31.519 2.825 1.00 85.38 366 ILE A C 1
ATOM 2977 O O . ILE A 1 366 ? 23.217 32.437 3.562 1.00 85.38 366 ILE A O 1
ATOM 2981 N N . MET A 1 367 ? 23.566 31.640 1.497 1.00 86.19 367 MET A N 1
ATOM 2982 C CA . MET A 1 367 ? 23.167 32.870 0.803 1.00 86.19 367 MET A CA 1
ATOM 2983 C C . MET A 1 367 ? 21.643 32.998 0.651 1.00 86.19 367 MET A C 1
ATOM 2985 O O . MET A 1 367 ? 21.159 34.007 0.138 1.00 86.19 367 MET A O 1
ATOM 2989 N N . MET A 1 368 ? 20.882 31.981 1.066 1.00 88.31 368 MET A N 1
ATOM 2990 C CA . MET A 1 368 ? 19.421 31.987 1.041 1.00 88.31 368 MET A CA 1
ATOM 2991 C C . MET A 1 368 ? 18.853 32.833 2.182 1.00 88.31 368 MET A C 1
ATOM 2993 O O . MET A 1 368 ? 19.341 32.789 3.310 1.00 88.31 368 MET A O 1
ATOM 2997 N N . LYS A 1 369 ? 17.764 33.563 1.912 1.00 86.44 369 LYS A N 1
ATOM 2998 C CA . LYS A 1 369 ? 17.088 34.406 2.918 1.00 86.44 369 LYS A CA 1
ATOM 2999 C C . LYS A 1 369 ? 16.509 33.575 4.060 1.00 86.44 369 LYS A C 1
ATOM 3001 O O . LYS A 1 369 ? 16.411 34.022 5.198 1.00 86.44 369 LYS A O 1
ATOM 3006 N N . GLU A 1 370 ? 16.125 32.346 3.756 1.00 86.88 370 GLU A N 1
ATOM 3007 C CA . GLU A 1 370 ? 15.578 31.364 4.678 1.00 86.88 370 GLU A CA 1
ATOM 3008 C C . GLU A 1 370 ? 16.596 30.975 5.764 1.00 86.88 370 GLU A C 1
ATOM 3010 O O . GLU A 1 370 ? 16.195 30.609 6.866 1.00 86.88 370 GLU A O 1
ATOM 3015 N N . PHE A 1 371 ? 17.903 31.113 5.497 1.00 88.12 371 PHE A N 1
ATOM 3016 C CA . PHE A 1 371 ? 18.963 30.818 6.464 1.00 88.12 371 PHE A CA 1
ATOM 3017 C C . PHE A 1 371 ? 18.962 31.802 7.643 1.00 88.12 371 PHE A C 1
ATOM 3019 O O . PHE A 1 371 ? 19.199 31.403 8.782 1.00 88.12 371 PHE A O 1
ATOM 3026 N N . GLU A 1 372 ? 18.631 33.072 7.392 1.00 87.38 372 GLU A N 1
ATOM 3027 C CA . GLU A 1 372 ? 18.547 34.121 8.422 1.00 87.38 372 GLU A CA 1
ATOM 3028 C C . GLU A 1 372 ? 17.413 33.874 9.429 1.00 87.38 372 GLU A C 1
ATOM 3030 O O . GLU A 1 372 ? 17.457 34.369 10.553 1.00 87.38 372 GLU A O 1
ATOM 3035 N N . HIS A 1 373 ? 16.402 33.096 9.032 1.00 88.00 373 HIS A N 1
ATOM 3036 C CA . HIS A 1 373 ? 15.213 32.811 9.835 1.00 88.00 373 HIS A CA 1
ATOM 3037 C C . HIS A 1 373 ? 15.342 31.530 10.672 1.00 88.00 373 HIS A C 1
ATOM 3039 O O . HIS A 1 373 ? 14.415 31.187 11.412 1.00 88.00 373 HIS A O 1
ATOM 3045 N N . LEU A 1 374 ? 16.460 30.806 10.554 1.00 90.06 374 LEU A N 1
ATOM 3046 C CA . LEU A 1 374 ? 16.709 29.602 11.339 1.00 90.06 374 LEU A CA 1
ATOM 3047 C C . LEU A 1 374 ? 16.911 29.917 12.822 1.00 90.06 374 LEU A C 1
ATOM 3049 O O . LEU A 1 374 ? 17.426 30.967 13.210 1.00 90.06 374 LEU A O 1
ATOM 3053 N N . SER A 1 375 ? 16.566 28.948 13.669 1.00 91.31 375 SER A N 1
ATOM 3054 C CA . SER A 1 375 ? 16.849 29.030 15.099 1.00 91.31 375 SER A CA 1
ATOM 3055 C C . SER A 1 375 ? 18.360 29.098 15.375 1.00 91.31 375 SER A C 1
ATOM 3057 O O . SER A 1 375 ? 19.164 28.397 14.754 1.00 91.31 375 SER A O 1
ATOM 3059 N N . SER A 1 376 ? 18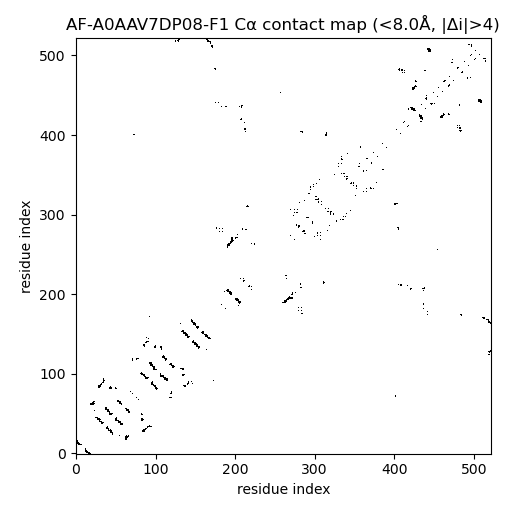.774 29.915 16.354 1.00 89.38 376 SER A N 1
ATOM 3060 C CA . SER A 1 376 ? 20.197 30.103 16.680 1.00 89.38 376 SER A CA 1
ATOM 3061 C C . SER A 1 376 ? 20.907 28.794 17.046 1.00 89.38 376 SER A C 1
ATOM 3063 O O . SER A 1 376 ? 22.091 28.631 16.758 1.00 89.38 376 SER A O 1
ATOM 3065 N N . SER A 1 377 ? 20.189 27.846 17.657 1.00 89.88 377 SER A N 1
ATOM 3066 C CA . SER A 1 377 ? 20.702 26.505 17.956 1.00 89.88 377 SER A CA 1
ATOM 3067 C C . SER A 1 377 ? 21.045 25.727 16.685 1.00 89.88 377 SER A C 1
ATOM 3069 O O . SER A 1 377 ? 22.124 25.138 16.611 1.00 89.88 377 SER A O 1
ATOM 3071 N N . LEU A 1 378 ? 20.176 25.768 15.672 1.00 89.81 378 LEU A N 1
ATOM 3072 C CA . LEU A 1 378 ? 20.365 25.045 14.418 1.00 89.81 378 LEU A CA 1
ATOM 3073 C C . LEU A 1 378 ? 21.485 25.657 13.566 1.00 89.81 378 LEU A C 1
ATOM 3075 O O . LEU A 1 378 ? 22.278 24.922 12.984 1.00 89.81 378 LEU A O 1
ATOM 3079 N N . ILE A 1 379 ? 21.619 26.989 13.553 1.00 89.56 379 ILE A N 1
ATOM 3080 C CA . ILE A 1 379 ? 22.729 27.677 12.869 1.00 89.56 379 ILE A CA 1
ATOM 3081 C C . ILE A 1 379 ? 24.074 27.238 13.457 1.00 89.56 379 ILE A C 1
ATOM 3083 O O . ILE A 1 379 ? 24.983 26.851 12.719 1.00 89.56 379 ILE A O 1
ATOM 3087 N N . VAL A 1 380 ? 24.201 27.261 14.791 1.00 89.19 380 VAL A N 1
ATOM 3088 C CA . VAL A 1 380 ? 25.423 26.816 15.478 1.00 89.19 380 VAL A CA 1
ATOM 3089 C C . VAL A 1 380 ? 25.730 25.361 15.132 1.00 89.19 380 VAL A C 1
ATOM 3091 O O . VAL A 1 380 ? 26.885 25.029 14.872 1.00 89.19 380 VAL A O 1
ATOM 3094 N N . GLU A 1 381 ? 24.712 24.503 15.084 1.00 89.12 381 GLU A N 1
ATOM 3095 C CA . GLU A 1 381 ? 24.854 23.090 14.741 1.00 89.12 381 GLU A CA 1
ATOM 3096 C C . GLU A 1 381 ? 25.342 22.878 13.299 1.00 89.12 381 GLU A C 1
ATOM 3098 O O . GLU A 1 381 ? 26.307 22.140 13.092 1.00 89.12 381 GLU A O 1
ATOM 3103 N N . ILE A 1 382 ? 24.768 23.585 12.318 1.00 88.88 382 ILE A N 1
ATOM 3104 C CA . ILE A 1 382 ? 25.203 23.551 10.910 1.00 88.88 382 ILE A CA 1
ATOM 3105 C C . ILE A 1 382 ? 26.676 23.967 10.785 1.00 88.88 382 ILE A C 1
ATOM 3107 O O . ILE A 1 382 ? 27.467 23.284 10.127 1.00 88.88 382 ILE A O 1
ATOM 3111 N N . VAL A 1 383 ? 27.072 25.060 11.449 1.00 87.25 383 VAL A N 1
ATOM 3112 C CA . VAL A 1 383 ? 28.454 25.566 11.416 1.00 87.25 383 VAL A CA 1
ATOM 3113 C C . VAL A 1 383 ? 29.421 24.571 12.059 1.00 87.25 383 VAL A C 1
ATOM 3115 O O . VAL A 1 383 ? 30.460 24.255 11.472 1.00 87.25 383 VAL A O 1
ATOM 3118 N N . ARG A 1 384 ? 29.077 24.023 13.233 1.00 87.44 384 ARG A N 1
ATOM 3119 C CA . ARG A 1 384 ? 29.904 23.023 13.932 1.00 87.44 384 ARG A CA 1
ATOM 3120 C C . ARG A 1 384 ? 30.147 21.798 13.064 1.00 87.44 384 ARG A C 1
ATOM 3122 O O . ARG A 1 384 ? 31.268 21.311 12.967 1.00 87.44 384 ARG A O 1
ATOM 3129 N N . ARG A 1 385 ? 29.096 21.336 12.400 1.00 84.50 385 ARG A N 1
ATOM 3130 C CA . ARG A 1 385 ? 29.112 20.138 11.570 1.00 84.50 385 ARG A CA 1
ATOM 3131 C C . ARG A 1 385 ? 29.897 20.316 10.275 1.00 84.50 385 ARG A C 1
ATOM 3133 O O . ARG A 1 385 ? 30.477 19.356 9.776 1.00 84.50 385 ARG A O 1
ATOM 3140 N N . LYS A 1 386 ? 29.976 21.545 9.754 1.00 84.00 386 LYS A N 1
ATOM 3141 C CA . LYS A 1 386 ? 30.878 21.873 8.645 1.00 84.00 386 LYS A CA 1
ATOM 3142 C C . LYS A 1 386 ? 32.349 21.851 9.068 1.00 84.00 386 LYS A C 1
ATOM 3144 O O . LYS A 1 386 ? 33.189 21.419 8.286 1.00 84.00 386 LYS A O 1
ATOM 3149 N N . GLN A 1 387 ? 32.654 22.306 10.285 1.00 83.94 387 GLN A N 1
ATOM 3150 C CA . GLN A 1 387 ? 34.017 22.301 10.832 1.00 83.94 387 GLN A CA 1
ATOM 3151 C C . GLN A 1 387 ? 34.484 20.896 11.241 1.00 83.94 387 GLN A C 1
ATOM 3153 O O . GLN A 1 387 ? 35.659 20.572 11.092 1.00 83.94 387 GLN A O 1
ATOM 3158 N N . GLN A 1 388 ? 33.571 20.070 11.755 1.00 81.44 388 GLN A N 1
ATOM 3159 C CA . GLN A 1 388 ? 33.830 18.701 12.198 1.00 81.44 388 GLN A CA 1
ATOM 3160 C C . GLN A 1 388 ? 32.762 17.763 11.613 1.00 81.44 388 GLN A C 1
ATOM 3162 O O . GLN A 1 388 ? 31.718 17.561 12.238 1.00 81.44 388 GLN A O 1
ATOM 3167 N N . PRO A 1 389 ? 32.981 17.204 10.407 1.00 71.81 389 PRO A N 1
ATOM 3168 C CA . PRO A 1 389 ? 32.045 16.252 9.829 1.00 71.81 389 PRO A CA 1
ATOM 3169 C C . PRO A 1 389 ? 31.997 14.977 10.689 1.00 71.81 389 PRO A C 1
ATOM 3171 O O . PRO A 1 389 ? 33.051 14.457 11.067 1.00 71.81 389 PRO A O 1
ATOM 3174 N N . PRO A 1 390 ? 30.801 14.454 11.010 1.00 66.81 390 PRO A N 1
ATOM 3175 C CA . PRO A 1 390 ? 30.684 13.261 11.832 1.00 66.81 390 PRO A CA 1
ATOM 3176 C C . PRO A 1 390 ? 31.231 12.029 11.111 1.00 66.81 390 PRO A C 1
ATOM 3178 O O . PRO A 1 390 ? 31.107 11.875 9.893 1.00 66.81 390 PRO A O 1
ATOM 3181 N N . ILE A 1 391 ? 31.827 11.131 11.894 1.00 61.88 391 ILE A N 1
ATOM 3182 C CA . ILE A 1 391 ? 32.288 9.826 11.424 1.00 61.88 391 ILE A CA 1
ATOM 3183 C C . ILE A 1 391 ? 31.050 9.027 11.010 1.00 61.88 391 ILE A C 1
ATOM 3185 O O . ILE A 1 391 ? 30.143 8.824 11.816 1.00 61.88 391 ILE A O 1
ATOM 3189 N N . ARG A 1 392 ? 31.001 8.574 9.752 1.00 56.66 392 ARG A N 1
ATOM 3190 C CA . ARG A 1 392 ? 29.921 7.703 9.272 1.00 56.66 392 ARG A CA 1
ATOM 3191 C C . ARG A 1 392 ? 30.002 6.364 9.997 1.00 56.66 392 ARG A C 1
ATOM 3193 O O . ARG A 1 392 ? 30.887 5.563 9.714 1.00 56.66 392 ARG A O 1
ATOM 3200 N N . ILE A 1 393 ? 29.073 6.127 10.914 1.00 54.75 393 ILE A N 1
ATOM 3201 C CA . ILE A 1 393 ? 28.857 4.811 11.508 1.00 54.75 393 ILE A CA 1
ATOM 3202 C C . ILE A 1 393 ? 27.814 4.118 10.636 1.00 54.75 393 ILE A C 1
ATOM 3204 O O . ILE A 1 393 ? 26.664 4.547 10.571 1.00 54.75 393 ILE A O 1
ATOM 3208 N N . HIS A 1 394 ? 28.230 3.077 9.919 1.00 49.56 394 HIS A N 1
ATOM 3209 C CA . HIS A 1 394 ? 27.294 2.197 9.234 1.00 49.56 394 HIS A CA 1
ATOM 3210 C C . HIS A 1 394 ? 26.567 1.367 10.296 1.00 49.56 394 HIS A C 1
ATOM 3212 O O . HIS A 1 394 ? 27.198 0.642 11.061 1.00 49.56 394 HIS A O 1
ATOM 3218 N N . SER A 1 395 ? 25.249 1.538 10.396 1.00 51.72 395 SER A N 1
ATOM 3219 C CA . SER A 1 395 ? 24.412 0.666 11.215 1.00 51.72 395 SER A CA 1
ATOM 3220 C C . SER A 1 395 ? 24.178 -0.632 10.446 1.00 51.72 395 SER A C 1
ATOM 3222 O O . SER A 1 395 ? 23.486 -0.619 9.432 1.00 51.72 395 SER A O 1
ATOM 3224 N N . ASP A 1 396 ? 24.739 -1.737 10.936 1.00 49.31 396 ASP A N 1
ATOM 3225 C CA . ASP A 1 396 ? 24.483 -3.095 10.431 1.00 49.31 396 ASP A CA 1
ATOM 3226 C C . ASP A 1 396 ? 23.185 -3.703 11.010 1.00 49.31 396 ASP A C 1
ATOM 3228 O O . ASP A 1 396 ? 22.936 -4.903 10.878 1.00 49.31 396 ASP A O 1
ATOM 3232 N N . GLN A 1 397 ? 22.345 -2.912 11.692 1.00 52.34 397 GLN A N 1
ATOM 3233 C CA . GLN A 1 397 ? 21.097 -3.433 12.249 1.00 52.34 397 GLN A CA 1
ATOM 3234 C C . GLN A 1 397 ? 20.045 -3.645 11.149 1.00 52.34 397 GLN A C 1
ATOM 3236 O O . GLN A 1 397 ? 19.818 -2.742 10.339 1.00 52.34 397 GLN A O 1
ATOM 3241 N N . PRO A 1 398 ? 19.366 -4.808 11.123 1.00 57.03 398 PRO A N 1
ATOM 3242 C CA . PRO A 1 398 ? 18.266 -5.038 10.200 1.00 57.03 398 PRO A CA 1
ATOM 3243 C C . PRO A 1 398 ? 17.150 -4.029 10.485 1.00 57.03 398 PRO A C 1
AT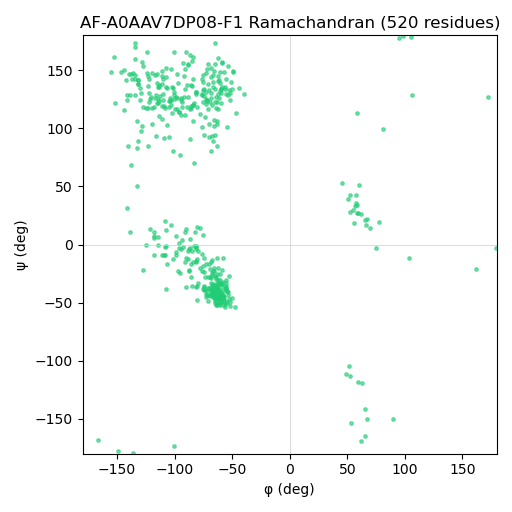OM 3245 O O . PRO A 1 398 ? 16.693 -3.897 11.620 1.00 57.03 398 PRO A O 1
ATOM 3248 N N . VAL A 1 399 ? 16.729 -3.301 9.452 1.00 65.88 399 VAL A N 1
ATOM 3249 C CA . VAL A 1 399 ? 15.654 -2.313 9.568 1.00 65.88 399 VAL A CA 1
ATOM 3250 C C . VAL A 1 399 ? 14.331 -3.056 9.793 1.00 65.88 399 VAL A C 1
ATOM 3252 O O . VAL A 1 399 ? 13.951 -3.896 8.978 1.00 65.88 399 VAL A O 1
ATOM 3255 N N . ASP A 1 400 ? 13.628 -2.771 10.892 1.00 70.50 400 ASP A N 1
ATOM 3256 C CA . ASP A 1 400 ? 12.299 -3.339 11.158 1.00 70.50 400 ASP A CA 1
ATOM 3257 C C . ASP A 1 400 ? 11.267 -2.742 10.189 1.00 70.50 400 ASP A C 1
ATOM 3259 O O . ASP A 1 400 ? 10.843 -1.599 10.340 1.00 70.50 400 ASP A O 1
ATOM 3263 N N . ILE A 1 401 ? 10.875 -3.518 9.177 1.00 70.44 401 ILE A N 1
ATOM 3264 C CA . ILE A 1 401 ? 9.928 -3.124 8.115 1.00 70.44 401 ILE A CA 1
ATOM 3265 C C . ILE A 1 401 ? 8.462 -3.210 8.582 1.00 70.44 401 ILE A C 1
ATOM 3267 O O . ILE A 1 401 ? 7.550 -2.764 7.880 1.00 70.44 401 ILE A O 1
ATOM 3271 N N . GLY A 1 402 ? 8.217 -3.720 9.793 1.00 79.62 402 GLY A N 1
ATOM 3272 C CA . GLY A 1 402 ? 6.875 -3.916 10.327 1.00 79.62 402 GLY A CA 1
ATOM 3273 C C . GLY A 1 402 ? 6.060 -4.954 9.546 1.00 79.62 402 GLY A C 1
ATOM 3274 O O . GLY A 1 402 ? 6.587 -5.747 8.765 1.00 79.62 402 GLY A O 1
ATOM 3275 N N . THR A 1 403 ? 4.747 -4.959 9.774 1.00 84.31 403 THR A N 1
ATOM 3276 C CA . THR A 1 403 ? 3.799 -5.910 9.174 1.00 84.31 403 THR A CA 1
ATOM 3277 C C . THR A 1 403 ? 2.992 -5.284 8.033 1.00 84.31 403 THR A C 1
ATOM 3279 O O . THR A 1 403 ? 2.757 -4.073 7.991 1.00 84.31 403 THR A O 1
ATOM 3282 N N . SER A 1 404 ? 2.574 -6.110 7.070 1.00 87.56 404 SER A N 1
ATOM 3283 C CA . SER A 1 404 ? 1.689 -5.691 5.972 1.00 87.56 404 SER A CA 1
ATOM 3284 C C . SER A 1 404 ? 0.206 -5.792 6.347 1.00 87.56 404 SER A C 1
ATOM 3286 O O . SER A 1 404 ? -0.166 -6.531 7.259 1.00 87.56 404 SER A O 1
ATOM 3288 N N . LEU A 1 405 ? -0.667 -5.118 5.582 1.00 88.94 405 LEU A N 1
ATOM 3289 C CA . LEU A 1 405 ? -2.131 -5.243 5.714 1.00 88.94 405 LEU A CA 1
ATOM 3290 C C . LEU A 1 405 ? -2.594 -6.702 5.724 1.00 88.94 405 LEU A C 1
ATOM 3292 O O . LEU A 1 405 ? -3.400 -7.093 6.563 1.00 88.94 405 LEU A O 1
ATOM 3296 N N . VAL A 1 406 ? -2.068 -7.505 4.800 1.00 87.44 406 VAL A N 1
ATOM 3297 C CA . VAL A 1 406 ? -2.417 -8.923 4.654 1.00 87.44 406 VAL A CA 1
ATOM 3298 C C . VAL A 1 406 ? -2.025 -9.708 5.908 1.00 87.44 406 VAL A C 1
ATOM 3300 O O . VAL A 1 406 ? -2.827 -10.488 6.417 1.00 87.44 406 VAL A O 1
ATOM 3303 N N . GLN A 1 407 ? -0.818 -9.481 6.437 1.00 88.75 407 GLN A N 1
ATOM 3304 C CA . GLN A 1 407 ? -0.331 -10.157 7.644 1.00 88.75 407 GLN A CA 1
ATOM 3305 C C . GLN A 1 407 ? -1.154 -9.782 8.880 1.00 88.75 407 GLN A C 1
ATOM 3307 O O . GLN A 1 407 ? -1.559 -10.667 9.636 1.00 88.75 407 GLN A O 1
ATOM 3312 N N . ASP A 1 408 ? -1.443 -8.492 9.058 1.00 92.50 408 ASP A N 1
ATOM 3313 C CA . ASP A 1 408 ? -2.230 -8.008 10.191 1.00 92.50 408 ASP A CA 1
ATOM 3314 C C . ASP A 1 408 ? -3.658 -8.560 10.153 1.00 92.50 408 ASP A C 1
ATOM 3316 O O . ASP A 1 408 ? -4.157 -9.058 11.161 1.00 92.50 408 ASP A O 1
ATOM 3320 N N . MET A 1 409 ? -4.308 -8.544 8.984 1.00 93.81 409 MET A N 1
ATOM 3321 C CA . MET A 1 409 ? -5.670 -9.065 8.829 1.00 93.81 409 MET A CA 1
ATOM 3322 C C . MET A 1 409 ? -5.747 -10.586 8.974 1.00 93.81 409 MET A C 1
ATOM 3324 O O . MET A 1 409 ? -6.728 -11.096 9.520 1.00 93.81 409 MET A O 1
ATOM 3328 N N . LYS A 1 410 ? -4.710 -11.316 8.547 1.00 91.94 410 LYS A N 1
ATOM 3329 C CA . LYS A 1 410 ? -4.590 -12.756 8.799 1.00 91.94 410 LYS A CA 1
ATOM 3330 C C . LYS A 1 410 ? -4.546 -13.049 10.298 1.00 91.94 410 LYS A C 1
ATOM 3332 O O . LYS A 1 410 ? -5.382 -13.802 10.794 1.00 91.94 410 LYS A O 1
ATOM 3337 N N . ALA A 1 411 ? -3.652 -12.386 11.034 1.00 92.94 411 ALA A N 1
ATOM 3338 C CA . ALA A 1 411 ? -3.570 -12.525 12.489 1.00 92.94 411 ALA A CA 1
ATOM 3339 C C . ALA A 1 411 ? -4.882 -12.112 13.187 1.00 92.94 411 ALA A C 1
ATOM 3341 O O . ALA A 1 411 ? -5.277 -12.689 14.207 1.00 92.94 411 ALA A O 1
ATOM 3342 N N . TYR A 1 412 ? -5.584 -11.126 12.624 1.00 94.50 412 TYR A N 1
ATOM 3343 C CA . TYR A 1 412 ? -6.871 -10.659 13.124 1.00 94.50 412 TYR A CA 1
ATOM 3344 C C . TYR A 1 412 ? -7.971 -11.723 13.010 1.00 94.50 412 TYR A C 1
ATOM 3346 O O . TYR A 1 412 ? -8.675 -11.958 13.996 1.00 94.50 412 TYR A O 1
ATOM 3354 N N . LEU A 1 413 ? -8.066 -12.415 11.865 1.00 92.62 413 LEU A N 1
ATOM 3355 C CA . LEU A 1 413 ? -8.991 -13.538 11.663 1.00 92.62 413 LEU A CA 1
ATOM 3356 C C . LEU A 1 413 ? -8.632 -14.749 12.541 1.00 92.62 413 LEU A C 1
ATOM 3358 O O . LEU A 1 413 ? -9.520 -15.392 13.100 1.00 92.62 413 LEU A O 1
ATOM 3362 N N . GLU A 1 414 ? -7.339 -15.051 12.690 1.00 91.75 414 GLU A N 1
ATOM 3363 C CA . GLU A 1 414 ? -6.848 -16.212 13.450 1.00 91.75 414 GLU A CA 1
ATOM 3364 C C . GLU A 1 414 ? -7.041 -16.076 14.971 1.00 91.75 414 GLU A C 1
ATOM 3366 O O . GLU A 1 414 ? -7.045 -17.076 15.693 1.00 91.75 414 GLU A O 1
ATOM 3371 N N . GLY A 1 415 ? -7.291 -14.863 15.477 1.00 88.94 415 GLY A N 1
ATOM 3372 C CA . GLY A 1 415 ? -7.743 -14.684 16.856 1.00 88.94 415 GLY A CA 1
ATOM 3373 C C . GLY A 1 415 ? -7.576 -13.289 17.444 1.00 88.94 415 GLY A C 1
ATOM 3374 O O . GLY A 1 415 ? -8.296 -12.961 18.387 1.00 88.94 4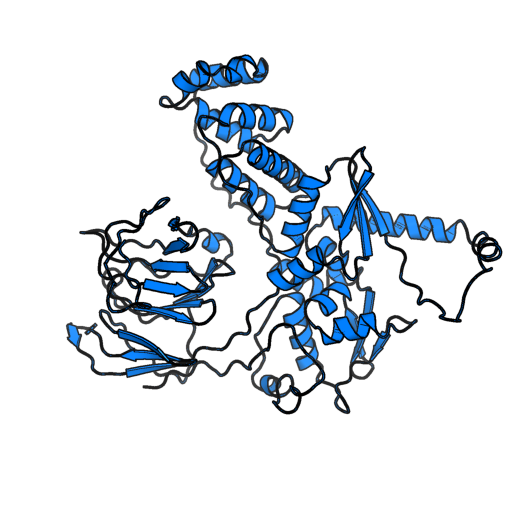15 GLY A O 1
ATOM 3375 N N . ALA A 1 416 ? -6.689 -12.446 16.905 1.00 87.88 416 ALA A N 1
ATOM 3376 C CA . ALA A 1 416 ? -6.385 -11.145 17.512 1.00 87.88 416 ALA A CA 1
ATOM 3377 C C . ALA A 1 416 ? -7.576 -10.159 17.510 1.00 87.88 416 ALA A C 1
ATOM 3379 O O . ALA A 1 416 ? -7.596 -9.215 18.311 1.00 87.88 416 ALA A O 1
ATOM 3380 N N . GLY A 1 417 ? -8.566 -10.387 16.638 1.00 87.44 417 GLY A N 1
ATOM 3381 C CA . GLY A 1 417 ? -9.766 -9.563 16.493 1.00 87.44 417 GLY A CA 1
ATOM 3382 C C . GLY A 1 417 ? -10.997 -10.011 17.280 1.00 87.44 417 GLY A C 1
ATOM 3383 O O . GLY A 1 417 ? -11.994 -9.298 17.267 1.00 87.44 417 GLY A O 1
ATOM 3384 N N . ARG A 1 418 ? -10.965 -11.146 17.997 1.00 89.56 418 ARG A N 1
ATOM 3385 C CA . ARG A 1 418 ? -12.176 -11.704 18.642 1.00 89.56 418 ARG A CA 1
ATOM 3386 C C . ARG A 1 418 ? -12.899 -10.729 19.581 1.00 89.56 418 ARG A C 1
ATOM 3388 O O . ARG A 1 418 ? -14.122 -10.756 19.649 1.00 89.56 418 ARG A O 1
ATOM 3395 N N . ASP A 1 419 ? -12.160 -9.847 20.251 1.00 88.69 419 ASP A N 1
ATOM 3396 C CA . ASP A 1 419 ? -12.702 -8.845 21.185 1.00 88.69 419 ASP A CA 1
ATOM 3397 C C . ASP A 1 419 ? -13.539 -7.743 20.502 1.00 88.69 419 ASP A C 1
ATOM 3399 O O . ASP A 1 419 ? -14.241 -6.973 21.168 1.00 88.69 419 ASP A O 1
ATOM 3403 N N . PHE A 1 420 ? -13.430 -7.618 19.178 1.00 91.19 420 PHE A N 1
ATOM 3404 C CA . PHE A 1 420 ? -14.041 -6.553 18.384 1.00 91.19 420 PHE A CA 1
ATOM 3405 C C . PHE A 1 420 ? -15.048 -7.065 17.356 1.00 91.19 420 PHE A C 1
ATOM 3407 O O . PHE A 1 420 ? -15.571 -6.257 16.591 1.00 91.19 420 PHE A O 1
ATOM 3414 N N . CYS A 1 421 ? -15.353 -8.365 17.362 1.00 91.12 421 CYS A N 1
ATOM 3415 C CA . CYS A 1 421 ? -16.420 -8.923 16.543 1.00 91.12 421 CYS A CA 1
ATOM 3416 C C . CYS A 1 421 ? -17.768 -8.309 16.944 1.00 91.12 421 CYS A C 1
ATOM 3418 O O . CYS A 1 421 ? -18.122 -8.266 18.123 1.00 91.12 421 CYS A O 1
ATOM 3420 N N . ASP A 1 422 ? -18.507 -7.831 15.952 1.00 89.31 422 ASP A N 1
ATOM 3421 C CA . ASP A 1 422 ? -19.792 -7.137 16.082 1.00 89.31 422 ASP A CA 1
ATOM 3422 C C . ASP A 1 422 ? -20.949 -7.938 15.462 1.00 89.31 422 ASP A C 1
ATOM 3424 O O . ASP A 1 422 ? -22.102 -7.513 15.512 1.00 89.31 422 ASP A O 1
ATOM 3428 N N . ILE A 1 423 ? -20.649 -9.116 14.904 1.00 90.12 423 ILE A N 1
ATOM 3429 C CA . ILE A 1 423 ? -21.633 -10.033 14.342 1.00 90.12 423 ILE A CA 1
ATOM 3430 C C . ILE A 1 423 ? -21.227 -11.495 14.534 1.00 90.12 423 ILE A C 1
ATOM 3432 O O . ILE A 1 423 ? -20.043 -11.834 14.511 1.00 90.12 423 ILE A O 1
ATOM 3436 N N . THR A 1 424 ? -22.216 -12.378 14.684 1.00 90.75 424 THR A N 1
ATOM 3437 C CA . THR A 1 424 ? -22.015 -13.832 14.689 1.00 90.75 424 THR A CA 1
ATOM 3438 C C . THR A 1 424 ? -22.716 -14.470 13.495 1.00 90.75 424 THR A C 1
ATOM 3440 O O . THR A 1 424 ? -23.925 -14.348 13.330 1.00 90.75 424 THR A O 1
ATOM 3443 N N . LEU A 1 425 ? -21.954 -15.168 12.658 1.00 88.69 425 LEU A N 1
ATOM 3444 C CA . LEU A 1 425 ? -22.453 -15.920 11.512 1.00 88.69 425 LEU A CA 1
ATOM 3445 C C . LEU A 1 425 ? -22.699 -17.371 11.942 1.00 88.69 425 LEU A C 1
ATOM 3447 O O . LEU A 1 425 ? -21.787 -18.030 12.436 1.00 88.69 425 LEU A O 1
ATOM 3451 N N . LEU A 1 426 ? -23.918 -17.873 11.785 1.00 86.56 426 LEU A N 1
ATOM 3452 C CA . LEU A 1 426 ? -24.296 -19.241 12.128 1.00 86.56 426 LEU A CA 1
ATOM 3453 C C . LEU A 1 426 ? -24.215 -20.117 10.874 1.00 86.56 426 LEU A C 1
ATOM 3455 O O . LEU A 1 426 ? -24.979 -19.923 9.929 1.00 86.56 426 LEU A O 1
ATOM 3459 N N . LEU A 1 427 ? -23.290 -21.079 10.869 1.00 83.00 427 LEU A N 1
ATOM 3460 C CA . LEU A 1 427 ? -23.133 -22.074 9.806 1.00 83.00 427 LEU A CA 1
ATOM 3461 C C . LEU A 1 427 ? -23.545 -23.443 10.345 1.00 83.00 427 LEU A C 1
ATOM 3463 O O . LEU A 1 427 ? -22.834 -24.001 11.177 1.00 83.00 427 LEU A O 1
ATOM 3467 N N . ASP A 1 428 ? -24.695 -23.956 9.910 1.00 78.88 428 ASP A N 1
ATOM 3468 C CA . ASP A 1 428 ? -25.284 -25.200 10.437 1.00 78.88 428 ASP A CA 1
ATOM 3469 C C . ASP A 1 428 ? -25.406 -25.204 11.979 1.00 78.88 428 ASP A C 1
ATOM 3471 O O . ASP A 1 428 ? -25.011 -26.135 12.675 1.00 78.88 428 ASP A O 1
ATOM 3475 N N . GLY A 1 429 ? -25.838 -24.074 12.550 1.00 77.88 429 GLY A N 1
ATOM 3476 C CA . GLY A 1 429 ? -25.918 -23.884 14.004 1.00 77.88 429 GLY A CA 1
ATOM 3477 C C . GLY A 1 429 ? -24.574 -23.653 14.710 1.00 77.88 429 GLY A C 1
ATOM 3478 O O . GLY A 1 429 ? -24.560 -23.371 15.909 1.00 77.88 429 GLY A O 1
ATOM 3479 N N . HIS A 1 430 ? -23.438 -23.703 14.006 1.00 85.31 430 HIS A N 1
ATOM 3480 C CA . HIS A 1 430 ? -22.136 -23.372 14.582 1.00 85.31 430 HIS A CA 1
ATOM 3481 C C . HIS A 1 430 ? -21.849 -21.862 14.515 1.00 85.31 430 HIS A C 1
ATOM 3483 O O . HIS A 1 430 ? -21.733 -21.313 13.416 1.00 85.31 430 HIS A O 1
ATOM 3489 N N . PRO A 1 431 ? -21.657 -21.182 15.663 1.00 89.25 431 PRO A N 1
ATOM 3490 C CA . PRO A 1 431 ? -21.390 -19.750 15.692 1.00 89.25 431 PRO A CA 1
ATOM 3491 C C . PRO A 1 431 ? -19.968 -19.416 15.244 1.00 89.25 431 PRO A C 1
ATOM 3493 O O . PRO A 1 431 ? -18.979 -20.004 15.696 1.00 89.25 431 PRO A O 1
ATOM 3496 N N . ARG A 1 432 ? -19.867 -18.418 14.368 1.00 90.00 432 ARG A N 1
ATOM 3497 C CA . ARG A 1 432 ? -18.620 -17.855 13.854 1.00 90.00 432 ARG A CA 1
ATOM 3498 C C . ARG A 1 432 ? -18.621 -16.335 14.010 1.00 90.00 432 ARG A C 1
ATOM 3500 O O . ARG A 1 432 ? -19.260 -15.653 13.213 1.00 90.00 432 ARG A O 1
ATOM 3507 N N . PRO A 1 433 ? -17.927 -15.788 15.024 1.00 91.31 433 PRO A N 1
ATOM 3508 C CA . PRO A 1 433 ? -17.829 -14.345 15.196 1.00 91.31 433 PRO A CA 1
ATOM 3509 C C . PRO A 1 433 ? -17.028 -13.721 14.046 1.00 91.31 433 PRO A C 1
ATOM 3511 O O . PRO A 1 433 ? -16.040 -14.297 13.584 1.00 91.31 433 PRO A O 1
ATOM 3514 N N . ALA A 1 434 ? -17.471 -12.561 13.571 1.00 92.25 434 ALA A N 1
ATOM 3515 C CA . ALA A 1 434 ? -16.876 -11.839 12.455 1.00 92.25 434 ALA A CA 1
ATOM 3516 C C . ALA A 1 434 ? -17.063 -10.317 12.608 1.00 92.25 434 ALA A C 1
ATOM 3518 O O . ALA A 1 434 ? -17.607 -9.844 13.606 1.00 92.25 434 ALA A O 1
ATOM 3519 N N . HIS A 1 435 ? -16.589 -9.561 11.612 1.00 92.75 435 HIS A N 1
ATOM 3520 C CA . HIS A 1 435 ? -16.620 -8.099 11.597 1.00 92.75 435 HIS A CA 1
ATOM 3521 C C . HIS A 1 435 ? -17.461 -7.590 10.423 1.00 92.75 435 HIS A C 1
ATOM 3523 O O . HIS A 1 435 ? -17.111 -7.817 9.260 1.00 92.75 435 HIS A O 1
ATOM 3529 N N . LYS A 1 436 ? -18.542 -6.868 10.717 1.00 90.38 436 LYS A N 1
ATOM 3530 C CA . LYS A 1 436 ? -19.525 -6.361 9.754 1.00 90.38 436 LYS A CA 1
ATOM 3531 C C . LYS A 1 436 ? -18.876 -5.522 8.657 1.00 90.38 436 LYS A C 1
ATOM 3533 O O . LYS A 1 436 ? -19.104 -5.780 7.478 1.00 90.38 436 LYS A O 1
ATOM 3538 N N . ALA A 1 437 ? -18.024 -4.569 9.041 1.00 91.62 437 ALA A N 1
ATOM 3539 C CA . ALA A 1 437 ? -17.346 -3.673 8.105 1.00 91.62 437 ALA A CA 1
ATOM 3540 C C . ALA A 1 437 ? -16.431 -4.426 7.119 1.00 91.62 437 ALA A C 1
ATOM 3542 O O . ALA A 1 437 ? -16.465 -4.161 5.920 1.00 91.62 437 ALA A O 1
ATOM 3543 N N . ILE A 1 438 ? -15.664 -5.414 7.602 1.00 92.94 438 ILE A N 1
ATOM 3544 C CA . ILE A 1 438 ? -14.770 -6.233 6.763 1.00 92.94 438 ILE A CA 1
ATOM 3545 C C . ILE A 1 438 ? -15.581 -7.075 5.768 1.00 92.94 438 ILE A C 1
ATOM 3547 O O . ILE A 1 438 ? -15.260 -7.118 4.580 1.00 92.94 438 ILE A O 1
ATOM 3551 N N . LEU A 1 439 ? -16.656 -7.714 6.240 1.00 90.12 439 LEU A N 1
ATOM 3552 C CA . LEU A 1 439 ? -17.548 -8.514 5.398 1.00 90.12 439 LEU A CA 1
ATOM 3553 C C . LEU A 1 439 ? -18.231 -7.658 4.323 1.00 90.12 439 LEU A C 1
ATOM 3555 O O . LEU A 1 439 ? -18.238 -8.045 3.157 1.00 90.12 439 LEU A O 1
ATOM 3559 N N . ALA A 1 440 ? -18.761 -6.491 4.701 1.00 88.00 440 ALA A N 1
ATOM 3560 C CA . ALA A 1 440 ? -19.437 -5.573 3.788 1.00 88.00 440 ALA A CA 1
ATOM 3561 C C . ALA A 1 440 ? -18.494 -5.000 2.723 1.00 88.00 440 ALA A C 1
ATOM 3563 O O . ALA A 1 440 ? -18.872 -4.905 1.561 1.00 88.00 440 ALA A O 1
ATOM 3564 N N . ALA A 1 441 ? -17.249 -4.671 3.083 1.00 88.38 441 ALA A N 1
ATOM 3565 C CA . ALA A 1 441 ? -16.279 -4.147 2.120 1.00 88.38 441 ALA A CA 1
ATOM 3566 C C . ALA A 1 441 ? -15.968 -5.136 0.988 1.00 88.38 441 ALA A C 1
ATOM 3568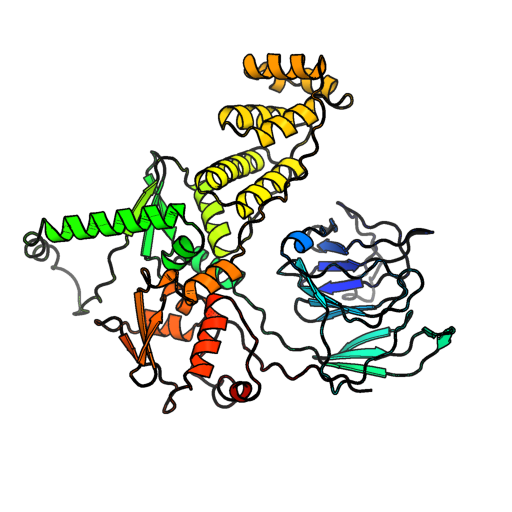 O O . ALA A 1 441 ? -15.690 -4.737 -0.143 1.00 88.38 441 ALA A O 1
ATOM 3569 N N . ARG A 1 442 ? -15.992 -6.435 1.295 1.00 84.94 442 ARG A N 1
ATOM 3570 C CA . ARG A 1 442 ? -15.475 -7.492 0.414 1.00 84.94 442 ARG A CA 1
ATOM 3571 C C . ARG A 1 442 ? -16.573 -8.341 -0.228 1.00 84.94 442 ARG A C 1
ATOM 3573 O O . ARG A 1 442 ? -16.280 -9.129 -1.126 1.00 84.94 442 ARG A O 1
ATOM 3580 N N . SER A 1 443 ? -17.825 -8.172 0.194 1.00 83.06 443 SER A N 1
ATOM 3581 C CA . SER A 1 443 ? -18.988 -8.906 -0.307 1.00 83.06 443 SER A CA 1
ATOM 3582 C C . SER A 1 443 ? -20.209 -8.000 -0.361 1.00 83.06 443 SER A C 1
ATOM 3584 O O . SER A 1 443 ? -20.736 -7.587 0.676 1.00 83.06 443 SER A O 1
ATOM 3586 N N . SER A 1 444 ? -20.716 -7.750 -1.569 1.00 77.38 444 SER A N 1
ATOM 3587 C CA . SER A 1 444 ? -21.915 -6.934 -1.743 1.00 77.38 444 SER A CA 1
ATOM 3588 C C . SER A 1 444 ? -23.171 -7.640 -1.221 1.00 77.38 444 SER A C 1
ATOM 3590 O O . SER A 1 444 ? -24.152 -6.979 -0.899 1.00 77.38 444 SER A O 1
ATOM 3592 N N . TYR A 1 445 ? -23.150 -8.975 -1.086 1.00 79.75 445 TYR A N 1
ATOM 3593 C CA . TYR A 1 445 ? -24.214 -9.704 -0.391 1.00 79.75 445 TYR A CA 1
ATOM 3594 C C . TYR A 1 445 ? -24.274 -9.304 1.081 1.00 79.75 445 TYR A C 1
ATOM 3596 O O . TYR A 1 445 ? -25.332 -8.910 1.564 1.00 79.75 445 TYR A O 1
ATOM 3604 N N . PHE A 1 446 ? -23.139 -9.368 1.789 1.00 83.38 446 PHE A N 1
ATOM 3605 C CA . PHE A 1 446 ? -23.092 -8.978 3.197 1.00 83.38 446 PHE A CA 1
ATOM 3606 C C . PHE A 1 446 ? -23.428 -7.495 3.352 1.00 83.38 446 PHE A C 1
ATOM 3608 O O . PHE A 1 446 ? -24.208 -7.137 4.228 1.00 83.38 446 PHE A O 1
ATOM 3615 N N . GLU A 1 447 ? -22.923 -6.648 2.458 1.00 82.94 447 GLU A N 1
ATOM 3616 C CA . GLU A 1 447 ? -23.277 -5.232 2.409 1.00 82.94 447 GLU A CA 1
ATOM 3617 C C . GLU A 1 447 ? -24.796 -5.009 2.277 1.00 82.94 447 GLU A C 1
ATOM 3619 O O . GLU A 1 447 ? -25.393 -4.303 3.093 1.00 82.94 447 GLU A O 1
ATOM 3624 N N . ALA A 1 448 ? -25.435 -5.621 1.275 1.00 79.94 448 ALA A N 1
ATOM 3625 C CA . ALA A 1 448 ? -26.867 -5.486 1.023 1.00 79.94 448 ALA A CA 1
ATOM 3626 C C . ALA A 1 448 ? -27.701 -6.065 2.170 1.00 79.94 448 ALA A C 1
ATOM 3628 O O . ALA A 1 448 ? -28.668 -5.437 2.607 1.00 79.94 448 ALA A O 1
ATOM 3629 N N . MET A 1 449 ? -27.299 -7.223 2.696 1.00 81.19 449 MET A N 1
ATOM 3630 C CA . MET A 1 449 ? -27.930 -7.869 3.840 1.00 81.19 449 MET A CA 1
ATOM 3631 C C . MET A 1 449 ? -27.908 -6.937 5.050 1.00 81.19 449 MET A C 1
ATOM 3633 O O . MET A 1 449 ? -28.959 -6.616 5.584 1.00 81.19 449 MET A O 1
ATOM 3637 N N . PHE A 1 450 ? -26.748 -6.395 5.414 1.00 84.50 450 PHE A N 1
ATOM 3638 C CA . PHE A 1 450 ? -26.599 -5.501 6.562 1.00 84.50 450 PHE A CA 1
ATOM 3639 C C . PHE A 1 450 ? -27.299 -4.149 6.436 1.00 84.50 450 PHE A C 1
ATOM 3641 O O . PHE A 1 450 ? -27.549 -3.508 7.459 1.00 84.50 450 PHE A O 1
ATOM 3648 N N . ARG A 1 451 ? -27.574 -3.697 5.210 1.00 82.50 451 ARG A N 1
ATOM 3649 C CA . ARG A 1 451 ? -28.397 -2.509 4.947 1.00 82.50 451 ARG A CA 1
ATOM 3650 C C . ARG A 1 451 ? -29.889 -2.809 5.034 1.00 82.50 451 ARG A C 1
ATOM 3652 O O . ARG A 1 451 ? -30.648 -1.947 5.460 1.00 82.50 451 ARG A O 1
ATOM 3659 N N . SER A 1 452 ? -30.295 -3.999 4.597 1.00 78.75 452 SER A N 1
ATOM 3660 C CA . SER A 1 452 ? -31.707 -4.363 4.439 1.00 78.75 452 SER A CA 1
ATOM 3661 C C . SER A 1 452 ? -32.296 -4.983 5.703 1.00 78.75 452 SER A C 1
ATOM 3663 O O . SER A 1 452 ? -33.458 -4.753 6.021 1.00 78.75 452 SER A O 1
ATOM 3665 N N . PHE A 1 453 ? -31.505 -5.783 6.418 1.00 73.81 453 PHE A N 1
ATOM 3666 C CA . PHE A 1 453 ? -31.946 -6.550 7.572 1.00 73.81 453 PHE A CA 1
ATOM 3667 C C . PHE A 1 453 ? -30.789 -6.789 8.553 1.00 73.81 453 PHE A C 1
ATOM 3669 O O . PHE A 1 453 ? -29.773 -7.394 8.209 1.00 73.81 453 PHE A O 1
ATOM 3676 N N . MET A 1 454 ? -30.955 -6.342 9.799 1.00 72.12 454 MET A N 1
ATOM 3677 C CA . MET A 1 454 ? -30.023 -6.636 10.887 1.00 72.12 454 MET A CA 1
ATOM 3678 C C . MET A 1 454 ? -30.784 -7.323 12.032 1.00 72.12 454 MET A C 1
ATOM 3680 O O . MET A 1 454 ? -31.691 -6.708 12.591 1.00 72.12 454 MET A O 1
ATOM 3684 N N . PRO A 1 455 ? -30.445 -8.580 12.369 1.00 71.44 455 PRO A N 1
ATOM 3685 C CA . PRO A 1 455 ? -31.043 -9.296 13.495 1.00 71.44 455 PRO A CA 1
ATOM 3686 C C . PRO A 1 455 ? -30.797 -8.577 14.827 1.00 71.44 455 PRO A C 1
ATOM 3688 O O . PRO A 1 455 ? -29.688 -8.095 15.071 1.00 71.44 455 PRO A O 1
ATOM 3691 N N . GLU A 1 456 ? -31.808 -8.530 15.700 1.00 71.06 456 GLU A N 1
ATOM 3692 C CA . GLU A 1 456 ? -31.714 -7.871 17.018 1.00 71.06 456 GLU A CA 1
ATOM 3693 C C . GLU A 1 456 ? -30.714 -8.558 17.963 1.00 71.06 456 GLU A C 1
ATOM 3695 O O . GLU A 1 456 ? -30.133 -7.913 18.833 1.00 71.06 456 GLU A O 1
ATOM 3700 N N . ASP A 1 457 ? -30.487 -9.857 17.775 1.00 76.06 457 ASP A N 1
ATOM 3701 C CA . ASP A 1 457 ? -29.534 -10.677 18.527 1.00 76.06 457 ASP A CA 1
ATOM 3702 C C . ASP A 1 457 ? -28.108 -10.646 17.946 1.00 76.06 457 ASP A C 1
ATOM 3704 O O . ASP A 1 457 ? -27.193 -11.250 18.512 1.00 76.06 457 ASP A O 1
ATOM 3708 N N . GLY A 1 458 ? -27.900 -9.944 16.824 1.00 79.00 458 GLY A N 1
ATOM 3709 C CA . GLY A 1 458 ? -26.619 -9.887 16.121 1.00 79.00 458 GLY A CA 1
ATOM 3710 C C . GLY A 1 458 ? -26.188 -11.222 15.500 1.00 79.00 458 GLY A C 1
ATOM 3711 O O . GLY A 1 458 ? -25.004 -11.384 15.179 1.00 79.00 458 GLY A O 1
ATOM 3712 N N . GLN A 1 459 ? -27.111 -12.180 15.338 1.00 84.06 459 GLN A N 1
ATOM 3713 C CA . GLN A 1 459 ? -26.829 -13.500 14.776 1.00 84.06 459 GLN A CA 1
ATOM 3714 C C . GLN A 1 459 ? -27.454 -13.656 13.393 1.00 84.06 459 GLN A C 1
ATOM 3716 O O . GLN A 1 459 ? -28.658 -13.514 13.213 1.00 84.06 459 GLN A O 1
ATOM 3721 N N . VAL A 1 460 ? -26.635 -13.990 12.397 1.00 82.56 460 VAL A N 1
ATOM 3722 C CA . VAL A 1 460 ? -27.093 -14.208 11.020 1.00 82.56 460 VAL A CA 1
ATOM 3723 C C . VAL A 1 460 ? -26.898 -15.664 10.635 1.00 82.56 460 VAL A C 1
ATOM 3725 O O . VAL A 1 460 ? -25.770 -16.153 10.604 1.00 82.56 460 VAL A O 1
ATOM 3728 N N . ASN A 1 461 ? -27.988 -16.335 10.266 1.00 79.88 461 ASN A N 1
ATOM 3729 C CA . ASN A 1 461 ? -27.938 -17.664 9.662 1.00 79.88 461 ASN A CA 1
ATOM 3730 C C . ASN A 1 461 ? -27.404 -17.588 8.231 1.00 79.88 461 ASN A C 1
ATOM 3732 O O . ASN A 1 461 ? -27.966 -16.894 7.384 1.00 79.88 461 ASN A O 1
ATOM 3736 N N . ILE A 1 462 ? -26.330 -18.324 7.958 1.00 74.56 462 ILE A N 1
ATOM 3737 C CA . ILE A 1 462 ? -25.718 -18.398 6.635 1.00 74.56 462 ILE A CA 1
ATOM 3738 C C . ILE A 1 462 ? -26.280 -19.604 5.892 1.00 74.56 462 ILE A C 1
ATOM 3740 O O . ILE A 1 462 ? -25.994 -20.750 6.228 1.00 74.56 462 ILE A O 1
ATOM 3744 N N . SER A 1 463 ? -27.065 -19.323 4.856 1.00 67.25 463 SER A N 1
ATOM 3745 C CA . SER A 1 463 ? -27.596 -20.305 3.909 1.00 67.25 463 SER A CA 1
ATOM 3746 C C . SER A 1 463 ? -27.502 -19.748 2.487 1.00 67.25 463 SER A C 1
ATOM 3748 O O . SER A 1 463 ? -27.573 -18.534 2.285 1.00 67.25 463 SER A O 1
ATOM 3750 N N . ILE A 1 464 ? -27.280 -20.621 1.503 1.00 58.75 464 ILE A N 1
ATOM 3751 C CA . ILE A 1 464 ? -27.255 -20.281 0.076 1.00 58.75 464 ILE A CA 1
ATOM 3752 C C . ILE A 1 464 ? -28.418 -21.024 -0.582 1.00 58.75 464 ILE A C 1
ATOM 3754 O O . ILE A 1 464 ? -28.300 -22.201 -0.925 1.00 58.75 464 ILE A O 1
ATOM 3758 N N . GLY A 1 465 ? -29.573 -20.368 -0.700 1.00 61.56 465 GLY A N 1
ATOM 3759 C CA . GLY A 1 465 ? -30.812 -21.050 -1.081 1.00 61.56 465 GLY A CA 1
ATOM 3760 C C . GLY A 1 465 ? -31.154 -22.159 -0.079 1.00 61.56 465 GLY A C 1
ATOM 3761 O O . GLY A 1 465 ? -31.342 -21.880 1.100 1.00 61.56 465 GLY A O 1
ATOM 3762 N N . GLU A 1 466 ? -31.199 -23.412 -0.542 1.00 54.53 466 GLU A N 1
ATOM 3763 C CA . GLU A 1 466 ? -31.433 -24.604 0.295 1.00 54.53 466 GLU A CA 1
ATOM 3764 C C . GLU A 1 466 ? -30.139 -25.317 0.741 1.00 54.53 466 GLU A C 1
ATOM 3766 O O . GLU A 1 466 ? -30.198 -26.296 1.482 1.00 54.53 466 GLU A O 1
ATOM 3771 N N . MET A 1 467 ? -28.960 -24.855 0.305 1.00 56.53 467 MET A N 1
ATOM 3772 C CA . MET A 1 467 ? -27.677 -25.473 0.653 1.00 56.53 467 MET A CA 1
ATOM 3773 C C . MET A 1 467 ? -26.936 -24.692 1.739 1.00 56.53 467 MET A C 1
ATOM 3775 O O . MET A 1 467 ? -26.790 -23.468 1.681 1.00 56.53 467 MET A O 1
ATOM 3779 N N . VAL A 1 468 ? -26.394 -25.425 2.711 1.00 63.97 468 VAL A N 1
ATOM 3780 C CA . VAL A 1 468 ? -25.439 -24.900 3.691 1.00 63.97 468 VAL A CA 1
ATOM 3781 C C . VAL A 1 468 ? -24.024 -25.196 3.180 1.00 63.97 468 VAL A C 1
ATOM 3783 O O . VAL A 1 468 ? -23.726 -26.354 2.877 1.00 63.97 468 VAL A O 1
ATOM 3786 N N . PRO A 1 469 ? -23.146 -24.185 3.038 1.00 69.19 469 PRO A N 1
ATOM 3787 C CA . PRO A 1 469 ? -21.790 -24.417 2.561 1.00 69.19 469 PRO A CA 1
ATOM 3788 C C . PRO A 1 469 ? -20.994 -25.249 3.572 1.00 69.19 469 PRO A C 1
ATOM 3790 O O . PRO A 1 469 ? -21.201 -25.148 4.783 1.00 69.19 469 PRO A O 1
ATOM 3793 N N . SER A 1 470 ? -20.045 -26.051 3.080 1.00 74.81 470 SER A N 1
ATOM 3794 C CA . SER A 1 470 ? -19.150 -26.800 3.963 1.00 74.81 470 SER A CA 1
ATOM 3795 C C . SER A 1 470 ? -18.345 -25.836 4.842 1.00 74.81 470 SER A C 1
ATOM 3797 O O . SER A 1 470 ? -17.990 -24.726 4.431 1.00 74.81 470 SER A O 1
ATOM 3799 N N . LYS A 1 471 ? -18.011 -26.269 6.063 1.00 79.44 471 LYS A N 1
ATOM 3800 C CA . LYS A 1 471 ? -17.185 -25.478 6.988 1.00 79.44 471 LYS A CA 1
ATOM 3801 C C . LYS A 1 471 ? -15.870 -25.033 6.337 1.00 79.44 471 LYS A C 1
ATOM 3803 O O . LYS A 1 471 ? -15.454 -23.896 6.523 1.00 79.44 471 LYS A O 1
ATOM 3808 N N . GLN A 1 472 ? -15.243 -25.915 5.564 1.00 76.50 472 GLN A N 1
ATOM 3809 C CA . GLN A 1 472 ? -13.967 -25.656 4.902 1.00 76.50 472 GLN A CA 1
ATOM 3810 C C . GLN A 1 472 ? -14.098 -24.607 3.789 1.00 76.50 472 GLN A C 1
ATOM 3812 O O . GLN A 1 472 ? -13.303 -23.670 3.745 1.00 76.50 472 GLN A O 1
ATOM 3817 N N . ALA A 1 473 ? -15.150 -24.688 2.968 1.00 73.75 473 ALA A N 1
ATOM 3818 C CA . ALA A 1 473 ? -15.445 -23.682 1.949 1.00 73.75 473 ALA A CA 1
ATOM 3819 C C . ALA A 1 473 ? -15.735 -22.307 2.570 1.00 73.75 473 ALA A C 1
ATOM 3821 O O . ALA A 1 473 ? -15.247 -21.284 2.087 1.00 73.75 473 ALA A O 1
ATOM 3822 N N . PHE A 1 474 ? -16.486 -22.274 3.675 1.00 78.88 474 PHE A N 1
ATOM 3823 C CA . PHE A 1 474 ? -16.780 -21.031 4.384 1.00 78.88 474 PHE A CA 1
ATOM 3824 C C . PHE A 1 474 ? -15.541 -20.427 5.058 1.00 78.88 474 PHE A C 1
ATOM 3826 O O . PHE A 1 474 ? -15.350 -19.212 5.035 1.00 78.88 474 PHE A O 1
ATOM 3833 N N . GLU A 1 475 ? -14.656 -21.253 5.618 1.00 82.69 475 GLU A N 1
ATOM 3834 C CA . GLU A 1 475 ? -13.368 -20.783 6.129 1.00 82.69 475 GLU A CA 1
ATOM 3835 C C . GLU A 1 475 ? -12.510 -20.186 5.009 1.00 82.69 475 GLU A C 1
ATOM 3837 O O . GLU A 1 475 ? -11.973 -19.096 5.185 1.00 82.69 475 GLU A O 1
ATOM 3842 N N . SER A 1 476 ? -12.432 -20.827 3.842 1.00 78.94 476 SER A N 1
ATOM 3843 C CA . SER A 1 476 ? -11.714 -20.279 2.683 1.00 78.94 476 SER A CA 1
ATOM 3844 C C . SER A 1 476 ? -12.311 -18.956 2.192 1.00 78.94 476 SER A C 1
ATOM 3846 O O . SER A 1 476 ? -11.565 -18.025 1.891 1.00 78.94 476 SER A O 1
ATOM 3848 N N . LEU A 1 477 ? -13.642 -18.815 2.204 1.00 80.25 477 LEU A N 1
ATOM 3849 C CA . LEU A 1 477 ? -14.316 -17.540 1.935 1.00 80.25 477 LEU A CA 1
ATOM 3850 C C . LEU A 1 477 ? -13.884 -16.448 2.926 1.00 80.25 477 LEU A C 1
ATOM 3852 O O . LEU A 1 477 ? -13.588 -15.326 2.516 1.00 80.25 477 LEU A O 1
ATOM 3856 N N . LEU A 1 478 ? -13.813 -16.759 4.223 1.00 85.69 478 LEU A N 1
ATOM 3857 C CA . LEU A 1 478 ? -13.361 -15.800 5.235 1.00 85.69 478 LEU A CA 1
ATOM 3858 C C . LEU A 1 478 ? -11.883 -15.428 5.057 1.00 85.69 478 LEU A C 1
ATOM 3860 O O . LEU A 1 478 ? -11.549 -14.250 5.175 1.00 85.69 478 LEU A O 1
ATOM 3864 N N . ARG A 1 479 ? -11.007 -16.382 4.717 1.00 85.88 479 ARG A N 1
ATOM 3865 C CA . ARG A 1 479 ? -9.590 -16.107 4.405 1.00 85.88 479 ARG A CA 1
ATOM 3866 C C . ARG A 1 479 ? -9.458 -15.141 3.222 1.00 85.88 479 ARG A C 1
ATOM 3868 O O . ARG A 1 479 ? -8.730 -14.149 3.300 1.00 85.88 479 ARG A O 1
ATOM 3875 N N . TYR A 1 480 ? -10.245 -15.367 2.169 1.00 82.62 480 TYR A N 1
ATOM 3876 C CA . TYR A 1 480 ? -10.320 -14.475 1.012 1.00 82.62 480 TYR A CA 1
ATOM 3877 C C . TYR A 1 480 ? -10.846 -13.073 1.371 1.00 82.62 480 TYR A C 1
ATOM 3879 O O . TYR A 1 480 ? -10.299 -12.060 0.922 1.00 82.62 480 TYR A O 1
ATOM 3887 N N . ILE A 1 481 ? -11.893 -12.991 2.195 1.00 86.12 481 ILE A N 1
ATOM 3888 C CA . ILE A 1 481 ? -12.470 -11.713 2.625 1.00 86.12 481 ILE A CA 1
ATOM 3889 C C . ILE A 1 481 ? -11.464 -10.921 3.470 1.00 86.12 481 ILE A C 1
ATOM 3891 O O . ILE A 1 481 ? -11.203 -9.764 3.156 1.00 86.12 481 ILE A O 1
ATOM 3895 N N . TYR A 1 482 ? -10.864 -11.528 4.496 1.00 90.31 482 TYR A N 1
ATOM 3896 C CA . TYR A 1 482 ? -10.022 -10.797 5.449 1.00 90.31 482 TYR A CA 1
ATOM 3897 C C . TYR A 1 482 ? -8.676 -10.379 4.864 1.00 90.31 482 TYR A C 1
ATOM 3899 O O . TYR A 1 482 ? -8.253 -9.242 5.075 1.00 90.31 482 TYR A O 1
ATOM 3907 N N . TYR A 1 483 ? -7.996 -11.282 4.155 1.00 85.38 483 TYR A N 1
ATOM 3908 C CA . TYR A 1 483 ? -6.617 -11.054 3.717 1.00 85.38 483 TYR A CA 1
ATOM 3909 C C . TYR A 1 483 ? -6.325 -11.517 2.282 1.00 85.38 483 TYR A C 1
ATOM 3911 O O . TYR A 1 483 ? -5.175 -11.485 1.852 1.00 85.38 483 TYR A O 1
ATOM 3919 N N . GLY A 1 484 ? -7.353 -11.871 1.505 1.00 78.06 484 GLY A N 1
ATOM 3920 C CA . GLY A 1 484 ? -7.226 -12.064 0.058 1.00 78.06 484 GLY A CA 1
ATOM 3921 C C . GLY A 1 484 ? -6.587 -13.381 -0.376 1.00 78.06 484 GLY A C 1
ATOM 3922 O O . GLY A 1 484 ? -6.117 -13.463 -1.508 1.00 78.06 484 GLY A O 1
ATOM 3923 N N . GLU A 1 485 ? -6.549 -14.402 0.483 1.00 76.94 485 GLU A N 1
ATOM 3924 C CA . GLU A 1 485 ? -6.026 -15.718 0.103 1.00 76.94 485 GLU A CA 1
ATOM 3925 C C . GLU A 1 485 ? -6.932 -16.412 -0.916 1.00 76.94 485 GLU A C 1
ATOM 3927 O O . GLU A 1 485 ? -8.132 -16.564 -0.703 1.00 76.94 485 GLU A O 1
ATOM 3932 N N . VAL A 1 486 ? -6.330 -16.825 -2.033 1.00 66.00 486 VAL A N 1
ATOM 3933 C CA . VAL A 1 486 ? -7.006 -17.468 -3.175 1.00 66.00 486 VAL A CA 1
ATOM 3934 C C . VAL A 1 486 ? -6.687 -18.962 -3.287 1.00 66.00 486 VAL A C 1
ATOM 3936 O O . VAL A 1 486 ? -7.225 -19.643 -4.157 1.00 66.00 486 VAL A O 1
ATOM 3939 N N . ASN A 1 487 ? -5.827 -19.486 -2.409 1.00 59.94 487 ASN A N 1
ATOM 3940 C CA . ASN A 1 487 ? -5.457 -20.896 -2.398 1.00 59.94 487 ASN A CA 1
ATOM 3941 C C . ASN A 1 487 ? -6.617 -21.731 -1.846 1.00 59.94 487 ASN A C 1
ATOM 3943 O O . ASN A 1 487 ? -6.918 -21.685 -0.654 1.00 59.94 487 ASN A O 1
ATOM 3947 N N . MET A 1 488 ? -7.260 -22.497 -2.725 1.00 55.97 488 MET A N 1
ATOM 3948 C CA . MET A 1 488 ? -8.306 -23.456 -2.373 1.00 55.97 488 MET A CA 1
ATOM 3949 C C . MET A 1 488 ? -7.818 -24.878 -2.642 1.00 55.97 488 MET A C 1
ATOM 3951 O O . MET A 1 488 ? -7.253 -25.122 -3.712 1.00 55.97 488 MET A O 1
ATOM 3955 N N . PRO A 1 489 ? -8.050 -25.829 -1.721 1.00 51.44 489 PRO A N 1
ATOM 3956 C CA . PRO A 1 489 ? -7.842 -27.243 -1.999 1.00 51.44 489 PRO A CA 1
ATOM 3957 C C . PRO A 1 489 ? -8.639 -27.674 -3.246 1.00 51.44 489 PRO A C 1
ATOM 3959 O O . PRO A 1 489 ? -9.772 -27.215 -3.423 1.00 51.44 489 PRO A O 1
ATOM 3962 N N . PRO A 1 490 ? -8.102 -28.559 -4.109 1.00 51.06 490 PRO A N 1
ATOM 3963 C CA . PRO A 1 490 ? -8.767 -28.978 -5.348 1.00 51.06 490 PRO A CA 1
ATOM 3964 C C . PRO A 1 490 ? -10.175 -29.541 -5.118 1.00 51.06 490 PRO A C 1
ATOM 3966 O O . PRO A 1 490 ? -11.082 -29.275 -5.904 1.00 51.06 490 PRO A O 1
ATOM 3969 N N . GLU A 1 491 ? -10.370 -30.254 -4.008 1.00 50.41 491 GLU A N 1
ATOM 3970 C CA . GLU A 1 491 ? -11.645 -30.855 -3.592 1.00 50.41 491 GLU A CA 1
ATOM 3971 C C . GLU A 1 491 ? -12.733 -29.805 -3.292 1.00 50.41 491 GLU A C 1
ATOM 3973 O O . GLU A 1 491 ? -13.919 -30.054 -3.503 1.00 50.41 491 GLU A O 1
ATOM 3978 N N . ASP A 1 492 ? -12.327 -28.600 -2.880 1.00 48.44 492 ASP A N 1
ATOM 3979 C CA . ASP A 1 492 ? -13.213 -27.495 -2.501 1.00 48.44 492 ASP A CA 1
ATOM 3980 C C . ASP A 1 492 ? -13.412 -26.473 -3.623 1.00 48.44 492 ASP A C 1
ATOM 3982 O O . ASP A 1 492 ? -14.267 -25.598 -3.518 1.00 48.44 492 ASP A O 1
ATOM 3986 N N . SER A 1 493 ? -12.649 -26.570 -4.715 1.00 48.72 493 SER A N 1
ATOM 3987 C CA . SER A 1 493 ? -12.692 -25.619 -5.834 1.00 48.72 493 SER A CA 1
ATOM 3988 C C . SER A 1 493 ? -14.052 -25.566 -6.554 1.00 48.72 493 SER A C 1
ATOM 3990 O O . SER A 1 493 ? -14.378 -24.567 -7.196 1.00 48.72 493 SER A O 1
ATOM 3992 N N . LEU A 1 494 ? -14.868 -26.617 -6.405 1.00 43.88 494 LEU A N 1
ATOM 3993 C CA . LEU A 1 494 ? -16.175 -26.782 -7.050 1.00 43.88 494 LEU A CA 1
ATOM 3994 C C . LEU A 1 494 ? -17.340 -26.132 -6.285 1.00 43.88 494 LEU A C 1
ATOM 3996 O O . LEU A 1 494 ? -18.333 -25.747 -6.902 1.00 43.88 494 LEU A O 1
ATOM 4000 N N . TYR A 1 495 ? -17.250 -26.006 -4.959 1.00 42.22 495 TYR A N 1
ATOM 4001 C CA . TYR A 1 495 ? -18.399 -25.622 -4.124 1.00 42.22 495 TYR A CA 1
ATOM 4002 C C . TYR A 1 495 ? -18.685 -24.114 -4.081 1.00 42.22 495 TYR A C 1
ATOM 4004 O O . TYR A 1 495 ? -19.855 -23.735 -4.090 1.00 42.22 495 TYR A O 1
ATOM 4012 N N . PRO A 1 496 ? -17.677 -23.229 -4.086 1.00 40.62 496 PRO A N 1
ATOM 4013 C CA . PRO A 1 496 ? -17.925 -21.790 -4.080 1.00 40.62 496 PRO A CA 1
ATOM 4014 C C . PRO A 1 496 ? -18.252 -21.236 -5.476 1.00 40.62 496 PRO A C 1
ATOM 4016 O O . PRO A 1 496 ? -18.744 -20.115 -5.572 1.00 40.62 496 PRO A O 1
ATOM 4019 N N . PHE A 1 497 ? -18.005 -22.005 -6.552 1.00 43.62 497 PHE A N 1
ATOM 4020 C CA . PHE A 1 497 ? -17.968 -21.491 -7.932 1.00 43.62 497 PHE A CA 1
ATOM 4021 C C . PHE A 1 497 ? -18.581 -22.418 -8.991 1.00 43.62 497 PHE A C 1
ATOM 4023 O O . PHE A 1 497 ? -18.160 -22.404 -10.149 1.00 43.62 497 PHE A O 1
ATOM 4030 N N . ASN A 1 498 ? -19.601 -23.207 -8.646 1.00 31.23 498 ASN A N 1
ATOM 4031 C CA . ASN A 1 498 ? -20.420 -23.838 -9.680 1.00 31.23 498 ASN A CA 1
ATOM 4032 C C . ASN A 1 498 ? -21.141 -22.717 -10.472 1.00 31.23 498 ASN A C 1
ATOM 4034 O O . ASN A 1 498 ? -21.805 -21.892 -9.838 1.00 31.23 498 ASN A O 1
ATOM 4038 N N . PRO A 1 499 ? -21.056 -22.640 -11.817 1.00 34.09 499 PRO A N 1
ATOM 4039 C CA . PRO A 1 499 ? -21.683 -21.574 -12.614 1.00 34.09 499 PRO A CA 1
ATOM 4040 C C . PRO A 1 499 ? -23.213 -21.456 -12.451 1.00 34.09 499 PRO A C 1
ATOM 4042 O O . PRO A 1 499 ? -23.809 -20.449 -12.835 1.00 34.09 499 PRO A O 1
ATOM 4045 N N . PHE A 1 500 ? -23.856 -22.444 -11.824 1.00 30.14 500 PHE A N 1
ATOM 4046 C CA . PHE A 1 500 ? -25.256 -22.364 -11.403 1.00 30.14 500 PHE A CA 1
ATOM 4047 C C . PHE A 1 500 ? -25.484 -21.499 -10.143 1.00 30.14 500 PHE A C 1
ATOM 4049 O O . PHE A 1 500 ? -26.570 -20.955 -9.986 1.00 30.14 500 PHE A O 1
ATOM 4056 N N . ILE A 1 501 ? -24.476 -21.288 -9.286 1.00 37.72 501 ILE A N 1
ATOM 4057 C CA . ILE A 1 501 ? -24.552 -20.446 -8.069 1.00 37.72 501 ILE A CA 1
ATOM 4058 C C . ILE A 1 501 ? -24.238 -18.967 -8.385 1.00 37.72 501 ILE A C 1
ATOM 4060 O O . ILE A 1 501 ? -24.702 -18.054 -7.699 1.00 37.72 501 ILE A O 1
ATOM 4064 N N . THR A 1 502 ? -23.535 -18.696 -9.491 1.00 36.00 502 THR A N 1
ATOM 4065 C CA . THR A 1 502 ? -23.197 -17.341 -9.974 1.00 36.00 502 THR A CA 1
ATOM 4066 C C . THR A 1 502 ? -24.356 -16.574 -10.622 1.00 36.00 502 THR A C 1
ATOM 4068 O O . THR A 1 502 ? -24.135 -15.494 -11.164 1.00 36.00 502 THR A O 1
ATOM 4071 N N . THR A 1 503 ? -25.592 -17.080 -10.561 1.00 30.73 503 THR A N 1
ATOM 4072 C CA . THR A 1 503 ? -26.768 -16.374 -11.101 1.00 30.73 503 THR A CA 1
ATOM 4073 C C . THR A 1 503 ? -27.601 -15.609 -10.069 1.00 30.73 503 THR A C 1
ATOM 4075 O O . THR A 1 503 ? -28.605 -15.023 -10.466 1.00 30.73 503 THR A O 1
ATOM 4078 N N . GLY A 1 504 ? -27.196 -15.477 -8.791 1.00 32.62 504 GLY A N 1
ATOM 4079 C CA . GLY A 1 504 ? -27.931 -14.500 -7.970 1.00 32.62 504 GLY A CA 1
ATOM 4080 C C . GLY A 1 504 ? -27.634 -14.219 -6.499 1.00 32.62 504 GLY A C 1
ATOM 4081 O O . GLY A 1 504 ? -28.328 -13.347 -5.987 1.00 32.62 504 GLY A O 1
ATOM 4082 N N . GLN A 1 505 ? -26.713 -14.878 -5.777 1.00 44.12 505 GLN A N 1
ATOM 4083 C CA . GLN A 1 505 ? -26.751 -14.742 -4.299 1.00 44.12 505 GLN A CA 1
ATOM 4084 C C . GLN A 1 505 ? -25.465 -14.324 -3.569 1.00 44.12 505 GLN A C 1
ATOM 4086 O O . GLN A 1 505 ? -25.593 -13.719 -2.517 1.00 44.12 505 GLN A O 1
ATOM 4091 N N . TRP A 1 506 ? -24.250 -14.491 -4.103 1.00 42.34 506 TRP A N 1
ATOM 4092 C CA . TRP A 1 506 ? -23.030 -13.969 -3.451 1.00 42.34 506 TRP A CA 1
ATOM 4093 C C . TRP A 1 506 ? -22.151 -13.227 -4.451 1.00 42.34 506 TRP A C 1
ATOM 4095 O O . TRP A 1 506 ? -21.204 -13.779 -5.005 1.00 42.34 506 TRP A O 1
ATOM 4105 N N . TYR A 1 507 ? -22.468 -11.960 -4.705 1.00 47.41 507 TYR A N 1
ATOM 4106 C CA . TYR A 1 507 ? -21.570 -11.091 -5.461 1.00 47.41 507 TYR A CA 1
ATOM 4107 C C . TYR A 1 507 ? -20.394 -10.693 -4.554 1.00 47.41 507 TYR A C 1
ATOM 4109 O O . TYR A 1 507 ? -20.463 -9.763 -3.751 1.00 47.41 507 TYR A O 1
ATOM 4117 N N . LEU A 1 508 ? -19.300 -11.451 -4.637 1.00 47.84 508 LEU A N 1
ATOM 4118 C CA . LEU A 1 508 ? -18.003 -10.980 -4.159 1.00 47.84 508 LEU A CA 1
ATOM 4119 C C . LEU A 1 508 ? -17.510 -9.897 -5.118 1.00 47.84 508 LEU A C 1
ATOM 4121 O O . LEU A 1 508 ? -17.613 -10.047 -6.337 1.00 47.84 508 LEU A O 1
ATOM 4125 N N . ASN A 1 509 ? -16.939 -8.821 -4.572 1.00 38.28 509 ASN A N 1
ATOM 4126 C CA . ASN A 1 509 ? -16.446 -7.692 -5.370 1.00 38.28 509 ASN A CA 1
ATOM 4127 C C . ASN A 1 509 ? -15.290 -8.077 -6.315 1.00 38.28 509 ASN A C 1
ATOM 4129 O O . ASN A 1 509 ? -14.972 -7.319 -7.230 1.00 38.28 509 ASN A O 1
ATOM 4133 N N . ALA A 1 510 ? -14.716 -9.275 -6.155 1.00 38.91 510 ALA A N 1
ATOM 4134 C CA . ALA A 1 510 ? -13.942 -9.931 -7.196 1.00 38.91 510 ALA A CA 1
ATOM 4135 C C . ALA A 1 510 ? -14.576 -11.284 -7.552 1.00 38.91 510 ALA A C 1
ATOM 4137 O O . ALA A 1 510 ? -14.795 -12.131 -6.684 1.00 38.91 510 ALA A O 1
ATOM 4138 N N . GLN A 1 511 ? -14.845 -11.499 -8.841 1.00 36.53 511 GLN A N 1
ATOM 4139 C CA . GLN A 1 511 ? -15.247 -12.799 -9.375 1.00 36.53 511 GLN A CA 1
ATOM 4140 C C . GLN A 1 511 ? -14.092 -13.785 -9.219 1.00 36.53 511 GLN A C 1
ATOM 4142 O O . GLN A 1 511 ? -13.205 -13.833 -10.069 1.00 36.53 511 GLN A O 1
ATOM 4147 N N . VAL A 1 512 ? -14.077 -14.564 -8.140 1.00 35.06 512 VAL A N 1
ATOM 4148 C CA . VAL A 1 512 ? -13.092 -15.630 -7.969 1.00 35.06 512 VAL A CA 1
ATOM 4149 C C . VAL A 1 512 ? -13.370 -16.714 -9.010 1.00 35.06 512 VAL A C 1
ATOM 4151 O O . VAL A 1 512 ? -14.216 -17.582 -8.831 1.00 35.06 512 VAL A O 1
ATOM 4154 N N . LYS A 1 513 ? -12.692 -16.625 -10.157 1.00 32.91 513 LYS A N 1
ATOM 4155 C CA . LYS A 1 513 ? -12.604 -17.735 -11.102 1.00 32.91 513 LYS A CA 1
ATOM 4156 C C . LYS A 1 513 ? -11.670 -18.775 -10.500 1.00 32.91 513 LYS A C 1
ATOM 4158 O O . LYS A 1 513 ? -10.587 -18.442 -10.027 1.00 32.91 513 LYS A O 1
ATOM 4163 N N . VAL A 1 514 ? -12.127 -20.024 -10.504 1.00 31.48 514 VAL A N 1
ATOM 4164 C CA . VAL A 1 514 ? -11.362 -21.184 -10.047 1.00 31.48 514 VAL A CA 1
ATOM 4165 C C . VAL A 1 514 ? -10.004 -21.193 -10.741 1.00 31.48 514 VAL A C 1
ATOM 4167 O O . VAL A 1 514 ? -9.931 -21.174 -11.972 1.00 31.48 514 VAL A O 1
ATOM 4170 N N . CYS A 1 515 ? -8.942 -21.228 -9.934 1.00 34.09 515 CYS A N 1
ATOM 4171 C CA . CYS A 1 515 ? -7.597 -21.556 -10.376 1.00 34.09 515 CYS A CA 1
ATOM 4172 C C . CYS A 1 515 ? -7.655 -22.910 -11.084 1.00 34.09 515 CYS A C 1
ATOM 4174 O O . CYS A 1 515 ? -7.721 -23.958 -10.444 1.00 34.09 515 CYS A O 1
ATOM 4176 N N . SER A 1 516 ? -7.655 -22.892 -12.412 1.00 32.12 516 SER A N 1
ATOM 4177 C CA . SER A 1 516 ? -7.234 -24.071 -13.156 1.00 32.12 516 SER A CA 1
ATOM 4178 C C . SER A 1 516 ? -5.743 -24.249 -12.859 1.00 32.12 516 SER A C 1
ATOM 4180 O O . SER A 1 516 ? -5.032 -23.238 -12.847 1.00 32.12 516 SER A O 1
ATOM 4182 N N . PRO A 1 517 ? -5.245 -25.467 -12.582 1.00 34.94 517 PRO A N 1
ATOM 4183 C CA . PRO A 1 517 ? -3.807 -25.689 -12.541 1.00 34.94 517 PRO A CA 1
ATOM 4184 C C . PRO A 1 517 ? -3.195 -25.115 -13.821 1.00 34.94 517 PRO A C 1
ATOM 4186 O O . PRO A 1 517 ? -3.739 -25.287 -14.915 1.00 34.94 517 PRO A O 1
ATOM 4189 N N . ILE A 1 518 ? -2.103 -24.370 -13.668 1.00 39.19 518 ILE A N 1
ATOM 4190 C CA . ILE A 1 518 ? -1.339 -23.848 -14.795 1.00 39.19 518 ILE A CA 1
ATOM 4191 C C . ILE A 1 518 ? -0.757 -25.066 -15.506 1.00 39.19 518 ILE A C 1
ATOM 4193 O O . ILE A 1 518 ? 0.191 -25.681 -15.016 1.00 39.19 518 ILE A O 1
ATOM 4197 N N . ILE A 1 519 ? -1.373 -25.442 -16.622 1.00 37.97 519 ILE A N 1
ATOM 4198 C CA . ILE A 1 519 ? -0.913 -26.540 -17.463 1.00 37.97 519 ILE A CA 1
ATOM 4199 C C . ILE A 1 519 ? -0.276 -25.912 -18.697 1.00 37.97 519 ILE A C 1
ATOM 4201 O O . ILE A 1 519 ? -0.931 -25.186 -19.452 1.00 37.97 519 ILE A O 1
ATOM 4205 N N . LEU A 1 520 ? 1.019 -26.170 -18.873 1.00 35.62 520 LEU A N 1
ATOM 4206 C CA . LEU A 1 520 ? 1.708 -25.895 -20.127 1.00 35.62 520 LEU A CA 1
ATOM 4207 C C . LEU A 1 520 ? 1.442 -27.030 -21.110 1.00 35.62 520 LEU A C 1
ATOM 4209 O O . LEU A 1 520 ? 1.622 -28.200 -20.775 1.00 35.62 520 LEU A O 1
ATOM 4213 N N . TYR A 1 521 ? 1.056 -26.660 -22.327 1.00 41.78 521 TYR A N 1
ATOM 4214 C CA . TYR A 1 521 ? 0.926 -27.582 -23.452 1.00 41.78 521 TYR A CA 1
ATOM 4215 C C . TYR A 1 521 ? 1.977 -27.237 -24.509 1.00 41.78 521 TYR A C 1
ATOM 4217 O O . TYR A 1 521 ? 2.198 -26.052 -24.794 1.00 41.78 521 TYR A O 1
ATOM 4225 N N . LYS A 1 522 ? 2.606 -28.270 -25.069 1.00 37.53 522 LYS A N 1
ATOM 4226 C CA . LYS A 1 522 ? 3.530 -28.189 -26.203 1.00 37.53 522 LYS A CA 1
ATOM 4227 C C . LYS A 1 522 ? 2.791 -28.265 -27.537 1.00 37.53 522 LYS A C 1
ATOM 4229 O O . LYS A 1 522 ? 1.790 -29.014 -27.612 1.00 37.53 522 LYS A O 1
#

InterPro domains:
  IPR000210 BTB/POZ domain [PF00651] (419-491)
  IPR000210 BTB/POZ domain [PS50097] (190-291)
  IPR000210 BTB/POZ domain [PS50097] (421-490)
  IPR000210 BTB/POZ domain [SM00225] (190-328)
  IPR000210 BTB/POZ domain [SM00225] (421-512)
  IPR011333 SKP1/BTB/POZ domain superfamily [G3DSA:3.30.710.10] (180-368)
  IPR011333 SKP1/BTB/POZ d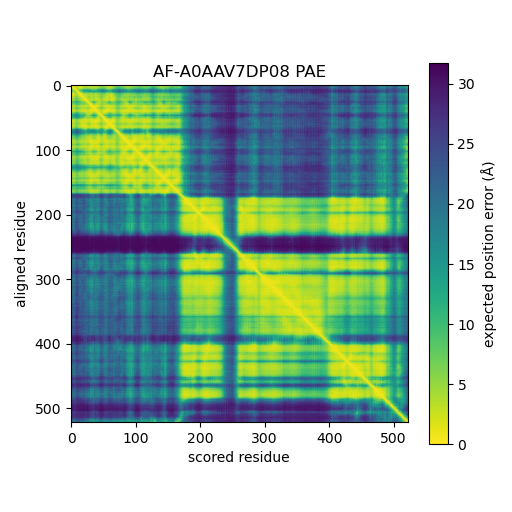omain superfamily [G3DSA:3.30.710.10] (397-510)
  IPR011333 SKP1/BTB/POZ domain superfamily [SSF54695] (173-357)
  IPR011333 SKP1/BTB/POZ domain superfamily [SSF54695] (406-492)
  IPR015915 Kelch-type beta-propeller [G3DSA:2.120.10.80] (2-179)
  IPR015915 Kelch-type beta-propeller [SSF117281] (9-169)
  IPR051568 LZTR1/Attractin [PTHR46376] (1-496)

Secondary structure (DSSP, 8-state):
-EEE-SS-TTT--EEEPP-EESPPPS-BS--EEEETTEEEEEEEEETTEEEEEEEEEETTTTEEEEEPGGGGGGTPPPPPPS-BS-EEEEETTEEEEE--BBTTB----EEEEETTTTEEEEEPPPTT--PPPP-BS-EEEEETTEEEEE--EEGGGEEP--EEEEEPP------HHHHHHHHHHHTTT--EEEEETTTTEEEEE-HHHHHHH-HHHHHHHHHHHHHHHHHHHH-SSGGGTSSSSS--S---------PPPPEEEEETT--HHHHHHHHHHHHHS---PPPTT-HHHHHHHHHHHHHHHHHT-HHHHHHHHHHHHHH--TTTHHHHHHHHHHTT-HHHHHHHHHHHTSHHHHHHHHTSGGGGGS-HHHHHHHHHHHHSPPP-----SPP-----HHHHHHHIIIIITGGG--EEEEETTEEEEE-HHHHHHHBHHHHHHHHH---TTSEEE--BTTBPPPHHHHHHHHHHHHH------GGGTTSS--TTGGGTS--BSS---------EE-

Nearest PDB structures (foldseek):
  5a10-assembly1_A  TM=8.524E-01  e=4.079E-11  Thlaspi arvense
  5gq0-assembly1_B  TM=8.239E-01  e=1.114E-10  Arabidopsis thaliana
  6do5-assembly1_A  TM=8.402E-01  e=4.022E-10  Homo sapiens
  5gq0-assembly1_A  TM=8.161E-01  e=3.597E-10  Arabidopsis thaliana
  9bc9-assembly2_B  TM=8.442E-01  e=1.161E-09  Homo sapiens

pLDDT: mean 79.48, std 18.07, range [26.14, 96.31]

Sequence (522 aa):
MWTISLQDRESATWEEIEQSGEIPPSCCNFPVAVCRDKMFVFSGQSGAKITNNLFQFEFAEKVWMRIPTEHLLRGSPPPPQRRYGHTMVAFDRHLYVFGGAADNTLPNELHCYDVDSQSWEVIQPSPDSELPSGRLFHAAAVIADAMYIFGGTVDNNVRSGEMYRFQFSCYPKCTLHEDYGRLFENQQFCDVEFILGEKEERVRGHISIITARCKYLRKKITQARERQRQKEKQDPEEDCQSIQQKQETACGPQKTSRCLPMLDVIIRDAEARPFELLMQFLYTDKIKYPRKGHVQDVLLIMDVYKLALHFKLSRLEQLCVQYIEASVDLQNVLVVCENANKLQLDQLKEHCLNFVVKESHFNQVIMMKEFEHLSSSLIVEIVRRKQQPPIRIHSDQPVDIGTSLVQDMKAYLEGAGRDFCDITLLLDGHPRPAHKAILAARSSYFEAMFRSFMPEDGQVNISIGEMVPSKQAFESLLRYIYYGEVNMPPEDSLYPFNPFITTGQWYLNAQVKVCSPIILYK

Radius of gyration: 28.37 Å; Cα contacts (8 Å, |Δi|>4): 830; chains: 1; bounding box: 80×67×82 Å

Mean predicted aligned error: 15.21 Å

Organism: Engystomops pustulosus (NCBI:txid76066)

Foldseek 3Di:
DWDWDPPDPVPTDIDDDDAEEPDDAPFPQWEWEDAPQKIWTAWGHRPPDIDGWIWIAHPVVRYIDIQDQCLVVVVFDGGPAGFGQWYWYDDHQKIWIAWGDHPPDQDQWIWIAGNQSRGIDTDDADPQFDGDARFGNWDWDDDDQWIKIAWGAHPPRDIDGDIKIWGHFPAFPLCQLVLLLVLLVVLPPFQAWEQEAPVRDIGTDFLLLCVLQFVQVVVQQVVQVVVVVVVCVVDPDPPPPPPPPPDPDDDDDDPDFPDPDRGYGYDHPADDQLVVQVVSCSRNVDGPQDDAADLVSLLSLVSVLLVCVVRVPLQSVVVSLVNNLVRDDLVRLLVQLQSCVVSVVVVSVVSSLVVCLPPVRVVVNCPDPSVVVHDPVSVVVSVVCNVPPDDDDDDPDDRCNDDGQLRSLVVCQVPSVQVPFQAWEAQVNDTDGDHLSLCVSFWVLSVVCVVPDADSVRYHYDDQVPDGADPLLVVQVSSCSRRNDLDDDPVNLCGVDPVVSVPDHIDGVTDNDRRDRGHMDD

Solvent-accessible surface area (backbone atoms only — not comparable to full-atom values): 29954 Å² total; per-residue (Å²): 100,74,48,64,58,79,87,47,82,90,74,54,52,84,41,79,53,81,72,43,74,54,66,79,76,79,56,44,55,48,32,64,32,67,45,89,77,27,41,35,40,48,39,6,32,38,84,95,44,64,36,66,55,40,35,39,34,36,67,91,80,36,35,27,39,65,57,73,76,65,36,49,75,72,77,33,51,72,73,76,74,42,29,31,29,33,39,42,47,50,57,85,64,33,39,39,38,42,43,4,39,36,88,96,42,50,45,56,61,41,35,37,35,36,68,86,80,54,34,34,42,74,64,80,72,42,95,89,35,60,75,69,73,28,25,23,67,38,49,68,49,73,56,94,65,28,39,39,40,40,42,20,34,33,79,95,76,40,76,45,85,54,52,36,38,42,44,56,60,59,69,38,67,76,48,58,42,56,31,38,39,50,36,62,76,66,59,62,76,53,47,30,36,36,35,19,30,92,80,57,40,78,50,75,38,44,59,64,58,46,44,47,67,28,68,52,57,31,52,49,51,53,54,39,53,52,52,52,55,52,51,60,71,71,58,84,74,67,85,79,69,76,74,80,82,80,82,90,84,86,88,80,95,72,86,74,76,86,69,78,75,68,41,71,39,83,41,66,94,41,55,57,71,39,47,51,52,51,50,47,23,62,42,38,73,46,76,87,75,66,75,89,80,46,62,71,49,51,52,46,42,50,51,32,29,53,49,19,61,75,50,66,35,44,42,56,30,51,56,32,49,55,51,45,66,74,58,60,43,89,90,42,34,64,63,52,29,54,48,22,58,75,71,66,35,62,72,58,26,52,52,36,50,59,55,44,58,34,82,91,37,32,72,61,50,67,73,37,76,69,52,78,72,51,55,72,69,58,54,53,49,54,54,50,41,61,77,51,69,78,82,87,75,83,78,86,68,83,78,69,57,62,79,51,63,47,56,33,30,44,48,24,74,78,51,78,38,66,93,60,45,71,31,29,40,24,53,90,83,44,81,39,75,37,45,60,56,58,45,29,46,44,18,52,38,50,34,50,43,62,74,74,56,73,57,94,84,39,56,43,79,55,64,58,87,94,44,69,76,51,71,68,55,50,49,47,51,50,42,30,52,58,43,51,52,79,89,64,59,79,90,52,51,57,75,87,56,41,78,82,60,76,75,78,71,70,53,42,80,42,69,70,50,72,74,57,79,45,52,35,45,109